Protein AF-0000000071820551 (afdb_homodimer)

Organism: Haloferax volcanii (strain ATCC 29605 / DSM 3757 / JCM 8879 / NBRC 14742 / NCIMB 2012 / VKM B-1768 / DS2) (NCBI:txid309800)

pLDDT: mean 82.64, std 16.92, range [33.0, 97.94]

Nearest PDB structures (foldseek):
  8zx1-assembly1_B  TM=8.322E-01  e=4.059E-13  Escherichia coli
  7cad-assembly1_A  TM=8.239E-01  e=7.191E-09  Mycolicibacterium smegmatis MC2 155
  2onk-assembly2_I  TM=8.359E-01  e=8.673E-08  Archaeoglobus fulgidus
  3d31-assembly1_C  TM=8.561E-01  e=2.206E-07  unclassified
  8y5f-assembly1_C  TM=8.427E-01  e=3.292E-07  Escherichia coli

Solvent-accessible surface area (backbone atoms only — not comparable to full-atom values): 30528 Å² total; per-residue (Å²): 137,82,80,76,78,74,77,76,74,76,64,80,56,75,86,70,56,79,38,71,64,61,50,43,60,58,38,45,53,48,52,47,47,50,49,41,56,61,43,44,32,55,52,48,30,58,55,35,18,33,25,32,76,57,94,74,34,79,40,99,40,84,33,59,62,24,54,55,50,52,69,33,66,68,45,42,54,22,44,51,42,22,52,50,48,17,52,50,44,29,51,51,16,47,66,54,11,48,58,45,19,51,31,30,58,74,70,29,66,92,54,20,64,55,52,51,48,49,60,53,46,50,59,60,63,37,29,63,62,55,66,51,54,27,44,46,61,38,33,27,63,85,8,56,54,30,47,51,34,45,72,73,59,78,37,93,62,59,56,71,62,43,33,41,18,75,57,27,26,47,51,42,46,36,63,70,35,19,57,50,22,14,48,40,26,26,53,28,51,63,64,54,55,63,64,60,56,49,49,32,49,72,72,64,44,49,72,66,52,36,37,66,71,44,52,49,63,61,19,40,54,12,46,50,51,7,42,48,49,30,26,44,43,51,49,34,42,48,64,41,35,69,72,21,26,70,48,81,53,29,50,42,46,52,33,47,46,30,39,75,75,48,53,35,50,20,44,22,21,28,52,48,50,52,52,47,49,50,45,49,51,50,49,54,56,57,56,69,72,40,77,56,65,63,67,75,71,103,137,83,82,76,78,74,78,76,74,75,66,80,56,75,84,69,57,80,40,71,64,59,52,42,60,59,37,45,51,48,52,48,47,49,48,41,59,61,42,43,32,55,52,48,29,59,56,34,18,34,24,32,78,54,92,74,36,80,41,100,40,84,32,59,62,26,54,56,50,54,70,32,67,71,45,41,52,23,44,53,41,22,51,52,49,17,52,50,43,29,52,51,15,47,67,54,11,47,59,43,19,50,32,28,57,74,70,29,65,92,53,21,64,55,52,51,47,50,60,54,48,51,58,61,63,37,29,62,61,56,66,50,56,28,44,45,60,38,32,27,63,85,7,55,52,30,48,51,36,45,71,74,58,79,38,94,61,60,56,70,62,42,35,41,18,76,56,28,26,47,52,43,47,36,62,70,35,20,56,51,23,15,49,39,25,28,54,30,52,65,64,55,56,64,63,61,55,49,46,33,49,70,72,67,43,48,74,67,52,39,37,65,70,46,52,50,64,61,19,41,56,12,46,51,52,7,40,48,48,30,26,45,44,51,49,34,42,47,64,40,37,67,71,21,25,70,50,81,52,29,51,43,48,52,34,48,47,29,40,75,75,47,53,34,52,21,44,23,20,28,53,47,50,53,53,47,50,52,43,49,53,51,49,54,56,56,55,68,70,41,77,57,66,62,68,75,72,105

Sequence (596 aa):
MALETSEDTTTPSLGERFRFGEVQALVTPTVLWFSAFLLAPLAIIAVYSFLTYESFSVVWEFSLTAWESVFDQTVYSTFVRTLVVGVGVTALCLLFGYPIAYYLRFYTSESGGTLLLLFLVIPFWTSALIRTIGWNPILGRTGVINRLLLWVGVVEEPLSWLLFSPFSQMVGYVAAYVVFMAAPIFVSLSQIDEDLLDASETLRGGPVATFRHITLPLSLPGVTIGAIFVFVLSIGDFMVPQFLSGGESTITTLIYLAVNNGLNYPNAAALSIVLLLVIFVVVYAMTRIVDISEITQGMALETSEDTTTPSLGERFRFGEVQALVTPTVLWFSAFLLAPLAIIAVYSFLTYESFSVVWEFSLTAWESVFDQTVYSTFVRTLVVGVGVTALCLLFGYPIAYYLRFYTSESGGTLLLLFLVIPFWTSALIRTIGWNPILGRTGVINRLLLWVGVVEEPLSWLLFSPFSQMVGYVAAYVVFMAAPIFVSLSQIDEDLLDASETLRGGPVATFRHITLPLSLPGVTIGAIFVFVLSIGDFMVPQFLSGGESTITTLIYLAVNNGLNYPNAAALSIVLLLVIFVVVYAMTRIVDISEITQG

Secondary structure (DSSP, 8-state):
-------------TTS-S-HHHHHHHHHHHHHHHHHHHHHHHHHHHHHTTEEEETTEEEEEE--HHHHHTTSHHHHHHHHHHHHHHHHHHHHHHHHHHHHHHHHHHHS-TTHHHHHHHHHHHHHHS-HHHHHHTTHHHHSTTSHHHHHHHHHTS-SS--TTSSSSHHHHHHHHHHHHHHHHHHHHHHHHHTS-HHHHHHHHHTT--HHHHIIIIIHHHHHHHHHHHHHHHHHHHHT--HHHHHHSSSS-SHHHHHHHHHHTT--HHHHHHHHHHHHHHHHHHHHHHHHHS-THHHHH-/-------------TTS-S-HHHHHHHHHHHHHHHHHHHHHHHHHHHHHTTEEEETTEEEEEE--HHHHHTTSHHHHHHHHHHHHHHHHHHHHHHHHHHHHHHHHHHSS-TTHHHHHHHHHHHHHHS-HHHHHHTTHHHHSTTSHHHHHHHHHTS-SS--TTSSSSHHHHHHHHHHHHHHHHHHHHHHHHHTS-HHHHHHHHHTT--HHHHIIIIIHHHHHHHHHHHHHHHHHHHHT--HHHHHHSSSS-SHHHHHHHHHHTT--HHHHHHHHHHHHHHHHHHHHHHHHHS-THHHHH-

InterPro domains:
  IPR000515 ABC transporter type 1, transmembrane domain MetI-like [PF00528] (97-291)
  IPR000515 ABC transporter type 1, transmembrane domain MetI-like [PS50928] (79-286)
  IPR000515 ABC transporter type 1, transmembrane domain MetI-like [cd06261] (79-271)
  IPR035906 MetI-like superfamily [G3DSA:1.10.3720.10] (22-296)
  IPR035906 MetI-like superfamily [SSF161098] (31-285)

Foldseek 3Di:
DPPPPPPPPPPPDPVVPVPPVVVCVVVVVVVVVVCCVVCVVLVVLVQLLQFDDDPLDTDRDGHNVLVVCCPDPVNVVQAVLLQVLLVVLLVVLLVVQLVLLVCLQPPNPVCSLVVLVVLVVVVVVDDLLCLQLVCCQCQDQVHPVQVVCVVVPVDVGGDHQRFQHSNQLSVSLSSNQSSLLNVLLNLQQNPFDVVLVVVCVVVVNDPVRCCVPGSVVSSVLSNLRSSLRSSLCRLCDDNSNVNGHNDSRHLSVVLVCCCVVRHVSNNSSSSVVVSVVVSVVVNVVSCVVDVNVVSVVD/DPPPPPPPPVPPDPVVPVPPVVVCVVVVVVVVVVCCVVCVVLVVLVQLLQFDDDPLDTDRDGHCVLVVCCPDPVNVVQAVLLQVLLVVLLVVLLVVQLVLLVCLQPPNPVCSLVVLVVLVVVVVVDDLLCLQLVCCQCQDQVHPVQVVCVVVPVDVGGDHQRFQHSNQLSVSLSSNQSSLLNNLLNLQQNPFDVVLVVVCVVVVNDPVRCCVPGSVVSSVLSNLRSSLRSSLCSLCDDNSNVNGHNDSRHLSVVLVCCCVVRHVSNNSSSSVVVSVVVSVVVNVVSCVVDVNVVSVVD

Structure (mmCIF, N/CA/C/O backbone):
data_AF-0000000071820551-model_v1
#
loop_
_entity.id
_entity.type
_entity.pdbx_description
1 polymer 'ABC-type transport system permease protein'
#
loop_
_atom_site.group_PDB
_atom_site.id
_atom_site.type_symbol
_atom_site.label_atom_id
_atom_site.label_alt_id
_atom_site.label_comp_id
_atom_site.label_asym_id
_atom_site.label_entity_id
_atom_site.label_seq_id
_atom_site.pdbx_PDB_ins_code
_atom_site.Cartn_x
_atom_site.Cartn_y
_atom_site.Cartn_z
_atom_site.occupancy
_atom_site.B_iso_or_equiv
_atom_site.auth_seq_id
_atom_site.auth_comp_id
_atom_site.auth_asym_id
_atom_site.auth_atom_id
_atom_site.pdbx_PDB_model_num
ATOM 1 N N . MET A 1 1 ? -34.812 50.5 48.125 1 33 1 MET A N 1
ATOM 2 C CA . MET A 1 1 ? -35.281 49.969 46.844 1 33 1 MET A CA 1
ATOM 3 C C . MET A 1 1 ? -34.281 48.969 46.281 1 33 1 MET A C 1
ATOM 5 O O . MET A 1 1 ? -33.156 49.344 45.906 1 33 1 MET A O 1
ATOM 9 N N . ALA A 1 2 ? -34.188 47.688 46.812 1 40.84 2 ALA A N 1
ATOM 10 C CA . ALA A 1 2 ? -33.312 46.531 46.812 1 40.84 2 ALA A CA 1
ATOM 11 C C . ALA A 1 2 ? -33.344 45.844 45.469 1 40.84 2 ALA A C 1
ATOM 13 O O . ALA A 1 2 ? -34.375 45.312 45.031 1 40.84 2 ALA A O 1
ATOM 14 N N . LEU A 1 3 ? -32.688 46.469 44.375 1 35.38 3 LEU A N 1
ATOM 15 C CA . LEU A 1 3 ? -32.594 45.938 43 1 35.38 3 LEU A CA 1
ATOM 16 C C . LEU A 1 3 ? -32.156 44.469 43.031 1 35.38 3 LEU A C 1
ATOM 18 O O . LEU A 1 3 ? -31.094 44.156 43.531 1 35.38 3 LEU A O 1
ATOM 22 N N . GLU A 1 4 ? -33.094 43.531 43.219 1 34.19 4 GLU A N 1
ATOM 23 C CA . GLU A 1 4 ? -32.938 42.094 43.156 1 34.19 4 GLU A CA 1
ATOM 24 C C . GLU A 1 4 ? -32.25 41.656 41.875 1 34.19 4 GLU A C 1
ATOM 26 O O . GLU A 1 4 ? -32.75 41.875 40.781 1 34.19 4 GLU A O 1
ATOM 31 N N . THR A 1 5 ? -30.922 41.625 41.781 1 38.88 5 THR A N 1
ATOM 32 C CA . THR A 1 5 ? -30.047 41.094 40.75 1 38.88 5 THR A CA 1
ATOM 33 C C . THR A 1 5 ? -30.453 39.688 40.375 1 38.88 5 THR A C 1
ATOM 35 O O . THR A 1 5 ? -30.359 38.75 41.188 1 38.88 5 THR A O 1
ATOM 38 N N . SER A 1 6 ? -31.609 39.5 39.594 1 36.53 6 SER A N 1
ATOM 39 C CA . SER A 1 6 ? -32.031 38.188 39.094 1 36.53 6 SER A CA 1
ATOM 40 C C . SER A 1 6 ? -30.875 37.438 38.438 1 36.53 6 SER A C 1
ATOM 42 O O . SER A 1 6 ? -30.188 37.969 37.594 1 36.53 6 SER A O 1
ATOM 44 N N . GLU A 1 7 ? -30.219 36.562 39.125 1 38.91 7 GLU A N 1
ATOM 45 C CA . GLU A 1 7 ? -29.281 35.531 38.719 1 38.91 7 GLU A CA 1
ATOM 46 C C . GLU A 1 7 ? -29.797 34.75 37.5 1 38.91 7 GLU A C 1
ATOM 48 O O . GLU A 1 7 ? -30.766 34 37.594 1 38.91 7 GLU A O 1
ATOM 53 N N . ASP A 1 8 ? -29.969 35.469 36.312 1 36.81 8 ASP A N 1
ATOM 54 C CA . ASP A 1 8 ? -30.328 34.781 35.094 1 36.81 8 ASP A CA 1
ATOM 55 C C . ASP A 1 8 ? -29.516 33.5 34.906 1 36.81 8 ASP A C 1
ATOM 57 O O . ASP A 1 8 ? -28.297 33.531 34.781 1 36.81 8 ASP A O 1
ATOM 61 N N . THR A 1 9 ? -29.906 32.375 35.594 1 37.72 9 THR A N 1
ATOM 62 C CA . THR A 1 9 ? -29.5 31 35.375 1 37.72 9 THR A CA 1
ATOM 63 C C . THR A 1 9 ? -29.484 30.656 33.906 1 37.72 9 THR A C 1
ATOM 65 O O . THR A 1 9 ? -30.531 30.547 33.281 1 37.72 9 THR A O 1
ATOM 68 N N . THR A 1 10 ? -28.594 31.312 33.125 1 36.84 10 THR A N 1
ATOM 69 C CA . THR A 1 10 ? -28.391 30.938 31.719 1 36.84 10 THR A CA 1
ATOM 70 C C . THR A 1 10 ? -28.422 29.422 31.562 1 36.84 10 THR A C 1
ATOM 72 O O . THR A 1 10 ? -27.609 28.703 32.156 1 36.84 10 THR A O 1
ATOM 75 N N . THR A 1 11 ? -29.641 28.828 31.391 1 37.53 11 THR A N 1
ATOM 76 C CA . THR A 1 11 ? -29.922 27.438 31.016 1 37.53 11 THR A CA 1
ATOM 77 C C . THR A 1 11 ? -28.906 26.953 30 1 37.53 11 THR A C 1
ATOM 79 O O . THR A 1 11 ? -28.641 27.625 28.984 1 37.53 11 THR A O 1
ATOM 82 N N . PRO A 1 12 ? -28.031 26.078 30.469 1 39.66 12 PRO A N 1
ATOM 83 C CA . PRO A 1 12 ? -27.078 25.516 29.5 1 39.66 12 PRO A CA 1
ATOM 84 C C . PRO A 1 12 ? -27.734 25.203 28.156 1 39.66 12 PRO A C 1
ATOM 86 O O . PRO A 1 12 ? -28.875 24.719 28.125 1 39.66 12 PRO A O 1
ATOM 89 N N . SER A 1 13 ? -27.672 26.078 27.219 1 35.88 13 SER A N 1
ATOM 90 C CA . SER A 1 13 ? -28.297 26.016 25.891 1 35.88 13 SER A CA 1
ATOM 91 C C . SER A 1 13 ? -28.312 24.578 25.375 1 35.88 13 SER A C 1
ATOM 93 O O . SER A 1 13 ? -27.547 23.734 25.828 1 35.88 13 SER A O 1
ATOM 95 N N . LEU A 1 14 ? -29.391 24.203 24.719 1 36.06 14 LEU A N 1
ATOM 96 C CA . LEU A 1 14 ? -29.812 22.953 24.078 1 36.06 14 LEU A CA 1
ATOM 97 C C . LEU A 1 14 ? -28.625 22.266 23.406 1 36.06 14 LEU A C 1
ATOM 99 O O . LEU A 1 14 ? -28.688 21.078 23.094 1 36.06 14 LEU A O 1
ATOM 103 N N . GLY A 1 15 ? -27.75 23 22.844 1 37.75 15 GLY A N 1
ATOM 104 C CA . GLY A 1 15 ? -26.625 22.484 22.094 1 37.75 15 GLY A CA 1
ATOM 105 C C . GLY A 1 15 ? -25.672 21.641 22.938 1 37.75 15 GLY A C 1
ATOM 106 O O . GLY A 1 15 ? -24.656 21.156 22.438 1 37.75 15 GLY A O 1
ATOM 107 N N . GLU A 1 16 ? -25.562 21.875 24.172 1 39.94 16 GLU A N 1
ATOM 108 C CA . GLU A 1 16 ? -24.719 21.203 25.156 1 39.94 16 GLU A CA 1
ATOM 109 C C . GLU A 1 16 ? -25.141 19.75 25.344 1 39.94 16 GLU A C 1
ATOM 111 O O . GLU A 1 16 ? -24.328 18.906 25.703 1 39.94 16 GLU A O 1
ATOM 116 N N . ARG A 1 17 ? -26.5 19.578 25.5 1 37 17 ARG A N 1
ATOM 117 C CA . ARG A 1 17 ? -27.047 18.328 26 1 37 17 ARG A CA 1
ATOM 118 C C . ARG A 1 17 ? -27.125 17.266 24.891 1 37 17 ARG A C 1
ATOM 120 O O . ARG A 1 17 ? -27.797 16.25 25.031 1 37 17 ARG A O 1
ATOM 127 N N . PHE A 1 18 ? -27.172 17.594 23.641 1 42.97 18 PHE A N 1
ATOM 128 C CA . PHE A 1 18 ? -27.094 16.359 22.875 1 42.97 18 PHE A CA 1
ATOM 129 C C . PHE A 1 18 ? -26.047 15.406 23.469 1 42.97 18 PHE A C 1
ATOM 131 O O . PHE A 1 18 ? -24.844 15.633 23.328 1 42.97 18 PHE A O 1
ATOM 138 N N . ARG A 1 19 ? -26.312 14.883 24.578 1 42.47 19 ARG A N 1
ATOM 139 C CA . ARG A 1 19 ? -25.797 14.125 25.703 1 42.47 19 ARG A CA 1
ATOM 140 C C . ARG A 1 19 ? -24.828 13.039 25.25 1 42.47 19 ARG A C 1
ATOM 142 O O . ARG A 1 19 ? -25.047 12.414 24.203 1 42.47 19 ARG A O 1
ATOM 149 N N . PHE A 1 20 ? -23.75 12.781 25.797 1 46.03 20 PHE A N 1
ATOM 150 C CA . PHE A 1 20 ? -22.703 11.773 25.766 1 46.03 20 PHE A CA 1
ATOM 151 C C . PHE A 1 20 ? -23.25 10.414 25.359 1 46.03 20 PHE A C 1
ATOM 153 O O . PHE A 1 20 ? -22.609 9.664 24.625 1 46.03 20 PHE A O 1
ATOM 160 N N . GLY A 1 21 ? -24.422 10.164 25.938 1 46.94 21 GLY A N 1
ATOM 161 C CA . GLY A 1 21 ? -25 8.844 25.75 1 46.94 21 GLY A CA 1
ATOM 162 C C . GLY A 1 21 ? -25.5 8.609 24.344 1 46.94 21 GLY A C 1
ATOM 163 O O . GLY A 1 21 ? -25.375 7.5 23.812 1 46.94 21 GLY A O 1
ATOM 164 N N . GLU A 1 22 ? -26.25 9.477 23.812 1 48.91 22 GLU A N 1
ATOM 165 C CA . GLU A 1 22 ? -26.797 9.281 22.469 1 48.91 22 GLU A CA 1
ATOM 166 C C . GLU A 1 22 ? -25.703 9.336 21.406 1 48.91 22 GLU A C 1
ATOM 168 O O . GLU A 1 22 ? -25.734 8.586 20.422 1 48.91 22 GLU A O 1
ATOM 173 N N . VAL A 1 23 ? -24.922 10.266 21.594 1 47.44 23 VAL A N 1
ATOM 174 C CA . VAL A 1 23 ? -23.781 10.398 20.672 1 47.44 23 VAL A CA 1
ATOM 175 C C . VAL A 1 23 ? -22.906 9.148 20.75 1 47.44 23 VAL A C 1
ATOM 177 O O . VAL A 1 23 ? -22.438 8.648 19.734 1 47.44 23 VAL A O 1
ATOM 180 N N . GLN A 1 24 ? -22.734 8.734 22 1 51.19 24 GLN A N 1
ATOM 181 C CA . GLN A 1 24 ? -22 7.484 22.172 1 51.19 24 GLN A CA 1
ATOM 182 C C . GLN A 1 24 ? -22.719 6.332 21.484 1 51.19 24 GLN A C 1
ATOM 184 O O . GLN A 1 24 ? -22.062 5.441 20.922 1 51.19 24 GLN A O 1
ATOM 189 N N . ALA A 1 25 ? -24 6.379 21.578 1 54.03 25 ALA A N 1
ATOM 190 C CA . ALA A 1 25 ? -24.781 5.301 20.969 1 54.03 25 ALA A CA 1
ATOM 191 C C . ALA A 1 25 ? -24.641 5.32 19.453 1 54.03 25 ALA A C 1
ATOM 193 O O . ALA A 1 25 ? -24.703 4.273 18.797 1 54.03 25 ALA A O 1
ATOM 194 N N . LEU A 1 26 ? -24.484 6.461 18.875 1 52.44 26 LEU A N 1
ATOM 195 C CA . LEU A 1 26 ? -24.375 6.535 17.422 1 52.44 26 LEU A CA 1
ATOM 196 C C . LEU A 1 26 ? -22.922 6.289 16.984 1 52.44 26 LEU A C 1
ATOM 198 O O . LEU A 1 26 ? -22.688 5.691 15.93 1 52.44 26 LEU A O 1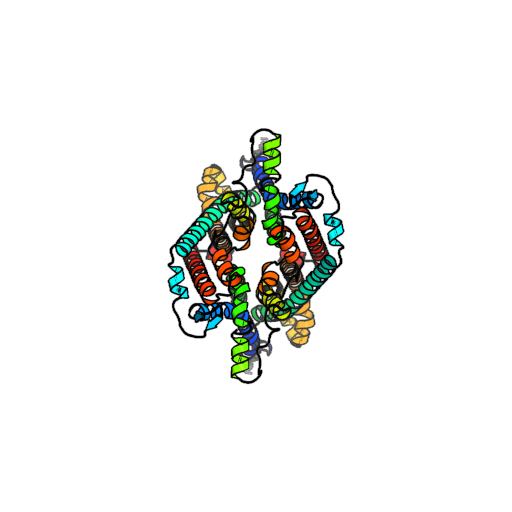
ATOM 202 N N . VAL A 1 27 ? -22.031 6.82 17.812 1 54.09 27 VAL A N 1
ATOM 203 C CA . VAL A 1 27 ? -20.609 6.711 17.484 1 54.09 27 VAL A CA 1
ATOM 204 C C . VAL A 1 27 ? -20.141 5.27 17.672 1 54.09 27 VAL A C 1
ATOM 206 O O . VAL A 1 27 ? -19.344 4.766 16.891 1 54.09 27 VAL A O 1
ATOM 209 N N . THR A 1 28 ? -20.672 4.715 18.688 1 59.53 28 THR A N 1
ATOM 210 C CA . THR A 1 28 ? -20.219 3.398 19.125 1 59.53 28 THR A CA 1
ATOM 211 C C . THR A 1 28 ? -20.422 2.363 18.016 1 59.53 28 THR A C 1
ATOM 213 O O . THR A 1 28 ? -19.516 1.579 17.719 1 59.53 28 THR A O 1
ATOM 216 N N . PRO A 1 29 ? -21.453 2.553 17.344 1 59.59 29 PRO A N 1
ATOM 217 C CA . PRO A 1 29 ? -21.641 1.503 16.344 1 59.59 29 PRO A CA 1
ATOM 218 C C . PRO A 1 29 ? -20.656 1.636 15.172 1 59.59 29 PRO A C 1
ATOM 220 O O . PRO A 1 29 ? -20.172 0.629 14.656 1 59.59 29 PRO A O 1
ATOM 223 N N . THR A 1 30 ? -20.359 2.91 14.875 1 60.97 30 THR A N 1
ATOM 224 C CA . THR A 1 30 ? -19.5 3.084 13.711 1 60.97 30 THR A CA 1
ATOM 225 C C . THR A 1 30 ? -18.062 2.682 14.031 1 60.97 30 THR A C 1
ATOM 227 O O . THR A 1 30 ? -17.422 1.975 13.258 1 60.97 30 THR A O 1
ATOM 230 N N . VAL A 1 31 ? -17.625 3.127 15.195 1 64.88 31 VAL A N 1
ATOM 231 C CA . VAL A 1 31 ? -16.266 2.793 15.602 1 64.88 31 VAL A CA 1
ATOM 232 C C . VAL A 1 31 ? -16.156 1.291 15.852 1 64.88 31 VAL A C 1
ATOM 234 O O . VAL A 1 31 ? -15.156 0.669 15.492 1 64.88 31 VAL A O 1
ATOM 237 N N . LEU A 1 32 ? -17.203 0.849 16.422 1 67.94 32 LEU A N 1
ATOM 238 C CA . LEU A 1 32 ? -17.219 -0.584 16.703 1 67.94 32 LEU A CA 1
ATOM 239 C C . LEU A 1 32 ? -17.188 -1.388 15.406 1 67.94 32 LEU A C 1
ATOM 241 O O . LEU A 1 32 ? -16.453 -2.373 15.297 1 67.94 32 LEU A O 1
ATOM 245 N N . TRP A 1 33 ? -17.922 -0.93 14.539 1 64.75 33 TRP A N 1
ATOM 246 C CA . TRP A 1 33 ? -17.984 -1.63 13.258 1 64.75 33 TRP A CA 1
ATOM 247 C C . TRP A 1 33 ? -16.641 -1.559 12.539 1 64.75 33 TRP A C 1
ATOM 249 O O . TRP A 1 33 ? -16.141 -2.568 12.039 1 64.75 33 TRP A O 1
ATOM 259 N N . PHE A 1 34 ? -16.062 -0.41 12.609 1 66.94 34 PHE A N 1
ATOM 260 C CA . PHE A 1 34 ? -14.789 -0.224 11.922 1 66.94 34 PHE A CA 1
ATOM 261 C C . PHE A 1 34 ? -13.688 -1.036 12.594 1 66.94 34 PHE A C 1
ATOM 263 O O . PHE A 1 34 ? -12.875 -1.677 11.914 1 66.94 34 PHE A O 1
ATOM 270 N N . SER A 1 35 ? -13.789 -0.898 13.914 1 70.75 35 SER A N 1
ATOM 271 C CA . SER A 1 35 ? -12.805 -1.682 14.656 1 70.75 35 SER A CA 1
ATOM 272 C C . SER A 1 35 ? -12.992 -3.176 14.414 1 70.75 35 SER A C 1
ATOM 274 O O . SER A 1 35 ? -12.008 -3.906 14.25 1 70.75 35 SER A O 1
ATOM 276 N N . ALA A 1 36 ? -14.219 -3.484 14.32 1 72.06 36 ALA A N 1
ATOM 277 C CA . ALA A 1 36 ? -14.516 -4.898 14.094 1 72.06 36 ALA A CA 1
ATOM 278 C C . ALA A 1 36 ? -14.055 -5.328 12.703 1 72.06 36 ALA A C 1
ATOM 280 O O . ALA A 1 36 ? -13.469 -6.402 12.539 1 72.06 36 ALA A O 1
ATOM 281 N N . PHE A 1 37 ? -14.266 -4.398 11.828 1 73.69 37 PHE A N 1
ATOM 282 C CA . PHE A 1 37 ? -13.914 -4.73 10.445 1 73.69 37 PHE A CA 1
ATOM 283 C C . PHE A 1 37 ? -12.406 -4.836 10.281 1 73.69 37 PHE A C 1
ATOM 285 O O . PHE A 1 37 ? -11.914 -5.695 9.547 1 73.69 37 PHE A O 1
ATOM 292 N N . LEU A 1 38 ? -11.711 -4.047 10.984 1 73.44 38 LEU A N 1
ATOM 293 C CA . LEU A 1 38 ? -10.258 -4.035 10.875 1 73.44 38 LEU A CA 1
ATOM 294 C C . LEU A 1 38 ? -9.641 -5.121 11.75 1 73.44 38 LEU A C 1
ATOM 296 O O . LEU A 1 38 ? -8.688 -5.781 11.336 1 73.44 38 LEU A O 1
ATOM 300 N N . LEU A 1 39 ? -10.289 -5.355 12.914 1 79.12 39 LEU A N 1
ATOM 301 C CA . LEU A 1 39 ? -9.664 -6.223 13.906 1 79.12 39 LEU A CA 1
ATOM 302 C C . LEU A 1 39 ? -10.188 -7.648 13.789 1 79.12 39 LEU A C 1
ATOM 304 O O . LEU A 1 39 ? -9.547 -8.594 14.242 1 79.12 39 LEU A O 1
ATOM 308 N N . ALA A 1 40 ? -11.328 -7.801 13.195 1 83.75 40 ALA A N 1
ATOM 309 C CA . ALA A 1 40 ? -11.945 -9.125 13.133 1 83.75 40 ALA A CA 1
ATOM 310 C C . ALA A 1 40 ? -11.062 -10.102 12.367 1 83.75 40 ALA A C 1
ATOM 312 O O . ALA A 1 40 ? -10.789 -11.203 12.852 1 83.75 40 ALA A O 1
ATOM 313 N N . PRO A 1 41 ? -10.547 -9.656 11.203 1 86.19 41 PRO A N 1
ATOM 314 C CA . PRO A 1 41 ? -9.695 -10.609 10.5 1 86.19 41 PRO A CA 1
ATOM 315 C C . PRO A 1 41 ? -8.438 -10.969 11.281 1 86.19 41 PRO A C 1
ATOM 317 O O . PRO A 1 41 ? -7.988 -12.117 11.25 1 86.19 41 PRO A O 1
ATOM 320 N N . LEU A 1 42 ? -7.945 -10.023 11.984 1 87.19 42 LEU A N 1
ATOM 321 C CA . LEU A 1 42 ? -6.746 -10.281 12.773 1 87.19 42 LEU A CA 1
ATOM 322 C C . LEU A 1 42 ? -7.059 -11.203 13.945 1 87.19 42 LEU A C 1
ATOM 324 O O . LEU A 1 42 ? -6.262 -12.094 14.266 1 87.19 42 LEU A O 1
ATOM 328 N N . ALA A 1 43 ? -8.203 -11.008 14.562 1 89.38 43 ALA A N 1
ATOM 329 C CA . ALA A 1 43 ? -8.625 -11.875 15.656 1 89.38 43 ALA A CA 1
ATOM 330 C C . ALA A 1 43 ? -8.867 -13.305 15.164 1 89.38 43 ALA A C 1
ATOM 332 O O . ALA A 1 43 ? -8.5 -14.266 15.836 1 89.38 43 ALA A O 1
ATOM 333 N N . ILE A 1 44 ? -9.422 -13.391 14.047 1 91.38 44 ILE A N 1
ATOM 334 C CA . ILE A 1 44 ? -9.711 -14.703 13.477 1 91.38 44 ILE A CA 1
ATOM 335 C C . ILE A 1 44 ? -8.406 -15.406 13.109 1 91.38 44 ILE A C 1
ATOM 337 O O . ILE A 1 44 ? -8.273 -16.625 13.281 1 91.38 44 ILE A O 1
ATOM 341 N N . ILE A 1 45 ? -7.473 -14.617 12.586 1 92.19 45 ILE A N 1
ATOM 342 C CA . ILE A 1 45 ? -6.152 -15.164 12.289 1 92.19 45 ILE A CA 1
ATOM 343 C C . ILE A 1 45 ? -5.527 -15.727 13.562 1 92.19 45 ILE A C 1
ATOM 345 O O . ILE A 1 45 ? -4.945 -16.812 13.547 1 92.19 45 ILE A O 1
ATOM 349 N N . ALA A 1 46 ? -5.719 -15.062 14.68 1 93.81 46 ALA A N 1
ATOM 350 C CA . ALA A 1 46 ? -5.188 -15.531 15.953 1 93.81 46 ALA A CA 1
ATOM 351 C C . ALA A 1 46 ? -5.828 -16.859 16.359 1 93.81 46 ALA A C 1
ATOM 353 O O . ALA A 1 46 ? -5.137 -17.781 16.781 1 93.81 46 ALA A O 1
ATOM 354 N N . VAL A 1 47 ? -7.09 -16.969 16.188 1 94.75 47 VAL A N 1
ATOM 355 C CA . VAL A 1 47 ? -7.809 -18.188 16.562 1 94.75 47 VAL A CA 1
ATOM 356 C C . VAL A 1 47 ? -7.387 -19.328 15.641 1 94.75 47 VAL A C 1
ATOM 358 O O . VAL A 1 47 ? -7.113 -20.438 16.109 1 94.75 47 VAL A O 1
ATOM 361 N N . TYR A 1 48 ? -7.262 -19.078 14.375 1 95.12 48 TYR A N 1
ATOM 362 C CA . TYR A 1 48 ? -6.949 -20.109 13.391 1 95.12 48 TYR A CA 1
ATOM 363 C C . TYR A 1 48 ? -5.531 -20.641 13.578 1 95.12 48 TYR A C 1
ATOM 365 O O . TYR A 1 48 ? -5.23 -21.781 13.203 1 95.12 48 TYR A O 1
ATOM 373 N N . SER A 1 49 ? -4.672 -19.781 14.117 1 96.75 49 SER A N 1
ATOM 374 C CA . SER A 1 49 ? -3.297 -20.219 14.344 1 96.75 49 SER A CA 1
ATOM 375 C C . SER A 1 49 ? -3.234 -21.375 15.328 1 96.75 49 SER A C 1
ATOM 377 O O . SER A 1 49 ? -2.209 -22.047 15.43 1 96.75 49 SER A O 1
ATOM 379 N N . PHE A 1 50 ? -4.359 -21.672 16.047 1 97.44 50 PHE A N 1
ATOM 380 C CA . PHE A 1 50 ? -4.387 -22.734 17.047 1 97.44 50 PHE A CA 1
ATOM 381 C C . PHE A 1 50 ? -5.285 -23.875 16.594 1 97.44 50 PHE A C 1
ATOM 383 O O . PHE A 1 50 ? -5.656 -24.734 17.391 1 97.44 50 PHE A O 1
ATOM 390 N N . LEU A 1 51 ? -5.613 -23.922 15.359 1 95.94 51 LEU A N 1
ATOM 391 C CA . LEU A 1 51 ? -6.5 -24.969 14.859 1 95.94 51 LEU A CA 1
ATOM 392 C C . LEU A 1 51 ? -5.707 -26.031 14.117 1 95.94 51 LEU A C 1
ATOM 394 O O . LEU A 1 51 ? -4.543 -25.828 13.766 1 95.94 51 LEU A O 1
ATOM 398 N N . THR A 1 52 ? -6.336 -27.156 13.953 1 95.38 52 THR A N 1
ATOM 399 C CA . THR A 1 52 ? -5.719 -28.312 13.305 1 95.38 52 THR A CA 1
ATOM 400 C C . THR A 1 52 ? -6 -28.297 11.805 1 95.38 52 THR A C 1
ATOM 402 O O . THR A 1 52 ? -7.078 -27.891 11.367 1 95.38 52 THR A O 1
ATOM 405 N N . TYR A 1 53 ? -4.973 -28.547 11.062 1 93.19 53 TYR A N 1
ATOM 406 C CA . TYR A 1 53 ? -5.078 -28.719 9.617 1 93.19 53 TYR A CA 1
ATOM 407 C C . TYR A 1 53 ? -4.82 -30.172 9.219 1 93.19 53 TYR A C 1
ATOM 409 O O . TYR A 1 53 ? -3.73 -30.703 9.445 1 93.19 53 TYR A O 1
ATOM 417 N N . GLU A 1 54 ? -5.926 -30.812 8.734 1 90.38 54 GLU A N 1
ATOM 418 C CA . GLU A 1 54 ? -5.859 -32.219 8.352 1 90.38 54 GLU A CA 1
ATOM 419 C C . GLU A 1 54 ? -6.586 -32.469 7.035 1 90.38 54 GLU A C 1
ATOM 421 O O . GLU A 1 54 ? -7.695 -31.984 6.828 1 90.38 54 GLU A O 1
ATOM 426 N N . SER A 1 55 ? -5.961 -33.25 6.137 1 88.38 55 SER A N 1
ATOM 427 C CA . SER A 1 55 ? -6.551 -33.656 4.863 1 88.38 55 SER A CA 1
ATOM 428 C C . SER A 1 55 ? -7.023 -32.438 4.066 1 88.38 55 SER A C 1
ATOM 430 O O . SER A 1 55 ? -8.172 -32.375 3.623 1 88.38 55 SER A O 1
ATOM 432 N N . PHE A 1 56 ? -6.27 -31.375 4.07 1 83.88 56 PHE A N 1
ATOM 433 C CA . PHE A 1 56 ? -6.465 -30.188 3.25 1 83.88 56 PHE A CA 1
ATOM 434 C C . PHE A 1 56 ? -7.672 -29.391 3.73 1 83.88 56 PHE A C 1
ATOM 436 O O . PHE A 1 56 ? -8.352 -28.75 2.93 1 83.88 56 PHE A O 1
ATOM 443 N N . SER A 1 57 ? -7.945 -29.578 5.016 1 86.62 57 SER A N 1
ATOM 444 C CA . SER A 1 57 ? -9.047 -28.828 5.602 1 86.62 57 SER A CA 1
ATOM 445 C C . SER A 1 57 ? -8.734 -28.422 7.039 1 86.62 57 SER A C 1
ATOM 447 O O . SER A 1 57 ? -7.914 -29.062 7.703 1 86.62 57 SER A O 1
ATOM 449 N N . VAL A 1 58 ? -9.422 -27.359 7.418 1 91.31 58 VAL A N 1
ATOM 450 C CA . VAL A 1 58 ? -9.258 -26.906 8.797 1 91.31 58 VAL A CA 1
ATOM 451 C C . VAL A 1 58 ? -10.273 -27.609 9.695 1 91.31 58 VAL A C 1
ATOM 453 O O . VAL A 1 58 ? -11.453 -27.703 9.352 1 91.31 58 VAL A O 1
ATOM 456 N N . VAL A 1 59 ? -9.75 -28.203 10.719 1 91.06 59 VAL A N 1
ATOM 457 C CA . VAL A 1 59 ? -10.578 -28.844 11.742 1 91.06 59 VAL A CA 1
ATOM 458 C C . VAL A 1 59 ? -10.594 -27.984 13.008 1 91.06 59 VAL A C 1
ATOM 460 O O . VAL A 1 59 ? -9.547 -27.531 13.469 1 91.06 59 VAL A O 1
ATOM 463 N N . TRP A 1 60 ? -11.758 -27.766 13.461 1 91 60 TRP A N 1
ATOM 464 C CA . TRP A 1 60 ? -11.922 -26.891 14.625 1 91 60 TRP A CA 1
ATOM 465 C C . TRP A 1 60 ? -11.531 -27.625 15.906 1 91 60 T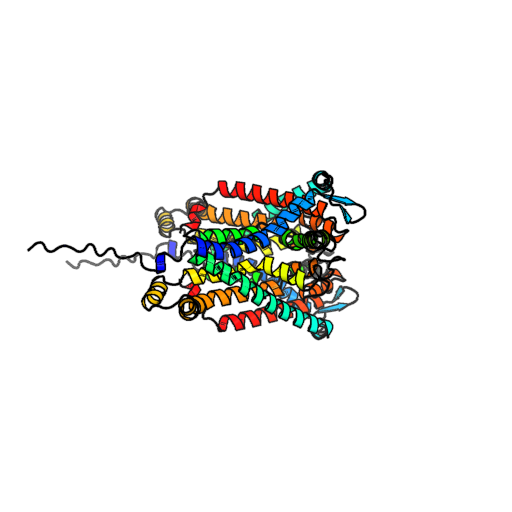RP A C 1
ATOM 467 O O . TRP A 1 60 ? -12.367 -27.828 16.781 1 91 60 TRP A O 1
ATOM 477 N N . GLU A 1 61 ? -10.344 -28.031 15.984 1 94.25 61 GLU A N 1
ATOM 478 C CA . GLU A 1 61 ? -9.695 -28.656 17.141 1 94.25 61 GLU A CA 1
ATOM 479 C C . GLU A 1 61 ? -8.398 -27.938 17.5 1 94.25 61 GLU A C 1
ATOM 481 O O . GLU A 1 61 ? -7.629 -27.562 16.609 1 94.25 61 GLU A O 1
ATOM 486 N N . PHE A 1 62 ? -8.281 -27.828 18.719 1 96.19 62 PHE A N 1
ATOM 487 C CA . PHE A 1 62 ? -7.098 -27.125 19.203 1 96.19 62 PHE A CA 1
ATOM 488 C C . PHE A 1 62 ? -5.836 -27.922 18.906 1 96.19 62 PHE A C 1
ATOM 490 O O . PHE A 1 62 ? -5.816 -29.141 19.062 1 96.19 62 PHE A O 1
ATOM 497 N N . SER A 1 63 ? -4.848 -27.25 18.312 1 96.56 63 SER A N 1
ATOM 498 C CA . SER A 1 63 ? -3.547 -27.844 18.016 1 96.56 63 SER A CA 1
ATOM 499 C C . SER A 1 63 ? -2.438 -26.797 18.062 1 96.56 63 SER A C 1
ATOM 501 O O . SER A 1 63 ? -2.686 -25.609 17.828 1 96.56 63 SER A O 1
ATOM 503 N N . LEU A 1 64 ? -1.258 -27.25 18.391 1 96.75 64 LEU A N 1
ATOM 504 C CA . LEU A 1 64 ? -0.094 -26.375 18.375 1 96.75 64 LEU A CA 1
ATOM 505 C C . LEU A 1 64 ? 0.827 -26.688 17.203 1 96.75 64 LEU A C 1
ATOM 507 O O . LEU A 1 64 ? 1.926 -26.141 17.109 1 96.75 64 LEU A O 1
ATOM 511 N N . THR A 1 65 ? 0.338 -27.469 16.344 1 95.75 65 THR A N 1
ATOM 512 C CA . THR A 1 65 ? 1.148 -27.922 15.227 1 95.75 65 THR A CA 1
ATOM 513 C C . THR A 1 65 ? 1.635 -26.75 14.383 1 95.75 65 THR A C 1
ATOM 515 O O . THR A 1 65 ? 2.799 -26.703 13.984 1 95.75 65 THR A O 1
ATOM 518 N N . ALA A 1 66 ? 0.739 -25.781 14.117 1 96.56 66 ALA A N 1
ATOM 519 C CA . ALA A 1 66 ? 1.111 -24.609 13.336 1 96.56 66 ALA A CA 1
ATOM 520 C C . ALA A 1 66 ? 2.223 -23.812 14.031 1 96.56 66 ALA A C 1
ATOM 522 O O . ALA A 1 66 ? 3.164 -23.359 13.383 1 96.56 66 ALA A O 1
ATOM 523 N N . TRP A 1 67 ? 2.154 -23.781 15.289 1 96.62 67 TRP A N 1
ATOM 524 C CA . TRP A 1 67 ? 3.139 -23.031 16.062 1 96.62 67 TRP A CA 1
ATOM 525 C C . TRP A 1 67 ? 4.461 -23.797 16.141 1 96.62 67 TRP A C 1
ATOM 527 O O . TRP A 1 67 ? 5.531 -23.188 16.156 1 96.62 67 TRP A O 1
ATOM 537 N N . GLU A 1 68 ? 4.406 -25.062 16.156 1 95.88 68 GLU A N 1
ATOM 538 C CA . GLU A 1 68 ? 5.621 -25.875 16.125 1 95.88 68 GLU A CA 1
ATOM 539 C C . GLU A 1 68 ? 6.371 -25.688 14.805 1 95.88 68 GLU A C 1
ATOM 541 O O . GLU A 1 68 ? 7.602 -25.656 14.781 1 95.88 68 GLU A O 1
ATOM 546 N N . SER A 1 69 ? 5.633 -25.5 13.805 1 93.06 69 SER A N 1
ATOM 547 C CA . SER A 1 69 ? 6.227 -25.359 12.477 1 93.06 69 SER A CA 1
ATOM 548 C C . SER A 1 69 ? 6.977 -24.047 12.344 1 93.06 69 SER A C 1
ATOM 550 O O . SER A 1 69 ? 7.836 -23.906 11.469 1 93.06 69 SER A O 1
ATOM 552 N N . VAL A 1 70 ? 6.648 -23.078 13.117 1 94.12 70 VAL A N 1
ATOM 553 C CA . VAL A 1 70 ? 7.301 -21.781 13.094 1 94.12 70 VAL A CA 1
ATOM 554 C C . VAL A 1 70 ? 8.781 -21.938 13.445 1 94.12 70 VAL A C 1
ATOM 556 O O . VAL A 1 70 ? 9.617 -21.156 12.984 1 94.12 70 VAL A O 1
ATOM 559 N N . PHE A 1 71 ? 9.086 -23 14.203 1 93.56 71 PHE A N 1
ATOM 560 C CA . PHE A 1 71 ? 10.445 -23.188 14.688 1 93.56 71 PHE A CA 1
ATOM 561 C C . PHE A 1 71 ? 11.219 -24.141 13.773 1 93.56 71 PHE A C 1
ATOM 563 O O . PHE A 1 71 ? 12.398 -24.422 14.016 1 93.56 71 PHE A O 1
ATOM 570 N N . ASP A 1 72 ? 10.547 -24.547 12.766 1 94.19 72 ASP A N 1
ATOM 571 C CA . ASP A 1 72 ? 11.273 -25.312 11.758 1 94.19 72 ASP A CA 1
ATOM 572 C C . ASP A 1 72 ? 12.43 -24.5 11.172 1 94.19 72 ASP A C 1
ATOM 574 O O . ASP A 1 72 ? 12.336 -23.281 11.047 1 94.19 72 ASP A O 1
ATOM 578 N N . GLN A 1 73 ? 13.438 -25.141 10.742 1 93.31 73 GLN A N 1
ATOM 579 C CA . GLN A 1 73 ? 14.656 -24.516 10.258 1 93.31 73 GLN A CA 1
ATOM 580 C C . GLN A 1 73 ? 14.367 -23.609 9.055 1 93.31 73 GLN A C 1
ATOM 582 O O . GLN A 1 73 ? 14.898 -22.5 8.961 1 93.31 73 GLN A O 1
ATOM 587 N N . THR A 1 74 ? 13.57 -24.078 8.188 1 91.56 74 THR A N 1
ATOM 588 C CA . THR A 1 74 ? 13.25 -23.312 6.992 1 91.56 74 THR A CA 1
ATOM 589 C C . THR A 1 74 ? 12.531 -22.016 7.355 1 91.56 74 THR A C 1
ATOM 591 O O . THR A 1 74 ? 12.859 -20.938 6.832 1 91.56 74 THR A O 1
ATOM 594 N N . VAL A 1 75 ? 11.609 -22.141 8.25 1 93.62 75 VAL A N 1
ATOM 595 C CA . VAL A 1 75 ? 10.828 -20.969 8.664 1 93.62 75 VAL A CA 1
ATOM 596 C C . VAL A 1 75 ? 11.719 -20 9.438 1 93.62 75 VAL A C 1
ATOM 598 O O . VAL A 1 75 ? 11.711 -18.797 9.18 1 93.62 75 VAL A O 1
ATOM 601 N N . TYR A 1 76 ? 12.484 -20.547 10.281 1 91.75 76 TYR A N 1
ATOM 602 C CA . TYR A 1 76 ? 13.391 -19.734 11.094 1 91.75 76 TYR A CA 1
ATOM 603 C C . TYR A 1 76 ? 14.375 -18.969 10.211 1 91.75 76 TYR A C 1
ATOM 605 O O . TYR A 1 76 ? 14.562 -17.766 10.375 1 91.75 76 TYR A O 1
ATOM 613 N N . SER A 1 77 ? 14.969 -19.625 9.328 1 93.31 77 SER A N 1
ATOM 614 C CA . SER A 1 77 ? 15.938 -19 8.43 1 93.31 77 SER A CA 1
ATOM 615 C C . SER A 1 77 ? 15.273 -17.922 7.574 1 93.31 77 SER A C 1
ATOM 617 O O . SER A 1 77 ? 15.875 -16.875 7.312 1 93.31 77 SER A O 1
ATOM 619 N N . THR A 1 78 ? 14.062 -18.172 7.164 1 93.69 78 THR A N 1
ATOM 620 C CA . THR A 1 78 ? 13.336 -17.203 6.355 1 93.69 78 THR A CA 1
ATOM 621 C C . THR A 1 78 ? 12.984 -15.969 7.172 1 93.69 78 THR A C 1
ATOM 623 O O . THR A 1 78 ? 13.031 -14.844 6.66 1 93.69 78 THR A O 1
ATOM 626 N N . PHE A 1 79 ? 12.656 -16.219 8.406 1 93.56 79 PHE A N 1
ATOM 627 C CA . PHE A 1 79 ? 12.375 -15.086 9.289 1 93.56 79 PHE A CA 1
ATOM 628 C C . PHE A 1 79 ? 13.609 -14.219 9.484 1 93.56 79 PHE A C 1
ATOM 630 O O . PHE A 1 79 ? 13.531 -12.992 9.414 1 93.56 79 PHE A O 1
ATOM 637 N N . VAL A 1 80 ? 14.742 -14.836 9.727 1 93.69 80 VAL A N 1
ATOM 638 C CA . VAL A 1 80 ? 15.992 -14.109 9.898 1 93.69 80 VAL A CA 1
ATOM 639 C C . VAL A 1 80 ? 16.312 -13.336 8.625 1 93.69 80 VAL A C 1
ATOM 641 O O . VAL A 1 80 ? 16.688 -12.156 8.68 1 93.69 80 VAL A O 1
ATOM 644 N N . ARG A 1 81 ? 16.125 -13.938 7.523 1 94.25 81 ARG A N 1
ATOM 645 C CA . ARG A 1 81 ? 16.359 -13.273 6.246 1 94.25 81 ARG A CA 1
ATOM 646 C C . ARG A 1 81 ? 15.43 -12.07 6.082 1 94.25 81 ARG A C 1
ATOM 648 O O . ARG A 1 81 ? 15.844 -11.031 5.57 1 94.25 81 ARG A O 1
ATOM 655 N N . THR A 1 82 ? 14.188 -12.281 6.477 1 95.75 82 THR A N 1
ATOM 656 C CA . THR A 1 82 ? 13.219 -11.195 6.41 1 95.75 82 THR A CA 1
ATOM 657 C C . THR A 1 82 ? 13.695 -9.992 7.219 1 95.75 82 THR A C 1
ATOM 659 O O . THR A 1 82 ? 13.641 -8.859 6.742 1 95.75 82 THR A O 1
ATOM 662 N N . LEU A 1 83 ? 14.242 -10.25 8.375 1 95.25 83 LEU A N 1
ATOM 663 C CA . LEU A 1 83 ? 14.734 -9.18 9.242 1 95.25 83 LEU A CA 1
ATOM 664 C C . LEU A 1 83 ? 15.977 -8.523 8.641 1 95.25 83 LEU A C 1
ATOM 666 O O . LEU A 1 83 ? 16.109 -7.301 8.672 1 95.25 83 LEU A O 1
ATOM 670 N N . VAL A 1 84 ? 16.828 -9.305 8.094 1 95.38 84 VAL A N 1
ATOM 671 C CA . VAL A 1 84 ? 18.047 -8.797 7.477 1 95.38 84 VAL A CA 1
ATOM 672 C C . VAL A 1 84 ? 17.703 -7.922 6.277 1 95.38 84 VAL A C 1
ATOM 674 O O . VAL A 1 84 ? 18.281 -6.848 6.094 1 95.38 84 VAL A O 1
ATOM 677 N N . VAL A 1 85 ? 16.781 -8.367 5.535 1 95.69 85 VAL A N 1
ATOM 678 C CA . VAL A 1 85 ? 16.312 -7.594 4.391 1 95.69 85 VAL A CA 1
ATOM 679 C C . VAL A 1 85 ? 15.719 -6.27 4.867 1 95.69 85 VAL A C 1
ATOM 681 O O . VAL A 1 85 ? 16.016 -5.215 4.309 1 95.69 85 VAL A O 1
ATOM 684 N N . GLY A 1 86 ? 14.859 -6.352 5.902 1 96.56 86 GLY A N 1
ATOM 685 C CA . GLY A 1 86 ? 14.273 -5.137 6.453 1 96.56 86 GLY A CA 1
ATOM 686 C C . GLY A 1 86 ? 15.32 -4.125 6.883 1 96.56 86 GLY A C 1
ATOM 687 O O . GLY A 1 86 ? 15.195 -2.934 6.582 1 96.56 86 GLY A O 1
ATOM 688 N N . VAL A 1 87 ? 16.359 -4.609 7.562 1 96.75 87 VAL A N 1
ATOM 689 C CA . VAL A 1 87 ? 17.438 -3.74 8.031 1 96.75 87 VAL A CA 1
ATOM 690 C C . VAL A 1 87 ? 18.203 -3.174 6.836 1 96.75 87 VAL A C 1
ATOM 692 O O . VAL A 1 87 ? 18.516 -1.982 6.801 1 96.75 87 VAL A O 1
ATOM 695 N N . GLY A 1 88 ? 18.516 -4.027 5.918 1 97.62 88 GLY A N 1
ATOM 696 C CA . GLY A 1 88 ? 19.219 -3.592 4.723 1 97.62 88 GLY A CA 1
ATOM 697 C C . GLY A 1 88 ? 18.469 -2.539 3.932 1 97.62 88 GLY A C 1
ATOM 698 O O . GLY A 1 88 ? 19.047 -1.53 3.521 1 97.62 88 GLY A O 1
ATOM 699 N N . VAL A 1 89 ? 17.172 -2.74 3.729 1 97.25 89 VAL A N 1
ATOM 700 C CA . VAL A 1 89 ? 16.344 -1.795 2.998 1 97.25 89 VAL A CA 1
ATOM 701 C C . VAL A 1 89 ? 16.281 -0.469 3.752 1 97.25 89 VAL A C 1
ATOM 703 O O . VAL A 1 89 ? 16.344 0.602 3.145 1 97.25 89 VAL A O 1
ATOM 706 N N . THR A 1 90 ? 16.094 -0.56 5.039 1 97.62 90 THR A N 1
ATOM 707 C CA . THR A 1 90 ? 16.031 0.643 5.863 1 97.62 90 THR A CA 1
ATOM 708 C C . THR A 1 90 ? 17.328 1.45 5.73 1 97.62 90 THR A C 1
ATOM 710 O O . THR A 1 90 ? 17.281 2.668 5.543 1 97.62 90 THR A O 1
ATOM 713 N N . ALA A 1 91 ? 18.453 0.782 5.758 1 97.94 91 ALA A N 1
ATOM 714 C CA . ALA A 1 91 ? 19.75 1.438 5.637 1 97.94 91 ALA A CA 1
ATOM 715 C C . ALA A 1 91 ? 19.906 2.084 4.262 1 97.94 91 ALA A C 1
ATOM 717 O O . ALA A 1 91 ? 20.359 3.229 4.156 1 97.94 91 ALA A O 1
ATOM 718 N N . LEU A 1 92 ? 19.531 1.385 3.277 1 96.12 92 LEU A N 1
ATOM 719 C CA . LEU A 1 92 ? 19.656 1.9 1.92 1 96.12 92 LEU A CA 1
ATOM 720 C C . LEU A 1 92 ? 18.719 3.078 1.688 1 96.12 92 LEU A C 1
ATOM 722 O O . LEU A 1 92 ? 19.094 4.062 1.05 1 96.12 92 LEU A O 1
ATOM 726 N N . CYS A 1 93 ? 17.484 2.934 2.174 1 94.75 93 CYS A N 1
ATOM 727 C CA . CYS A 1 93 ? 16.547 4.039 2.021 1 94.75 93 CYS A CA 1
ATOM 728 C C . CYS A 1 93 ? 17.016 5.27 2.785 1 94.75 93 CYS A C 1
ATOM 730 O O . CYS A 1 93 ? 16.766 6.398 2.363 1 94.75 93 CYS A O 1
ATOM 732 N N . LEU A 1 94 ? 17.672 5.023 3.93 1 95.94 94 LEU A N 1
ATOM 733 C CA . LEU A 1 94 ? 18.25 6.145 4.656 1 95.94 94 LEU A CA 1
ATOM 734 C C . LEU A 1 94 ? 19.375 6.801 3.848 1 95.94 94 LEU A C 1
ATOM 736 O O . LEU A 1 94 ? 19.438 8.031 3.77 1 95.94 94 LEU A O 1
ATOM 740 N N . LEU A 1 95 ? 20.188 6.023 3.271 1 93.75 95 LEU A N 1
ATOM 741 C CA . LEU A 1 95 ? 21.312 6.504 2.48 1 93.75 95 LEU A CA 1
ATOM 742 C C . LEU A 1 95 ? 20.828 7.363 1.316 1 93.75 95 LEU A C 1
ATOM 744 O O . LEU A 1 95 ? 21.453 8.383 0.993 1 93.75 95 LEU A O 1
ATOM 748 N N . PHE A 1 96 ? 19.734 7 0.757 1 88.44 96 PHE A N 1
ATOM 749 C CA . PHE A 1 96 ? 19.234 7.727 -0.41 1 88.44 96 PHE A CA 1
ATOM 750 C C . PHE A 1 96 ? 18.203 8.766 -0.006 1 88.44 96 PHE A C 1
ATOM 752 O O . PHE A 1 96 ? 18.141 9.852 -0.598 1 88.44 96 PHE A O 1
ATOM 759 N N . GLY A 1 97 ? 17.375 8.43 0.979 1 90.69 97 GLY A N 1
ATOM 760 C CA . GLY A 1 97 ? 16.266 9.281 1.38 1 90.69 97 GLY A CA 1
ATOM 761 C C . GLY A 1 97 ? 16.719 10.547 2.096 1 90.69 97 GLY A C 1
ATOM 762 O O . GLY A 1 97 ? 16.125 11.609 1.921 1 90.69 97 GLY A O 1
ATOM 763 N N . TYR A 1 98 ? 17.781 10.461 2.908 1 91.81 98 TYR A N 1
ATOM 764 C CA . TYR A 1 98 ? 18.234 11.617 3.664 1 91.81 98 TYR A CA 1
ATOM 765 C C . TYR A 1 98 ? 18.781 12.695 2.732 1 91.81 98 TYR A C 1
ATOM 767 O O . TYR A 1 98 ? 18.391 13.867 2.844 1 91.81 98 TYR A O 1
ATOM 775 N N . PRO A 1 99 ? 19.688 12.328 1.785 1 88 99 PRO A N 1
ATOM 776 C CA . PRO A 1 99 ? 20.156 13.359 0.858 1 88 99 PRO A CA 1
ATOM 777 C C . PRO A 1 99 ? 19.016 14 0.062 1 88 99 PRO A C 1
ATOM 779 O O . PRO A 1 99 ? 19.062 15.203 -0.221 1 88 99 PRO A O 1
ATOM 782 N N . ILE A 1 100 ? 18.031 13.25 -0.256 1 85.12 100 ILE A N 1
ATOM 783 C CA . ILE A 1 100 ? 16.891 13.781 -0.999 1 85.12 100 ILE A CA 1
ATOM 784 C C . ILE A 1 100 ? 16.141 14.797 -0.142 1 85.12 100 ILE A C 1
ATOM 786 O O . ILE A 1 100 ? 15.859 15.914 -0.596 1 85.12 100 ILE A O 1
ATOM 790 N N . ALA A 1 101 ? 15.828 14.375 1.061 1 87.94 101 ALA A N 1
ATOM 791 C CA . ALA A 1 101 ? 15.133 15.273 1.979 1 87.94 101 ALA A CA 1
ATOM 792 C C . ALA A 1 101 ? 15.953 16.531 2.244 1 87.94 101 ALA A C 1
ATOM 794 O O . ALA A 1 101 ? 15.414 17.641 2.275 1 87.94 101 ALA A O 1
ATOM 795 N N . TYR A 1 102 ? 17.219 16.328 2.484 1 88.25 102 TYR A N 1
ATOM 796 C CA . TYR A 1 102 ? 18.141 17.438 2.746 1 88.25 102 TYR A CA 1
ATOM 797 C C . TYR A 1 102 ? 18.156 18.422 1.584 1 88.25 102 TYR A C 1
ATOM 799 O O . TYR A 1 102 ? 18.047 19.625 1.788 1 88.25 102 TYR A O 1
ATOM 807 N N . TYR A 1 103 ? 18.219 17.906 0.461 1 83.88 103 TYR A N 1
ATOM 808 C CA . TYR A 1 103 ? 18.25 18.75 -0.732 1 83.88 103 TYR A CA 1
ATOM 809 C C . TYR A 1 103 ? 16.953 19.516 -0.907 1 83.88 103 TYR A C 1
ATOM 811 O O . TYR A 1 103 ? 16.953 20.703 -1.206 1 83.88 103 TYR A O 1
ATOM 819 N N . LEU A 1 104 ? 15.883 18.844 -0.792 1 82.75 104 LEU A N 1
ATOM 820 C CA . LEU A 1 104 ? 14.578 19.453 -0.977 1 82.75 104 LEU A CA 1
ATOM 821 C C . LEU A 1 104 ? 14.367 20.594 0.023 1 82.75 104 LEU A C 1
ATOM 823 O O . LEU A 1 104 ? 13.773 21.625 -0.315 1 82.75 104 LEU A O 1
ATOM 827 N N . ARG A 1 105 ? 14.891 20.375 1.188 1 85.06 105 ARG A N 1
ATOM 828 C CA . ARG A 1 105 ? 14.688 21.359 2.234 1 85.06 105 ARG A CA 1
ATOM 829 C C . ARG A 1 105 ? 15.609 22.562 2.035 1 85.06 105 ARG A C 1
ATOM 831 O O . ARG A 1 105 ? 15.18 23.719 2.188 1 85.06 105 ARG A O 1
ATOM 838 N N . PHE A 1 106 ? 16.766 22.406 1.715 1 84.12 106 PHE A N 1
ATOM 839 C CA . PHE A 1 106 ? 17.75 23.484 1.816 1 84.12 106 PHE A CA 1
ATOM 840 C C . PHE A 1 106 ? 18.078 24.047 0.439 1 84.12 106 PHE A C 1
ATOM 842 O O . PHE A 1 106 ? 18.641 25.141 0.327 1 84.12 106 PHE A O 1
ATOM 849 N N . TYR A 1 107 ? 17.703 23.281 -0.535 1 80.12 107 TYR A N 1
ATOM 850 C CA . TYR A 1 107 ? 18.172 23.766 -1.836 1 80.12 107 TYR A CA 1
ATOM 851 C C . TYR A 1 107 ? 16.984 24 -2.779 1 80.12 107 TYR A C 1
ATOM 853 O O . TYR A 1 107 ? 17.188 24.328 -3.949 1 80.12 107 TYR A O 1
ATOM 861 N N . THR A 1 108 ? 15.938 23.562 -2.287 1 75.88 108 THR A N 1
ATOM 862 C CA . THR A 1 108 ? 14.75 23.859 -3.07 1 75.88 108 THR A CA 1
ATOM 863 C C . THR A 1 108 ? 13.898 24.922 -2.375 1 75.88 108 THR A C 1
ATOM 865 O O . THR A 1 108 ? 13.898 25.016 -1.145 1 75.88 108 THR A O 1
ATOM 868 N N . SER A 1 109 ? 13.703 25.984 -3.133 1 67.75 109 SER A N 1
ATOM 869 C CA . SER A 1 109 ? 12.906 27.078 -2.576 1 67.75 109 SER A CA 1
ATOM 870 C C . SER A 1 109 ? 11.633 26.547 -1.927 1 67.75 109 SER A C 1
ATOM 872 O O . SER A 1 109 ? 11.594 25.406 -1.452 1 67.75 109 SER A O 1
ATOM 874 N N . GLU A 1 110 ? 10.672 27.359 -1.809 1 64.56 110 GLU A N 1
ATOM 875 C CA . GLU A 1 110 ? 9.375 27.078 -1.202 1 64.56 110 GLU A CA 1
ATOM 876 C C . GLU A 1 110 ? 8.688 25.891 -1.885 1 64.56 110 GLU A C 1
ATOM 878 O O . GLU A 1 110 ? 7.742 25.312 -1.342 1 64.56 110 GLU A O 1
ATOM 883 N N . SER A 1 111 ? 9.445 25.359 -2.959 1 66.19 111 SER A N 1
ATOM 884 C CA . SER A 1 111 ? 8.766 24.328 -3.752 1 66.19 111 SER A CA 1
ATOM 885 C C . SER A 1 111 ? 9.203 22.938 -3.338 1 66.19 111 SER A C 1
ATOM 887 O O . SER A 1 111 ? 8.695 21.938 -3.865 1 66.19 111 SER A O 1
ATOM 889 N N . GLY A 1 112 ? 10.133 22.875 -2.371 1 65.44 112 GLY A N 1
ATOM 890 C CA . GLY A 1 112 ? 10.641 21.578 -1.949 1 65.44 112 GLY A CA 1
ATOM 891 C C . GLY A 1 112 ? 9.555 20.656 -1.405 1 65.44 112 GLY A C 1
ATOM 892 O O . GLY A 1 112 ? 9.523 19.469 -1.717 1 65.44 112 GLY A O 1
ATOM 893 N N . GLY A 1 113 ? 8.719 21.281 -0.649 1 66.75 113 GLY A N 1
ATOM 894 C CA . GLY A 1 113 ? 7.598 20.531 -0.098 1 66.75 113 GLY A CA 1
ATOM 895 C C . GLY A 1 113 ? 6.656 20 -1.159 1 66.75 113 GLY A C 1
ATOM 896 O O . GLY A 1 113 ? 6.227 18.844 -1.093 1 66.75 113 GLY A O 1
ATOM 897 N N . THR A 1 114 ? 6.5 20.812 -2.137 1 64.38 114 THR A N 1
ATOM 898 C CA . THR A 1 114 ? 5.598 20.438 -3.221 1 64.38 114 THR A CA 1
ATOM 899 C C . THR A 1 114 ? 6.188 19.297 -4.043 1 64.38 114 THR A C 1
ATOM 901 O O . THR A 1 114 ? 5.48 18.359 -4.41 1 64.38 114 THR A O 1
ATOM 904 N N . LEU A 1 115 ? 7.398 19.375 -4.297 1 66.56 115 LEU A N 1
ATOM 905 C CA . LEU A 1 115 ? 8.062 18.328 -5.078 1 66.56 115 LEU A CA 1
ATOM 906 C C . LEU A 1 115 ? 8.047 17 -4.34 1 66.56 115 LEU A C 1
ATOM 908 O O . LEU A 1 115 ? 7.789 15.953 -4.945 1 66.56 115 LEU A O 1
ATOM 912 N N . LEU A 1 116 ? 8.32 17.094 -3.09 1 67.19 116 LEU A N 1
ATOM 913 C CA . LEU A 1 116 ? 8.289 15.875 -2.283 1 67.19 116 LEU A CA 1
ATOM 914 C C . LEU A 1 116 ? 6.898 15.25 -2.285 1 67.19 116 LEU A C 1
ATOM 916 O O . LEU A 1 116 ? 6.758 14.031 -2.393 1 67.19 116 LEU A O 1
ATOM 920 N N . LEU A 1 117 ? 5.992 16.094 -2.17 1 64.56 117 LEU A N 1
ATOM 921 C CA . LEU A 1 117 ? 4.613 15.617 -2.184 1 64.56 117 LEU A CA 1
ATOM 922 C C . LEU A 1 117 ? 4.289 14.93 -3.506 1 64.56 117 LEU A C 1
ATOM 924 O O . LEU A 1 117 ? 3.627 13.891 -3.521 1 64.56 117 LEU A O 1
ATOM 928 N N . LEU A 1 118 ? 4.734 15.516 -4.547 1 64.25 118 LEU A N 1
ATOM 929 C CA . LEU A 1 118 ? 4.492 14.93 -5.859 1 64.25 118 LEU A CA 1
ATOM 930 C C . LEU A 1 118 ? 5.121 13.547 -5.961 1 64.25 118 LEU A C 1
ATOM 932 O O . LEU A 1 118 ? 4.504 12.609 -6.48 1 64.25 118 LEU A O 1
ATOM 936 N N . PHE A 1 119 ? 6.277 13.492 -5.387 1 66.25 119 PHE A N 1
ATOM 937 C CA . PHE A 1 119 ? 6.984 12.219 -5.418 1 66.25 119 PHE A CA 1
ATOM 938 C C . PHE A 1 119 ? 6.266 11.18 -4.562 1 66.25 119 PHE A C 1
ATOM 940 O O . PHE A 1 119 ? 6.273 9.992 -4.887 1 66.25 119 PHE A O 1
ATOM 947 N N . LEU A 1 120 ? 5.695 11.695 -3.555 1 66.75 120 LEU A N 1
ATOM 948 C CA . LEU A 1 120 ? 4.977 10.805 -2.645 1 66.75 120 LEU A CA 1
ATOM 949 C C . LEU A 1 120 ? 3.664 10.336 -3.262 1 66.75 120 LEU A C 1
ATOM 951 O O . LEU A 1 120 ? 3.279 9.18 -3.1 1 66.75 120 LEU A O 1
ATOM 955 N N . VAL A 1 121 ? 3.148 11.227 -4.023 1 64.62 121 VAL A N 1
ATOM 956 C CA . VAL A 1 121 ? 1.799 10.977 -4.523 1 64.62 121 VAL A CA 1
ATOM 957 C C . VAL A 1 121 ? 1.861 10.117 -5.781 1 64.62 121 VAL A C 1
ATOM 959 O O . VAL A 1 121 ? 1.047 9.211 -5.961 1 64.62 121 VAL A O 1
ATOM 962 N N . ILE A 1 122 ? 2.861 10.195 -6.602 1 65.81 122 ILE A N 1
ATOM 963 C CA . ILE A 1 122 ? 2.959 9.531 -7.898 1 65.81 122 ILE A CA 1
ATOM 964 C C . ILE A 1 122 ? 2.984 8.016 -7.707 1 65.81 122 ILE A C 1
ATOM 966 O O . ILE A 1 122 ? 2.23 7.289 -8.359 1 65.81 122 ILE A O 1
ATOM 970 N N . PRO A 1 123 ? 3.762 7.555 -6.785 1 66.62 123 PRO A N 1
ATOM 971 C CA . PRO A 1 123 ? 3.787 6.102 -6.602 1 66.62 123 PRO A CA 1
ATOM 972 C C . PRO A 1 123 ? 2.449 5.547 -6.117 1 66.62 123 PRO A C 1
ATOM 974 O O . PRO A 1 123 ? 2.088 4.418 -6.449 1 66.62 123 PRO A O 1
ATOM 977 N N . PHE A 1 124 ? 1.788 6.352 -5.406 1 65.5 124 PHE A N 1
ATOM 978 C CA . PHE A 1 124 ? 0.502 5.902 -4.887 1 65.5 124 PHE A CA 1
ATOM 979 C C . PHE A 1 124 ? -0.536 5.828 -6 1 65.5 124 PHE A C 1
ATOM 981 O O . PHE A 1 124 ? -1.488 5.047 -5.918 1 65.5 124 PHE A O 1
ATOM 988 N N . TRP A 1 125 ? -0.145 6.605 -7.066 1 71.56 125 TRP A N 1
ATOM 989 C CA . TRP A 1 125 ? -1.105 6.633 -8.164 1 71.56 125 TRP A CA 1
ATOM 990 C C . TRP A 1 125 ? -0.787 5.555 -9.195 1 71.56 125 TRP A C 1
ATOM 992 O O . TRP A 1 125 ? -1.522 5.379 -10.164 1 71.56 125 TRP A O 1
ATOM 1002 N N . THR A 1 126 ? 0.249 4.922 -8.867 1 82 126 THR A N 1
ATOM 1003 C CA . THR A 1 126 ? 0.615 3.797 -9.719 1 82 126 THR A CA 1
ATOM 1004 C C . THR A 1 126 ? 0.433 2.477 -8.977 1 82 126 THR A C 1
ATOM 1006 O O . THR A 1 126 ? 0.658 2.4 -7.766 1 82 126 THR A O 1
ATOM 1009 N N . SER A 1 127 ? -0.137 1.57 -9.617 1 87.88 127 SER A N 1
ATOM 1010 C CA . SER A 1 127 ? -0.316 0.24 -9.047 1 87.88 127 SER A CA 1
ATOM 1011 C C . SER A 1 127 ? 1.011 -0.335 -8.555 1 87.88 127 SER A C 1
ATOM 1013 O O . SER A 1 127 ? 2.021 -0.252 -9.258 1 87.88 127 SER A O 1
ATOM 1015 N N . ALA A 1 128 ? 0.986 -0.819 -7.34 1 88.56 128 ALA A N 1
ATOM 1016 C CA . ALA A 1 128 ? 2.18 -1.458 -6.793 1 88.56 128 ALA A CA 1
ATOM 1017 C C . ALA A 1 128 ? 2.646 -2.604 -7.688 1 88.56 128 ALA A C 1
ATOM 1019 O O . ALA A 1 128 ? 3.848 -2.855 -7.809 1 88.56 128 ALA A O 1
ATOM 1020 N N . LEU A 1 129 ? 1.716 -3.266 -8.273 1 90.62 129 LEU A N 1
ATOM 1021 C CA . LEU A 1 129 ? 2.049 -4.352 -9.188 1 90.62 129 LEU A CA 1
ATOM 1022 C C . LEU A 1 129 ? 2.873 -3.838 -10.359 1 90.62 129 LEU A C 1
ATOM 1024 O O . LEU A 1 129 ? 3.928 -4.391 -10.672 1 90.62 129 LEU A O 1
ATOM 1028 N N . ILE A 1 130 ? 2.414 -2.744 -10.914 1 88.94 130 ILE A N 1
ATOM 1029 C CA . ILE A 1 130 ? 3.074 -2.164 -12.078 1 88.94 130 ILE A CA 1
ATOM 1030 C C . ILE A 1 130 ? 4.469 -1.68 -11.695 1 88.94 130 ILE A C 1
ATOM 1032 O O . ILE A 1 130 ? 5.441 -1.933 -12.406 1 88.94 130 ILE A O 1
ATOM 1036 N N . ARG A 1 131 ? 4.52 -1.09 -10.508 1 88.5 131 ARG A N 1
ATOM 1037 C CA . ARG A 1 131 ? 5.797 -0.541 -10.062 1 88.5 131 ARG A CA 1
ATOM 1038 C C . ARG A 1 131 ? 6.805 -1.651 -9.789 1 88.5 131 ARG A C 1
ATOM 1040 O O . ARG A 1 131 ? 8.008 -1.464 -9.984 1 88.5 131 ARG A O 1
ATOM 1047 N N . THR A 1 132 ? 6.332 -2.773 -9.383 1 91.75 132 THR A N 1
ATOM 1048 C CA . THR A 1 132 ? 7.219 -3.877 -9.047 1 91.75 132 THR A CA 1
ATOM 1049 C C . THR A 1 132 ? 7.617 -4.656 -10.297 1 91.75 132 THR A C 1
ATOM 1051 O O . THR A 1 132 ? 8.805 -4.855 -10.555 1 91.75 132 THR A O 1
ATOM 1054 N N . ILE A 1 133 ? 6.691 -4.98 -11.148 1 90.81 133 ILE A N 1
ATOM 1055 C CA . ILE A 1 133 ? 6.977 -5.812 -12.32 1 90.81 133 ILE A CA 1
ATOM 1056 C C . ILE A 1 133 ? 7.707 -4.988 -13.375 1 90.81 133 ILE A C 1
ATOM 1058 O O . ILE A 1 133 ? 8.336 -5.543 -14.281 1 90.81 133 ILE A O 1
ATOM 1062 N N . GLY A 1 134 ? 7.574 -3.656 -13.258 1 91.38 134 GLY A N 1
ATOM 1063 C CA . GLY A 1 134 ? 8.258 -2.773 -14.195 1 91.38 134 GLY A CA 1
ATOM 1064 C C . GLY A 1 134 ? 9.766 -2.939 -14.18 1 91.38 134 GLY A C 1
ATOM 1065 O O . GLY A 1 134 ? 10.445 -2.529 -15.125 1 91.38 134 GLY A O 1
ATOM 1066 N N . TRP A 1 135 ? 10.25 -3.572 -13.172 1 93.19 135 TRP A N 1
ATOM 1067 C CA . TRP A 1 135 ? 11.695 -3.783 -13.07 1 93.19 135 TRP A CA 1
ATOM 1068 C C . TRP A 1 135 ? 12.117 -5.031 -13.836 1 93.19 135 TRP A C 1
ATOM 1070 O O . TRP A 1 135 ? 13.305 -5.223 -14.117 1 93.19 135 TRP A O 1
ATOM 1080 N N . ASN A 1 136 ? 11.188 -5.879 -14.172 1 92.56 136 ASN A N 1
ATOM 1081 C CA . ASN A 1 136 ? 11.531 -7.141 -14.828 1 92.56 136 ASN A CA 1
ATOM 1082 C C . ASN A 1 136 ? 12.141 -6.91 -16.203 1 92.56 136 ASN A C 1
ATOM 1084 O O . ASN A 1 136 ? 13.219 -7.434 -16.5 1 92.56 136 ASN A O 1
ATOM 1088 N N . PRO A 1 137 ? 11.539 -6.051 -17.031 1 91.38 137 PRO A N 1
ATOM 1089 C CA . PRO A 1 137 ? 12.148 -5.828 -18.344 1 91.38 137 PRO A CA 1
ATOM 1090 C C . PRO A 1 137 ? 13.438 -5.016 -18.266 1 91.38 137 PRO A C 1
ATOM 1092 O O . PRO A 1 137 ? 14.188 -4.953 -19.25 1 91.38 137 PRO A O 1
ATOM 1095 N N . ILE A 1 138 ? 13.703 -4.457 -17.172 1 91.88 138 ILE A N 1
ATOM 1096 C CA . ILE A 1 138 ? 14.93 -3.688 -17 1 91.88 138 ILE A CA 1
ATOM 1097 C C . ILE A 1 138 ? 16.062 -4.617 -16.578 1 91.88 138 ILE A C 1
ATOM 1099 O O . ILE A 1 138 ? 17.156 -4.582 -17.156 1 91.88 138 ILE A O 1
ATOM 1103 N N . LEU A 1 139 ? 15.734 -5.52 -15.68 1 93.5 139 LEU A N 1
ATOM 1104 C CA . LEU A 1 139 ? 16.781 -6.285 -15.008 1 93.5 139 LEU A CA 1
ATOM 1105 C C . LEU A 1 139 ? 16.859 -7.707 -15.562 1 93.5 139 LEU A C 1
ATOM 1107 O O . LEU A 1 139 ? 17.781 -8.453 -15.242 1 93.5 139 LEU A O 1
ATOM 1111 N N . GLY A 1 140 ? 15.945 -8.078 -16.375 1 90.62 140 GLY A N 1
ATOM 1112 C CA . GLY A 1 140 ? 15.891 -9.43 -16.906 1 90.62 140 GLY A CA 1
ATOM 1113 C C . GLY A 1 140 ? 17.078 -9.766 -17.781 1 90.62 140 GLY A C 1
ATOM 1114 O O . GLY A 1 140 ? 17.859 -8.883 -18.156 1 90.62 140 GLY A O 1
ATOM 1115 N N . ARG A 1 141 ? 17.203 -11.055 -18.109 1 89 141 ARG A N 1
ATOM 1116 C CA . ARG A 1 141 ? 18.297 -11.555 -18.922 1 89 141 ARG A CA 1
ATOM 1117 C C . ARG A 1 141 ? 18.328 -10.867 -20.281 1 89 141 ARG A C 1
ATOM 1119 O O . ARG A 1 141 ? 19.406 -10.594 -20.828 1 89 141 ARG A O 1
ATOM 1126 N N . THR A 1 142 ? 17.234 -10.57 -20.828 1 86.75 142 THR A N 1
ATOM 1127 C CA . THR A 1 142 ? 17.125 -9.875 -22.109 1 86.75 142 THR A CA 1
ATOM 1128 C C . THR A 1 142 ? 16.672 -8.43 -21.891 1 86.75 142 THR A C 1
ATOM 1130 O O . THR A 1 142 ? 16.125 -7.805 -22.812 1 86.75 142 THR A O 1
ATOM 1133 N N . GLY A 1 143 ? 16.828 -7.949 -20.688 1 89.88 143 GLY A N 1
ATOM 1134 C CA . GLY A 1 143 ? 16.344 -6.629 -20.312 1 89.88 143 GLY A CA 1
ATOM 1135 C C . GLY A 1 143 ? 17.266 -5.512 -20.781 1 89.88 143 GLY A C 1
ATOM 1136 O O . GLY A 1 143 ? 18.297 -5.766 -21.391 1 89.88 143 GLY A O 1
ATOM 1137 N N . VAL A 1 144 ? 16.922 -4.348 -20.531 1 89.81 144 VAL A N 1
ATOM 1138 C CA . VAL A 1 144 ? 17.562 -3.131 -21.016 1 89.81 144 VAL A CA 1
ATOM 1139 C C . VAL A 1 144 ? 19.016 -3.074 -20.516 1 89.81 144 VAL A C 1
ATOM 1141 O O . VAL A 1 144 ? 19.922 -2.768 -21.281 1 89.81 144 VAL A O 1
ATOM 1144 N N . ILE A 1 145 ? 19.281 -3.443 -19.297 1 92.12 145 ILE A N 1
ATOM 1145 C CA . ILE A 1 145 ? 20.609 -3.332 -18.719 1 92.12 145 ILE A CA 1
ATOM 1146 C C . ILE A 1 145 ? 21.547 -4.348 -19.359 1 92.12 145 ILE A C 1
ATOM 1148 O O . ILE A 1 145 ? 22.641 -4 -19.797 1 92.12 145 ILE A O 1
ATOM 1152 N N . ASN A 1 146 ? 21.078 -5.594 -19.406 1 92.88 146 ASN A N 1
ATOM 1153 C CA . ASN A 1 146 ? 21.906 -6.621 -20.047 1 92.88 146 ASN A CA 1
ATOM 1154 C C . ASN A 1 146 ? 22.156 -6.309 -21.516 1 92.88 146 ASN A C 1
ATOM 1156 O O . ASN A 1 146 ? 23.266 -6.508 -22.016 1 92.88 146 ASN A O 1
ATOM 1160 N N . ARG A 1 147 ? 21.188 -5.828 -22.172 1 90.75 147 ARG A N 1
ATOM 1161 C CA . ARG A 1 147 ? 21.344 -5.48 -23.578 1 90.75 147 ARG A CA 1
ATOM 1162 C C . ARG A 1 147 ? 22.391 -4.375 -23.766 1 90.75 147 ARG A C 1
ATOM 1164 O O . ARG A 1 147 ? 23.203 -4.43 -24.672 1 90.75 147 ARG A O 1
ATOM 1171 N N . LEU A 1 148 ? 22.266 -3.379 -22.938 1 91.81 148 LEU A N 1
ATOM 1172 C CA . LEU A 1 148 ? 23.219 -2.273 -23 1 91.81 148 LEU A CA 1
ATOM 1173 C C . LEU A 1 148 ? 24.641 -2.75 -22.688 1 91.81 148 LEU A C 1
ATOM 1175 O O . LEU A 1 148 ? 25.594 -2.348 -23.359 1 91.81 148 LEU A O 1
ATOM 1179 N N . LEU A 1 149 ? 24.734 -3.604 -21.672 1 93.69 149 LEU A N 1
ATOM 1180 C CA . LEU A 1 149 ? 26.047 -4.109 -21.281 1 93.69 149 LEU A CA 1
ATOM 1181 C C . LEU A 1 149 ? 26.656 -4.969 -22.375 1 93.69 149 LEU A C 1
ATOM 1183 O O . LEU A 1 149 ? 27.859 -4.914 -22.609 1 93.69 149 LEU A O 1
ATOM 1187 N N . LEU A 1 150 ? 25.875 -5.77 -23 1 92.75 150 LEU A N 1
ATOM 1188 C CA . LEU A 1 150 ? 26.328 -6.605 -24.094 1 92.75 150 LEU A CA 1
ATOM 1189 C C . LEU A 1 150 ? 26.703 -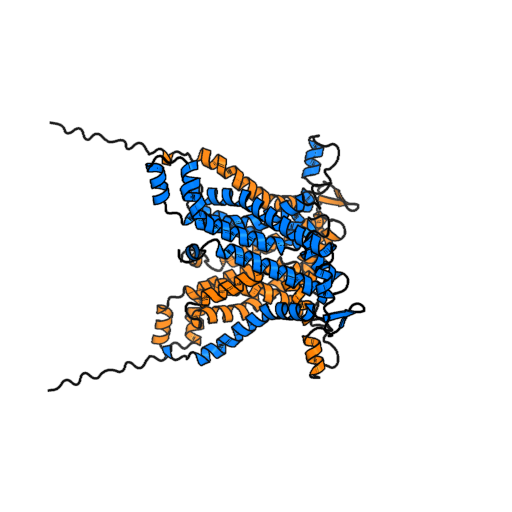5.754 -25.312 1 92.75 150 LEU A C 1
ATOM 1191 O O . LEU A 1 150 ? 27.719 -6.004 -25.969 1 92.75 150 LEU A O 1
ATOM 1195 N N . TRP A 1 151 ? 25.906 -4.699 -25.562 1 92.88 151 TRP A N 1
ATOM 1196 C CA . TRP A 1 151 ? 26.125 -3.814 -26.703 1 92.88 151 TRP A CA 1
ATOM 1197 C C . TRP A 1 151 ? 27.453 -3.064 -26.562 1 92.88 151 TRP A C 1
ATOM 1199 O O . TRP A 1 151 ? 28.188 -2.904 -27.547 1 92.88 151 TRP A O 1
ATOM 1209 N N . VAL A 1 152 ? 27.781 -2.654 -25.359 1 94.31 152 VAL A N 1
ATOM 1210 C CA . VAL A 1 152 ? 29 -1.885 -25.125 1 94.31 152 VAL A CA 1
ATOM 1211 C C . VAL A 1 152 ? 30.188 -2.83 -24.969 1 94.31 152 VAL A C 1
ATOM 1213 O O . VAL A 1 152 ? 31.344 -2.4 -25.031 1 94.31 152 VAL A O 1
ATOM 1216 N N . GLY A 1 153 ? 29.938 -4.059 -24.844 1 92.69 153 GLY A N 1
ATOM 1217 C CA . GLY A 1 153 ? 31 -5.055 -24.812 1 92.69 153 GLY A CA 1
ATOM 1218 C C . GLY A 1 153 ? 31.594 -5.23 -23.422 1 92.69 153 GLY A C 1
ATOM 1219 O O . GLY A 1 153 ? 32.719 -5.727 -23.297 1 92.69 153 GLY A O 1
ATOM 1220 N N . VAL A 1 154 ? 30.891 -4.809 -22.438 1 92.44 154 VAL A N 1
ATOM 1221 C CA . VAL A 1 154 ? 31.391 -4.898 -21.062 1 92.44 154 VAL A CA 1
ATOM 1222 C C . VAL A 1 154 ? 31.25 -6.332 -20.562 1 92.44 154 VAL A C 1
ATOM 1224 O O . VAL A 1 154 ? 32.062 -6.793 -19.766 1 92.44 154 VAL A O 1
ATOM 1227 N N . VAL A 1 155 ? 30.219 -7.012 -21.047 1 92.62 155 VAL A N 1
ATOM 1228 C CA . VAL A 1 155 ? 30 -8.398 -20.672 1 92.62 155 VAL A CA 1
ATOM 1229 C C . VAL A 1 155 ? 29.797 -9.258 -21.922 1 92.62 155 VAL A C 1
ATOM 1231 O O . VAL A 1 155 ? 29.344 -8.758 -22.953 1 92.62 155 VAL A O 1
ATOM 1234 N N . GLU A 1 156 ? 30.125 -10.508 -21.812 1 93.19 156 GLU A N 1
ATOM 1235 C CA . GLU A 1 156 ? 30 -11.422 -22.938 1 93.19 156 GLU A CA 1
ATOM 1236 C C . GLU A 1 156 ? 28.688 -12.211 -22.859 1 93.19 156 GLU A C 1
ATOM 1238 O O . GLU A 1 156 ? 28.172 -12.688 -23.875 1 93.19 156 GLU A O 1
ATOM 1243 N N . GLU A 1 157 ? 28.266 -12.359 -21.609 1 94.31 157 GLU A N 1
ATOM 1244 C CA . GLU A 1 157 ? 27 -13.031 -21.359 1 94.31 157 GLU A CA 1
ATOM 1245 C C . GLU A 1 157 ? 26.109 -12.219 -20.422 1 94.31 157 GLU A C 1
ATOM 1247 O O . GLU A 1 157 ? 26.609 -11.445 -19.609 1 94.31 157 GLU A O 1
ATOM 1252 N N . PRO A 1 158 ? 24.859 -12.367 -20.578 1 92.75 158 PRO A N 1
ATOM 1253 C CA . PRO A 1 158 ? 23.953 -11.617 -19.688 1 92.75 158 PRO A CA 1
ATOM 1254 C C . PRO A 1 158 ? 24.203 -11.922 -18.219 1 92.75 158 PRO A C 1
ATOM 1256 O O . PRO A 1 158 ? 24.484 -13.07 -17.859 1 92.75 158 PRO A O 1
ATOM 1259 N N . LEU A 1 159 ? 24.156 -10.883 -17.453 1 92.81 159 LEU A N 1
ATOM 1260 C CA . LEU A 1 159 ? 24.266 -11.039 -16 1 92.81 159 LEU A CA 1
ATOM 1261 C C . LEU A 1 159 ? 23.016 -11.703 -15.445 1 92.81 159 LEU A C 1
ATOM 1263 O O . LEU A 1 159 ? 21.922 -11.141 -15.523 1 92.81 159 LEU A O 1
ATOM 1267 N N . SER A 1 160 ? 23.125 -12.844 -14.852 1 90.19 160 SER A N 1
ATOM 1268 C CA . SER A 1 160 ? 21.969 -13.625 -14.398 1 90.19 160 SER A CA 1
ATOM 1269 C C . SER A 1 160 ? 21.547 -13.203 -13 1 90.19 160 SER A C 1
ATOM 1271 O O . SER A 1 160 ? 20.438 -13.516 -12.57 1 90.19 160 SER A O 1
ATOM 1273 N N . TRP A 1 161 ? 22.422 -12.43 -12.328 1 91.5 161 TRP A N 1
ATOM 1274 C CA . TRP A 1 161 ? 22.141 -12.133 -10.93 1 91.5 161 TRP A CA 1
ATOM 1275 C C . TRP A 1 161 ? 21.344 -10.844 -10.797 1 91.5 161 TRP A C 1
ATOM 1277 O O . TRP A 1 161 ? 20.969 -10.445 -9.688 1 91.5 161 TRP A O 1
ATOM 1287 N N . LEU A 1 162 ? 20.984 -10.188 -11.898 1 93.44 162 LEU A N 1
ATOM 1288 C CA . LEU A 1 162 ? 20.312 -8.898 -11.859 1 93.44 162 LEU A CA 1
ATOM 1289 C C . LEU A 1 162 ? 18.844 -9.055 -11.445 1 93.44 162 LEU A C 1
ATOM 1291 O O . LEU A 1 162 ? 18.328 -8.242 -10.688 1 93.44 162 LEU A O 1
ATOM 1295 N N . LEU A 1 163 ? 18.25 -10.086 -11.938 1 92.12 163 LEU A N 1
ATOM 1296 C CA . LEU A 1 163 ? 16.844 -10.305 -11.641 1 92.12 163 LEU A CA 1
ATOM 1297 C C . LEU A 1 163 ? 16.641 -11.609 -10.875 1 92.12 163 LEU A C 1
ATOM 1299 O O . LEU A 1 163 ? 17.422 -12.555 -11.039 1 92.12 163 LEU A O 1
ATOM 1303 N N . PHE A 1 164 ? 15.539 -11.555 -10.062 1 92.62 164 PHE A N 1
ATOM 1304 C CA . PHE A 1 164 ? 15.211 -12.695 -9.219 1 92.62 164 PHE A CA 1
ATOM 1305 C C . PHE A 1 164 ? 16.375 -13.023 -8.289 1 92.62 164 PHE A C 1
ATOM 1307 O O . PHE A 1 164 ? 16.828 -14.172 -8.234 1 92.62 164 PHE A O 1
ATOM 1314 N N . SER A 1 165 ? 16.859 -11.977 -7.691 1 93.94 165 SER A N 1
ATOM 1315 C CA . SER A 1 165 ? 18.031 -12 -6.824 1 93.94 165 SER A CA 1
ATOM 1316 C C . SER A 1 165 ? 17.875 -11.016 -5.664 1 93.94 165 SER A C 1
ATOM 1318 O O . SER A 1 165 ? 16.953 -10.195 -5.652 1 93.94 165 SER A O 1
ATOM 1320 N N . PRO A 1 166 ? 18.781 -11.172 -4.664 1 93.12 166 PRO A N 1
ATOM 1321 C CA . PRO A 1 166 ? 18.75 -10.172 -3.592 1 93.12 166 PRO A CA 1
ATOM 1322 C C . PRO A 1 166 ? 18.938 -8.75 -4.105 1 93.12 166 PRO A C 1
ATOM 1324 O O . PRO A 1 166 ? 18.391 -7.805 -3.537 1 93.12 166 PRO A O 1
ATOM 1327 N N . PHE A 1 167 ? 19.609 -8.625 -5.207 1 94.56 167 PHE A N 1
ATOM 1328 C CA . PHE A 1 167 ? 19.844 -7.309 -5.785 1 94.56 167 PHE A CA 1
ATOM 1329 C C . PHE A 1 167 ? 18.531 -6.699 -6.289 1 94.56 167 PHE A C 1
ATOM 1331 O O . PHE A 1 167 ? 18.188 -5.574 -5.93 1 94.56 167 PHE A O 1
ATOM 1338 N N . SER A 1 168 ? 17.812 -7.441 -7.172 1 95.44 168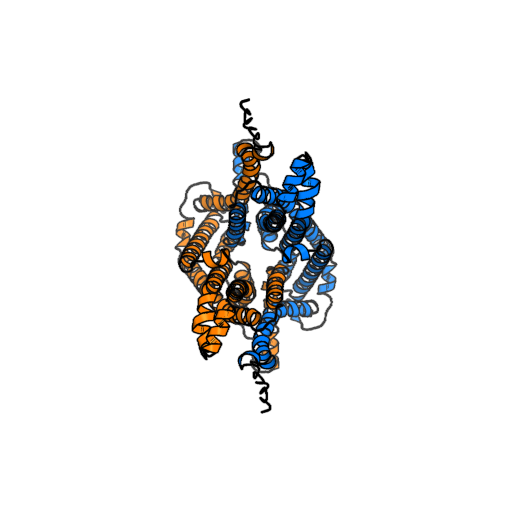 SER A N 1
ATOM 1339 C CA . SER A 1 168 ? 16.562 -6.93 -7.707 1 95.44 168 SER A CA 1
ATOM 1340 C C . SER A 1 168 ? 15.539 -6.703 -6.598 1 95.44 168 SER A C 1
ATOM 1342 O O . SER A 1 168 ? 14.727 -5.781 -6.672 1 95.44 168 SER A O 1
ATOM 1344 N N . GLN A 1 169 ? 15.609 -7.559 -5.578 1 95.31 169 GLN A N 1
ATOM 1345 C CA . GLN A 1 169 ? 14.734 -7.379 -4.418 1 95.31 169 GLN A CA 1
ATOM 1346 C C . GLN A 1 169 ? 15.008 -6.047 -3.725 1 95.31 169 GLN A C 1
ATOM 1348 O O . GLN A 1 169 ? 14.086 -5.293 -3.43 1 95.31 169 GLN A O 1
ATOM 1353 N N . MET A 1 170 ? 16.281 -5.738 -3.518 1 94.81 170 MET A N 1
ATOM 1354 C CA . MET A 1 170 ? 16.656 -4.496 -2.854 1 94.81 170 MET A CA 1
ATOM 1355 C C . MET A 1 170 ? 16.297 -3.289 -3.709 1 94.81 170 MET A C 1
ATOM 1357 O O . MET A 1 170 ? 15.797 -2.285 -3.191 1 94.81 170 MET A O 1
ATOM 1361 N N . VAL A 1 171 ? 16.5 -3.416 -4.965 1 92.75 171 VAL A N 1
ATOM 1362 C CA . VAL A 1 171 ? 16.156 -2.336 -5.883 1 92.75 171 VAL A CA 1
ATOM 1363 C C . VAL A 1 171 ? 14.664 -2.039 -5.797 1 92.75 171 VAL A C 1
ATOM 1365 O O . VAL A 1 171 ? 14.258 -0.877 -5.715 1 92.75 171 VAL A O 1
ATOM 1368 N N . GLY A 1 172 ? 13.867 -3.123 -5.816 1 92.69 172 GLY A N 1
ATOM 1369 C CA . GLY A 1 172 ? 12.422 -2.969 -5.715 1 92.69 172 GLY A CA 1
ATOM 1370 C C . GLY A 1 172 ? 11.984 -2.289 -4.43 1 92.69 172 GLY A C 1
ATOM 1371 O O . GLY A 1 172 ? 11.141 -1.388 -4.457 1 92.69 172 GLY A O 1
ATOM 1372 N N . TYR A 1 173 ? 12.586 -2.668 -3.305 1 94.44 173 TYR A N 1
ATOM 1373 C CA . TYR A 1 173 ? 12.242 -2.092 -2.012 1 94.44 173 TYR A CA 1
ATOM 1374 C C . TYR A 1 173 ? 12.609 -0.615 -1.955 1 94.44 173 TYR A C 1
ATOM 1376 O O . TYR A 1 173 ? 11.812 0.217 -1.517 1 94.44 173 TYR A O 1
ATOM 1384 N N . VAL A 1 174 ? 13.797 -0.325 -2.393 1 91.88 174 VAL A N 1
ATOM 1385 C CA . VAL A 1 174 ? 14.266 1.055 -2.312 1 91.88 174 VAL A CA 1
ATOM 1386 C C . VAL A 1 174 ? 13.383 1.953 -3.174 1 91.88 174 VAL A C 1
ATOM 1388 O O . VAL A 1 174 ? 12.984 3.039 -2.748 1 91.88 174 VAL A O 1
ATOM 1391 N N . ALA A 1 175 ? 13.094 1.47 -4.328 1 89 175 ALA A N 1
ATOM 1392 C CA . ALA A 1 175 ? 12.227 2.23 -5.223 1 89 175 ALA A CA 1
ATOM 1393 C C . ALA A 1 175 ? 10.852 2.453 -4.594 1 89 175 ALA A C 1
ATOM 1395 O O . ALA A 1 175 ? 10.258 3.521 -4.75 1 89 175 ALA A O 1
ATOM 1396 N N . ALA A 1 176 ? 10.406 1.513 -3.891 1 89.31 176 ALA A N 1
ATOM 1397 C CA . ALA A 1 176 ? 9.047 1.548 -3.355 1 89.31 176 ALA A CA 1
ATOM 1398 C C . ALA A 1 176 ? 8.984 2.391 -2.086 1 89.31 176 ALA A C 1
ATOM 1400 O O . ALA A 1 176 ? 7.977 3.061 -1.828 1 89.31 176 ALA A O 1
ATOM 1401 N N . TYR A 1 177 ? 10.078 2.434 -1.286 1 90.75 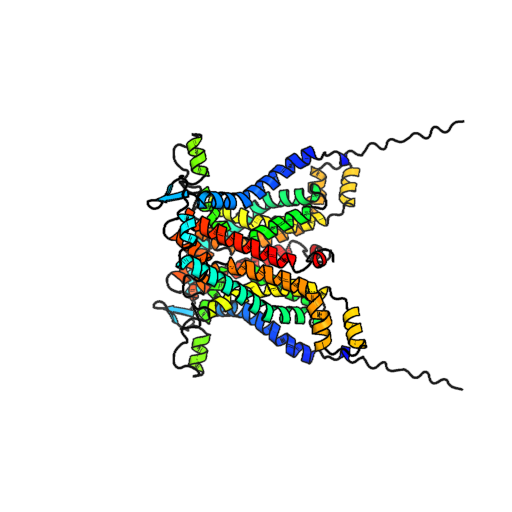177 TYR A N 1
ATOM 1402 C CA . TYR A 1 177 ? 9.852 2.891 0.081 1 90.75 177 TYR A CA 1
ATOM 1403 C C . TYR A 1 177 ? 10.766 4.059 0.424 1 90.75 177 TYR A C 1
ATOM 1405 O O . TYR A 1 177 ? 10.656 4.645 1.505 1 90.75 177 TYR A O 1
ATOM 1413 N N . VAL A 1 178 ? 11.602 4.52 -0.459 1 90.12 178 VAL A N 1
ATOM 1414 C CA . VAL A 1 178 ? 12.539 5.605 -0.18 1 90.12 178 VAL A CA 1
ATOM 1415 C C . VAL A 1 178 ? 11.773 6.875 0.175 1 90.12 178 VAL A C 1
ATOM 1417 O O . VAL A 1 178 ? 12.219 7.668 1.005 1 90.12 178 VAL A O 1
ATOM 1420 N N . VAL A 1 179 ? 10.672 7.066 -0.393 1 86 179 VAL A N 1
ATOM 1421 C CA . VAL A 1 179 ? 9.891 8.273 -0.165 1 86 179 VAL A CA 1
ATOM 1422 C C . VAL A 1 179 ? 9.391 8.305 1.279 1 86 179 VAL A C 1
ATOM 1424 O O . VAL A 1 179 ? 9.289 9.375 1.885 1 86 179 VAL A O 1
ATOM 1427 N N . PHE A 1 180 ? 9.156 7.133 1.846 1 88 180 PHE A N 1
ATOM 1428 C CA . PHE A 1 180 ? 8.664 7.035 3.215 1 88 180 PHE A CA 1
ATOM 1429 C C . PHE A 1 180 ? 9.781 7.332 4.211 1 88 180 PHE A C 1
ATOM 1431 O O . PHE A 1 180 ? 9.516 7.582 5.391 1 88 180 PHE A O 1
ATOM 1438 N N . MET A 1 181 ? 10.945 7.238 3.715 1 91.62 181 MET A N 1
ATOM 1439 C CA . MET A 1 181 ? 12.094 7.684 4.5 1 91.62 181 MET A CA 1
ATOM 1440 C C . MET A 1 181 ? 12.305 9.188 4.348 1 91.62 181 MET A C 1
ATOM 1442 O O . MET A 1 181 ? 12.492 9.891 5.34 1 91.62 181 MET A O 1
ATOM 1446 N N . ALA A 1 182 ? 12.195 9.664 3.172 1 90 182 ALA A N 1
ATOM 1447 C CA . ALA A 1 182 ? 12.531 11.047 2.838 1 90 182 ALA A CA 1
ATOM 1448 C C . ALA A 1 182 ? 11.492 12.016 3.41 1 90 182 ALA A C 1
ATOM 1450 O O . ALA A 1 182 ? 11.844 13.102 3.883 1 90 182 ALA A O 1
ATOM 1451 N N . ALA A 1 183 ? 10.289 11.633 3.412 1 87.88 183 ALA A N 1
ATOM 1452 C CA . ALA A 1 183 ? 9.211 12.555 3.762 1 87.88 183 ALA A CA 1
ATOM 1453 C C . ALA A 1 183 ? 9.297 12.961 5.23 1 87.88 183 ALA A C 1
ATOM 1455 O O . ALA A 1 183 ? 9.344 14.156 5.547 1 87.88 183 ALA A O 1
ATOM 1456 N N . PRO A 1 184 ? 9.32 12.023 6.105 1 87.88 184 PRO A N 1
ATOM 1457 C CA . PRO A 1 184 ? 9.414 12.445 7.504 1 87.88 184 PRO A CA 1
ATOM 1458 C C . PRO A 1 184 ? 10.703 13.203 7.805 1 87.88 184 PRO A C 1
ATOM 1460 O O . PRO A 1 184 ? 10.711 14.102 8.656 1 87.88 184 PRO A O 1
ATOM 1463 N N . ILE A 1 185 ? 11.766 12.859 7.164 1 91.75 185 ILE A N 1
ATOM 1464 C CA . ILE A 1 185 ? 13.016 13.578 7.348 1 91.75 185 ILE A CA 1
ATOM 1465 C C . ILE A 1 185 ? 12.867 15.016 6.855 1 91.75 185 ILE A C 1
ATOM 1467 O O . ILE A 1 185 ? 13.312 15.961 7.52 1 91.75 185 ILE A O 1
ATOM 1471 N N . PHE A 1 186 ? 12.289 15.18 5.719 1 89.31 186 PHE A N 1
ATOM 1472 C CA . PHE A 1 186 ? 12.039 16.516 5.168 1 89.31 186 PHE A CA 1
ATOM 1473 C C . PHE A 1 186 ? 11.234 17.359 6.148 1 89.31 186 PHE A C 1
ATOM 1475 O O . PHE A 1 186 ? 11.539 18.531 6.363 1 89.31 186 PHE A O 1
ATOM 1482 N N . VAL A 1 187 ? 10.234 16.734 6.699 1 83.88 187 VAL A N 1
ATOM 1483 C CA . VAL A 1 187 ? 9.383 17.453 7.641 1 83.88 187 VAL A CA 1
ATOM 1484 C C . VAL A 1 187 ? 10.203 17.891 8.852 1 83.88 187 VAL A C 1
ATOM 1486 O O . VAL A 1 187 ? 10.094 19.031 9.305 1 83.88 187 VAL A O 1
ATOM 1489 N N . SER A 1 188 ? 10.953 17.031 9.383 1 88.5 188 SER A N 1
ATOM 1490 C CA . SER A 1 188 ? 11.797 17.359 10.531 1 88.5 188 SER A CA 1
ATOM 1491 C C . SER A 1 188 ? 12.805 18.453 10.18 1 88.5 188 SER A C 1
ATOM 1493 O O . SER A 1 188 ? 13.055 19.359 10.984 1 88.5 188 SER A O 1
ATOM 1495 N N . LEU A 1 189 ? 13.375 18.375 9.039 1 90.75 189 LEU A N 1
ATOM 1496 C CA . LEU A 1 189 ? 14.336 19.375 8.602 1 90.75 189 LEU A CA 1
ATOM 1497 C C . LEU A 1 189 ? 13.672 20.75 8.438 1 90.75 189 LEU A C 1
ATOM 1499 O O . LEU A 1 189 ? 14.289 21.781 8.695 1 90.75 189 LEU A O 1
ATOM 1503 N N . SER A 1 190 ? 12.469 20.703 7.984 1 87.69 190 SER A N 1
ATOM 1504 C CA . SER A 1 190 ? 11.727 21.938 7.734 1 87.69 190 SER A CA 1
ATOM 1505 C C . SER A 1 190 ? 11.367 22.641 9.039 1 87.69 190 SER A C 1
ATOM 1507 O O . SER A 1 190 ? 11.047 23.828 9.047 1 87.69 190 SER A O 1
ATOM 1509 N N . GLN A 1 191 ? 11.477 21.906 10.055 1 86.62 191 GLN A N 1
ATOM 1510 C CA . GLN A 1 191 ? 11.133 22.484 11.359 1 86.62 191 GLN A CA 1
ATOM 1511 C C . GLN A 1 191 ? 12.344 23.125 12.016 1 86.62 191 GLN A C 1
ATOM 1513 O O . GLN A 1 191 ? 12.211 23.781 13.047 1 86.62 191 GLN A O 1
ATOM 1518 N N . ILE A 1 192 ? 13.469 23 11.43 1 88.38 192 ILE A N 1
ATOM 1519 C CA . ILE A 1 192 ? 14.68 23.578 12 1 88.38 192 ILE A CA 1
ATOM 1520 C C . ILE A 1 192 ? 14.633 25.109 11.859 1 88.38 192 ILE A C 1
ATOM 1522 O O . ILE A 1 192 ? 14.406 25.625 10.766 1 88.38 192 ILE A O 1
ATOM 1526 N N . ASP A 1 193 ? 14.773 25.75 12.953 1 88.81 193 ASP A N 1
ATOM 1527 C CA . ASP A 1 193 ? 14.797 27.203 12.977 1 88.81 193 ASP A CA 1
ATOM 1528 C C . ASP A 1 193 ? 15.961 27.75 12.156 1 88.81 193 ASP A C 1
ATOM 1530 O O . ASP A 1 193 ? 17.109 27.375 12.375 1 88.81 193 ASP A O 1
ATOM 1534 N N . GLU A 1 194 ? 15.57 28.609 11.352 1 86.19 194 GLU A N 1
ATOM 1535 C CA . GLU A 1 194 ? 16.594 29.234 10.516 1 86.19 194 GLU A CA 1
ATOM 1536 C C . GLU A 1 194 ? 17.625 29.984 11.359 1 86.19 194 GLU A C 1
ATOM 1538 O O . GLU A 1 194 ? 18.781 30.094 10.977 1 86.19 194 GLU A O 1
ATOM 1543 N N . ASP A 1 195 ? 17.172 30.406 12.469 1 87.62 195 ASP A N 1
ATOM 1544 C CA . ASP A 1 195 ? 18.062 31.156 13.359 1 87.62 195 ASP A CA 1
ATOM 1545 C C . ASP A 1 195 ? 19.219 30.281 13.844 1 87.62 195 ASP A C 1
ATOM 1547 O O . ASP A 1 195 ? 20.328 30.781 14.039 1 87.62 195 ASP A O 1
ATOM 1551 N N . LEU A 1 196 ? 18.906 29.047 14.047 1 86.88 196 LEU A N 1
ATOM 1552 C CA . LEU A 1 196 ? 19.953 28.125 14.484 1 86.88 196 LEU A CA 1
ATOM 1553 C C . LEU A 1 196 ? 21 27.938 13.383 1 86.88 196 LEU A C 1
ATOM 1555 O O . LEU A 1 196 ? 22.203 27.844 13.664 1 86.88 196 LEU A O 1
ATOM 1559 N N . LEU A 1 197 ? 20.547 27.922 12.242 1 84.81 197 LEU A N 1
ATOM 1560 C CA . LEU A 1 197 ? 21.453 27.75 11.102 1 84.81 197 LEU A CA 1
ATOM 1561 C C . LEU A 1 197 ? 22.281 29 10.875 1 84.81 197 LEU A C 1
ATOM 1563 O O . LEU A 1 197 ? 23.484 28.906 10.602 1 84.81 197 LEU A O 1
ATOM 1567 N N . ASP A 1 198 ? 21.641 30.109 11.078 1 84 198 ASP A N 1
ATOM 1568 C CA . ASP A 1 198 ? 22.328 31.391 10.969 1 84 198 ASP A CA 1
ATOM 1569 C C . ASP A 1 198 ? 23.391 31.547 12.062 1 84 198 ASP A C 1
ATOM 1571 O O . ASP A 1 198 ? 24.484 32.062 11.812 1 84 198 ASP A O 1
ATOM 1575 N N . ALA A 1 199 ? 23 31.109 13.172 1 84.81 199 ALA A N 1
ATOM 1576 C CA . ALA A 1 199 ? 23.938 31.172 14.305 1 84.81 199 ALA A CA 1
ATOM 1577 C C . ALA A 1 199 ? 25.188 30.344 14.031 1 84.81 199 ALA A C 1
ATOM 1579 O O . ALA A 1 199 ? 26.297 30.75 14.383 1 84.81 199 ALA A O 1
ATOM 1580 N N . SER A 1 200 ? 24.938 29.188 13.461 1 83.31 200 SER A N 1
ATOM 1581 C CA . SER A 1 200 ? 26.094 28.359 13.125 1 83.31 200 SER A CA 1
ATOM 1582 C C . SER A 1 200 ? 27.016 29.062 12.133 1 83.31 200 SER A C 1
ATOM 1584 O O . SER A 1 200 ? 28.234 28.984 12.25 1 83.31 200 SER A O 1
ATOM 1586 N N . GLU A 1 201 ? 26.438 29.688 11.25 1 80.56 201 GLU A N 1
ATOM 1587 C CA . GLU A 1 201 ? 27.203 30.422 10.25 1 80.56 201 GLU A CA 1
ATOM 1588 C C . GLU A 1 201 ? 27.969 31.578 10.883 1 80.56 201 GLU A C 1
ATOM 1590 O O . GLU A 1 201 ? 29.125 31.844 10.531 1 80.56 201 GLU A O 1
ATOM 1595 N N . THR A 1 202 ? 27.281 32.219 11.789 1 84.25 202 THR A N 1
ATOM 1596 C CA . THR A 1 202 ? 27.906 33.344 12.469 1 84.25 202 THR A CA 1
ATOM 1597 C C . THR A 1 202 ? 29.094 32.906 13.305 1 84.25 202 THR A C 1
ATOM 1599 O O . THR A 1 202 ? 30.094 33.594 13.398 1 84.25 202 THR A O 1
ATOM 1602 N N . LEU A 1 203 ? 28.984 31.75 13.859 1 85.94 203 LEU A N 1
ATOM 1603 C CA . LEU A 1 203 ? 30.062 31.203 14.68 1 85.94 203 LEU A CA 1
ATOM 1604 C C . LEU A 1 203 ? 31.125 30.516 13.812 1 85.94 203 LEU A C 1
ATOM 1606 O O . LEU A 1 203 ? 32.031 29.859 14.328 1 85.94 203 LEU A O 1
ATOM 1610 N N . ARG A 1 204 ? 31.016 30.719 12.438 1 80.81 204 ARG A N 1
ATOM 1611 C CA . ARG A 1 204 ? 31.922 30.203 11.414 1 80.81 204 ARG A CA 1
ATOM 1612 C C . ARG A 1 204 ? 31.922 28.688 11.398 1 80.81 204 ARG A C 1
ATOM 1614 O O . ARG A 1 204 ? 32.969 28.062 11.219 1 80.81 204 ARG A O 1
ATOM 1621 N N . GLY A 1 205 ? 30.75 28.203 11.852 1 77.06 205 GLY A N 1
ATOM 1622 C CA . GLY A 1 205 ? 30.641 26.766 11.695 1 77.06 205 GLY A CA 1
ATOM 1623 C C . GLY A 1 205 ? 30.578 26.328 10.242 1 77.06 205 GLY A C 1
ATOM 1624 O O . GLY A 1 205 ? 29.906 26.969 9.43 1 77.06 205 GLY A O 1
ATOM 1625 N N . GLY A 1 206 ? 31.422 25.422 9.789 1 84.19 206 GLY A N 1
ATOM 1626 C CA . GLY A 1 206 ? 31.406 24.875 8.438 1 84.19 206 GLY A CA 1
ATOM 1627 C C . GLY A 1 206 ? 30.203 23.969 8.18 1 84.19 206 GLY A C 1
ATOM 1628 O O . GLY A 1 206 ? 29.438 23.672 9.094 1 84.19 206 GLY A O 1
ATOM 1629 N N . PRO A 1 207 ? 29.922 23.719 6.926 1 83.69 207 PRO A N 1
ATOM 1630 C CA . PRO A 1 207 ? 28.766 22.906 6.551 1 83.69 207 PRO A CA 1
ATOM 1631 C C . PRO A 1 207 ? 28.766 21.547 7.242 1 83.69 207 PRO A C 1
ATOM 1633 O O . PRO A 1 207 ? 27.703 21.031 7.605 1 83.69 207 PRO A O 1
ATOM 1636 N N . VAL A 1 208 ? 29.906 21.016 7.398 1 88.75 208 VAL A N 1
ATOM 1637 C CA . VAL A 1 208 ? 30 19.703 8.016 1 88.75 208 VAL A CA 1
ATOM 1638 C C . VAL A 1 208 ? 29.688 19.812 9.508 1 88.75 208 VAL A C 1
ATOM 1640 O O . VAL A 1 208 ? 28.984 18.953 10.062 1 88.75 208 VAL A O 1
ATOM 1643 N N . ALA A 1 209 ? 30.172 20.891 10.156 1 88.44 209 ALA A N 1
ATOM 1644 C CA . ALA A 1 209 ? 29.906 21.109 11.57 1 88.44 209 ALA A CA 1
ATOM 1645 C C . ALA A 1 209 ? 28.422 21.406 11.805 1 88.44 209 ALA A C 1
ATOM 1647 O O . ALA A 1 209 ? 27.828 20.891 12.758 1 88.44 209 ALA A O 1
ATOM 1648 N N . THR A 1 210 ? 27.891 22.25 10.945 1 90.12 210 THR A N 1
ATOM 1649 C CA . THR A 1 210 ? 26.469 22.594 11.047 1 90.12 210 THR A CA 1
ATOM 1650 C C . THR A 1 210 ? 25.609 21.344 10.867 1 90.12 210 THR A C 1
ATOM 1652 O O . THR A 1 210 ? 24.641 21.141 11.594 1 90.12 210 THR A O 1
ATOM 1655 N N . PHE A 1 211 ? 26.016 20.453 9.898 1 91.12 211 PHE A N 1
ATOM 1656 C CA . PHE A 1 211 ? 25.281 19.219 9.664 1 91.12 211 PHE A CA 1
ATOM 1657 C C . PHE A 1 211 ? 25.359 18.297 10.883 1 91.12 211 PHE A C 1
ATOM 1659 O O . PHE A 1 211 ? 24.344 17.797 11.352 1 91.12 211 PHE A O 1
ATOM 1666 N N . ARG A 1 212 ? 26.469 18.109 11.445 1 91.06 212 ARG A N 1
ATOM 1667 C CA . ARG A 1 212 ? 26.703 17.141 12.508 1 91.06 212 ARG A CA 1
ATOM 1668 C C . ARG A 1 212 ? 26.109 17.609 13.828 1 91.06 212 ARG A C 1
ATOM 1670 O O . ARG A 1 212 ? 25.625 16.797 14.617 1 91.06 212 ARG A O 1
ATOM 1677 N N . HIS A 1 213 ? 26.047 18.953 14.055 1 91.06 213 HIS A N 1
ATOM 1678 C CA . HIS A 1 213 ? 25.703 19.438 15.391 1 91.06 213 HIS A CA 1
ATOM 1679 C C . HIS A 1 213 ? 24.281 20.016 15.414 1 91.06 213 HIS A C 1
ATOM 1681 O O . HIS A 1 213 ? 23.688 20.156 16.484 1 91.06 213 HIS A O 1
ATOM 1687 N N . ILE A 1 214 ? 23.766 20.344 14.273 1 90.88 214 ILE A N 1
ATOM 1688 C CA . ILE A 1 214 ? 22.453 20.984 14.25 1 90.88 214 ILE A CA 1
ATOM 1689 C C . ILE A 1 214 ? 21.484 20.172 13.383 1 90.88 214 ILE A C 1
ATOM 1691 O O . ILE A 1 214 ? 20.547 19.562 13.898 1 90.88 214 ILE A O 1
ATOM 1695 N N . THR A 1 215 ? 21.844 20 12.141 1 92 215 THR A N 1
ATOM 1696 C CA . THR A 1 215 ? 20.922 19.438 11.156 1 92 215 THR A CA 1
ATOM 1697 C C . THR A 1 215 ? 20.625 17.969 11.477 1 92 215 THR A C 1
ATOM 1699 O O . THR A 1 215 ? 19.469 17.578 11.594 1 92 215 THR A O 1
ATOM 1702 N N . LEU A 1 216 ? 21.672 17.156 11.68 1 92.69 216 LEU A N 1
ATOM 1703 C CA . LEU A 1 216 ? 21.5 15.727 11.883 1 92.69 216 LEU A CA 1
ATOM 1704 C C . LEU A 1 216 ? 20.781 15.445 13.195 1 92.69 216 LEU A C 1
ATOM 1706 O O . LEU A 1 216 ? 19.766 14.742 13.211 1 92.69 216 LEU A O 1
ATOM 1710 N N . PRO A 1 217 ? 21.188 16.047 14.273 1 92.44 217 PRO A N 1
ATOM 1711 C CA . PRO A 1 217 ? 20.484 15.789 15.531 1 92.44 217 PRO A CA 1
ATOM 1712 C C . PRO A 1 217 ? 19.031 16.25 15.5 1 92.44 217 PRO A C 1
ATOM 1714 O O . PRO A 1 217 ? 18.141 15.555 16.031 1 92.44 217 PRO A O 1
ATOM 1717 N N . LEU A 1 218 ? 18.734 17.375 14.891 1 91.56 218 LEU A N 1
ATOM 1718 C CA . LEU A 1 218 ? 17.391 17.922 14.891 1 91.56 218 LEU A CA 1
ATOM 1719 C C . LEU A 1 218 ? 16.5 17.188 13.891 1 91.56 218 LEU A C 1
ATOM 1721 O O . LEU A 1 218 ? 15.281 17.312 13.93 1 91.56 218 LEU A O 1
ATOM 1725 N N . SER A 1 219 ? 17.109 16.375 12.992 1 93.75 219 SER A N 1
ATOM 1726 C CA . SER A 1 219 ? 16.328 15.633 12.016 1 93.75 219 SER A CA 1
ATOM 1727 C C . SER A 1 219 ? 16.125 14.188 12.461 1 93.75 219 SER A C 1
ATOM 1729 O O . SER A 1 219 ? 15.414 13.43 11.797 1 93.75 219 SER A O 1
ATOM 1731 N N . LEU A 1 220 ? 16.672 13.773 13.586 1 92.62 220 LEU A N 1
ATOM 1732 C CA . LEU A 1 220 ? 16.656 12.391 14.047 1 92.62 220 LEU A CA 1
ATOM 1733 C C . LEU A 1 220 ? 15.234 11.906 14.281 1 92.62 220 LEU A C 1
ATOM 1735 O O . LEU A 1 220 ? 14.914 10.75 14 1 92.62 220 LEU A O 1
ATOM 1739 N N . PRO A 1 221 ? 14.367 12.75 14.766 1 89.5 221 PRO A N 1
ATOM 1740 C CA . PRO A 1 221 ? 12.984 12.273 14.875 1 89.5 221 PRO A CA 1
ATOM 1741 C C . PRO A 1 221 ? 12.398 11.867 13.523 1 89.5 221 PRO A C 1
ATOM 1743 O O . PRO A 1 221 ? 11.703 10.844 13.43 1 89.5 221 PRO A O 1
ATOM 1746 N N . GLY A 1 222 ? 12.711 12.672 12.5 1 92.38 222 GLY A N 1
ATOM 1747 C CA . GLY A 1 222 ? 12.281 12.305 11.156 1 92.38 222 GLY A CA 1
ATOM 1748 C C . GLY A 1 222 ? 12.914 11.023 10.656 1 92.38 222 GLY A C 1
ATOM 1749 O O . GLY A 1 222 ? 12.25 10.203 10.023 1 92.38 222 GLY A O 1
ATOM 1750 N N . VAL A 1 223 ? 14.203 10.828 10.992 1 94.19 223 VAL A N 1
ATOM 1751 C CA . VAL A 1 223 ? 14.93 9.625 10.594 1 94.19 223 VAL A CA 1
ATOM 1752 C C . VAL A 1 223 ? 14.312 8.406 11.266 1 94.19 223 VAL A C 1
ATOM 1754 O O . VAL A 1 223 ? 14.109 7.367 10.625 1 94.19 223 VAL A O 1
ATOM 1757 N N . THR A 1 224 ? 13.961 8.562 12.531 1 91.94 224 THR A N 1
ATOM 1758 C CA . THR A 1 224 ? 13.391 7.461 13.297 1 91.94 224 THR A CA 1
ATOM 1759 C C . THR A 1 224 ? 12.023 7.07 12.734 1 91.94 224 THR A C 1
ATOM 1761 O O . THR A 1 224 ? 11.75 5.887 12.523 1 91.94 224 THR A O 1
ATOM 1764 N N . ILE A 1 225 ? 11.234 8.023 12.422 1 89.38 225 ILE A N 1
ATOM 1765 C CA . ILE A 1 225 ? 9.914 7.77 11.859 1 89.38 225 ILE A CA 1
ATOM 1766 C C . ILE A 1 225 ? 10.047 7.102 10.492 1 89.38 225 ILE A C 1
ATOM 1768 O O . ILE A 1 225 ? 9.367 6.113 10.211 1 89.38 225 ILE A O 1
ATOM 1772 N N . GLY A 1 226 ? 10.898 7.688 9.695 1 92.38 226 GLY A N 1
ATOM 1773 C CA . GLY A 1 226 ? 11.148 7.09 8.398 1 92.38 226 GLY A CA 1
ATOM 1774 C C . GLY A 1 226 ? 11.648 5.66 8.477 1 92.38 226 GLY A C 1
ATOM 1775 O O . GLY A 1 226 ? 11.203 4.793 7.727 1 92.38 226 GLY A O 1
ATOM 1776 N N . ALA A 1 227 ? 12.531 5.418 9.438 1 94.94 227 ALA A N 1
ATOM 1777 C CA . ALA A 1 227 ? 13.094 4.082 9.617 1 94.94 227 ALA A CA 1
ATOM 1778 C C . ALA A 1 227 ? 12.023 3.084 10.039 1 94.94 227 ALA A C 1
ATOM 1780 O O . ALA A 1 227 ? 12.008 1.945 9.562 1 94.94 227 ALA A O 1
ATOM 1781 N N . ILE A 1 228 ? 11.172 3.506 10.883 1 91.31 228 ILE A N 1
ATOM 1782 C CA . ILE A 1 228 ? 10.086 2.643 11.328 1 91.31 228 ILE A CA 1
ATOM 1783 C C . ILE A 1 228 ? 9.188 2.293 10.148 1 91.31 228 ILE A C 1
ATOM 1785 O O . ILE A 1 228 ? 8.883 1.121 9.914 1 91.31 228 ILE A O 1
ATOM 1789 N N . PHE A 1 229 ? 8.836 3.287 9.391 1 90.31 229 PHE A N 1
ATOM 1790 C CA . PHE A 1 229 ? 7.941 3.072 8.258 1 90.31 229 PHE A CA 1
ATOM 1791 C C . PHE A 1 229 ? 8.57 2.133 7.238 1 90.31 229 PHE A C 1
ATOM 1793 O O . PHE A 1 229 ? 7.949 1.157 6.816 1 90.31 229 PHE A O 1
ATOM 1800 N N . VAL A 1 230 ? 9.781 2.414 6.895 1 94.25 230 VAL A N 1
ATOM 1801 C CA . VAL A 1 230 ? 10.438 1.634 5.852 1 94.25 230 VAL A CA 1
ATOM 1802 C C . VAL A 1 230 ? 10.641 0.199 6.332 1 94.25 230 VAL A C 1
ATOM 1804 O O . VAL A 1 230 ? 10.383 -0.752 5.59 1 94.25 230 VAL A O 1
ATOM 1807 N N . PHE A 1 231 ? 11.055 0.034 7.543 1 95 231 PHE A N 1
ATOM 1808 C CA . PHE A 1 231 ? 11.289 -1.301 8.078 1 95 231 PHE A CA 1
ATOM 1809 C C . PHE A 1 231 ? 10 -2.111 8.102 1 95 231 PHE A C 1
ATOM 1811 O O . PHE A 1 231 ? 9.961 -3.238 7.598 1 95 231 PHE A O 1
ATOM 1818 N N . VAL A 1 232 ? 9 -1.537 8.617 1 92.62 232 VAL A N 1
ATOM 1819 C CA . VAL A 1 232 ? 7.727 -2.227 8.789 1 92.62 232 VAL A CA 1
ATOM 1820 C C . VAL A 1 232 ? 7.125 -2.545 7.422 1 92.62 232 VAL A C 1
ATOM 1822 O O . VAL A 1 232 ? 6.672 -3.666 7.184 1 92.62 232 VAL A O 1
ATOM 1825 N N . LEU A 1 233 ? 7.164 -1.649 6.535 1 92.75 233 LEU A N 1
ATOM 1826 C CA . LEU A 1 233 ? 6.574 -1.835 5.211 1 92.75 233 LEU A CA 1
ATOM 1827 C C . LEU A 1 233 ? 7.348 -2.879 4.414 1 92.75 233 LEU A C 1
ATOM 1829 O O . LEU A 1 233 ? 6.754 -3.67 3.678 1 92.75 233 LEU A O 1
ATOM 1833 N N . SER A 1 234 ? 8.609 -2.891 4.59 1 95.38 234 SER A N 1
ATOM 1834 C CA . SER A 1 234 ? 9.43 -3.807 3.801 1 95.38 234 SER A CA 1
ATOM 1835 C C . SER A 1 234 ? 9.273 -5.246 4.285 1 95.38 234 SER A C 1
ATOM 1837 O O . SER A 1 234 ? 9.133 -6.164 3.475 1 95.38 234 SER A O 1
ATOM 1839 N N . ILE A 1 235 ? 9.258 -5.469 5.566 1 95 235 ILE A N 1
ATOM 1840 C CA . ILE A 1 235 ? 9.188 -6.84 6.055 1 95 235 ILE A CA 1
ATOM 1841 C C . ILE A 1 235 ? 7.781 -7.391 5.855 1 95 235 ILE A C 1
ATOM 1843 O O . ILE A 1 235 ? 7.582 -8.609 5.832 1 95 235 ILE A O 1
ATOM 1847 N N . GLY A 1 236 ? 6.816 -6.512 5.75 1 94.25 236 GLY A N 1
ATOM 1848 C CA . GLY A 1 236 ? 5.449 -6.945 5.508 1 94.25 236 GLY A CA 1
ATOM 1849 C C . GLY A 1 236 ? 5.086 -6.977 4.035 1 94.25 236 GLY A C 1
ATOM 1850 O O . GLY A 1 236 ? 3.961 -7.332 3.674 1 94.25 236 GLY A O 1
ATOM 1851 N N . ASP A 1 237 ? 5.996 -6.637 3.188 1 94.06 237 ASP A N 1
ATOM 1852 C CA . ASP A 1 237 ? 5.738 -6.539 1.755 1 94.06 237 ASP A CA 1
ATOM 1853 C C . ASP A 1 237 ? 5.73 -7.922 1.104 1 94.06 237 ASP A C 1
ATOM 1855 O O . ASP A 1 237 ? 6.598 -8.75 1.39 1 94.06 237 ASP A O 1
ATOM 1859 N N . PHE A 1 238 ? 4.793 -8.18 0.302 1 93.06 238 PHE A N 1
ATOM 1860 C CA . PHE A 1 238 ? 4.676 -9.445 -0.413 1 93.06 238 PHE A CA 1
ATOM 1861 C C . PHE A 1 238 ? 5.066 -9.281 -1.877 1 93.06 238 PHE A C 1
ATOM 1863 O O . PHE A 1 238 ? 5.582 -10.219 -2.498 1 93.06 238 PHE A O 1
ATOM 1870 N N . MET A 1 239 ? 4.883 -8.125 -2.434 1 92.25 239 MET A N 1
ATOM 1871 C CA . MET A 1 239 ? 4.988 -7.926 -3.877 1 92.25 239 MET A CA 1
ATOM 1872 C C . MET A 1 239 ? 6.441 -8 -4.332 1 92.25 239 MET A C 1
ATOM 1874 O O . MET A 1 239 ? 6.758 -8.695 -5.297 1 92.25 239 MET A O 1
ATOM 1878 N N . VAL A 1 240 ? 7.289 -7.406 -3.623 1 94.69 240 VAL A N 1
ATOM 1879 C CA . VAL A 1 240 ? 8.68 -7.316 -4.055 1 94.69 240 VAL A CA 1
ATOM 1880 C C . VAL A 1 240 ? 9.32 -8.703 -4.027 1 94.69 240 VAL A C 1
ATOM 1882 O O . VAL A 1 240 ? 9.867 -9.156 -5.035 1 94.69 240 VAL A O 1
ATOM 1885 N N . PRO A 1 241 ? 9.18 -9.422 -2.914 1 94.75 241 PRO A N 1
ATOM 1886 C CA . PRO A 1 241 ? 9.797 -10.75 -2.939 1 94.75 241 PRO A CA 1
ATOM 1887 C C . PRO A 1 241 ? 9.141 -11.688 -3.945 1 94.75 241 PRO A C 1
ATOM 1889 O O . PRO A 1 241 ? 9.812 -12.547 -4.527 1 94.75 241 PRO A O 1
ATOM 1892 N N . GLN A 1 242 ? 7.934 -11.562 -4.152 1 90.88 242 GLN A N 1
ATOM 1893 C CA . GLN A 1 242 ? 7.219 -12.438 -5.074 1 90.88 242 GLN A CA 1
ATOM 1894 C C . GLN A 1 242 ? 7.684 -12.227 -6.512 1 90.88 242 GLN A C 1
ATOM 1896 O O . GLN A 1 242 ? 7.809 -13.18 -7.277 1 90.88 242 GLN A O 1
ATOM 1901 N N . PHE A 1 243 ? 7.98 -10.969 -6.863 1 91.88 243 PHE A N 1
ATOM 1902 C CA . PHE A 1 243 ? 8.156 -10.695 -8.289 1 91.88 243 PHE A CA 1
ATOM 1903 C C . PHE A 1 243 ? 9.609 -10.383 -8.602 1 91.88 243 PHE A C 1
ATOM 1905 O O . PHE A 1 243 ? 10.016 -10.406 -9.766 1 91.88 243 PHE A O 1
ATOM 1912 N N . LEU A 1 244 ? 10.328 -10.125 -7.602 1 93.81 244 LEU A N 1
ATOM 1913 C CA . LEU A 1 244 ? 11.672 -9.648 -7.918 1 93.81 244 LEU A CA 1
ATOM 1914 C C . LEU A 1 244 ? 12.727 -10.5 -7.227 1 93.81 244 LEU A C 1
ATOM 1916 O O . LEU A 1 244 ? 13.922 -10.398 -7.535 1 93.81 244 LEU A O 1
ATOM 1920 N N . SER A 1 245 ? 12.195 -11.383 -6.355 1 89.44 245 SER A N 1
ATOM 1921 C CA . SER A 1 245 ? 13.18 -12.195 -5.66 1 89.44 245 SER A CA 1
ATOM 1922 C C . SER A 1 245 ? 13.273 -13.594 -6.266 1 89.44 245 SER A C 1
ATOM 1924 O O . SER A 1 245 ? 12.438 -13.977 -7.086 1 89.44 245 SER A O 1
ATOM 1926 N N . GLY A 1 246 ? 14.445 -14.414 -6.285 1 73 246 GLY A N 1
ATOM 1927 C CA . GLY A 1 246 ? 14.633 -15.766 -6.797 1 73 246 GLY A CA 1
ATOM 1928 C C . GLY A 1 246 ? 14.031 -16.828 -5.906 1 73 246 GLY A C 1
ATOM 1929 O O . GLY A 1 246 ? 14.523 -17.969 -5.867 1 73 246 GLY A O 1
ATOM 1930 N N . GLY A 1 247 ? 12.836 -16.578 -5.191 1 67.88 247 GLY A N 1
ATOM 1931 C CA . GLY A 1 247 ? 12.305 -17.641 -4.363 1 67.88 247 GLY A CA 1
ATOM 1932 C C . GLY A 1 247 ? 11.648 -17.141 -3.09 1 67.88 247 GLY A C 1
ATOM 1933 O O . GLY A 1 247 ? 11.164 -16 -3.037 1 67.88 247 GLY A O 1
ATOM 1934 N N . GLU A 1 248 ? 11.578 -18.219 -2.193 1 63.38 248 GLU A N 1
ATOM 1935 C CA . GLU A 1 248 ? 10.984 -17.953 -0.89 1 63.38 248 GLU A CA 1
ATOM 1936 C C . GLU A 1 248 ? 11.891 -17.062 -0.039 1 63.38 248 GLU A C 1
ATOM 1938 O O . GLU A 1 248 ? 12.594 -17.547 0.848 1 63.38 248 GLU A O 1
ATOM 1943 N N . SER A 1 249 ? 11.727 -15.711 -0.204 1 79.62 249 SER A N 1
ATOM 1944 C CA . SER A 1 249 ? 12.758 -14.828 0.317 1 79.62 249 SER A CA 1
ATOM 1945 C C . SER A 1 249 ? 12.336 -14.188 1.636 1 79.62 249 SER A C 1
ATOM 1947 O O . SER A 1 249 ? 13.172 -13.898 2.492 1 79.62 249 SER A O 1
ATOM 1949 N N . THR A 1 250 ? 11.102 -14.086 1.828 1 94.44 250 THR A N 1
ATOM 1950 C CA . THR A 1 250 ? 10.664 -13.469 3.074 1 94.44 250 THR A CA 1
ATOM 1951 C C . THR A 1 250 ? 9.453 -14.203 3.65 1 94.44 250 THR A C 1
ATOM 1953 O O . THR A 1 250 ? 8.875 -15.07 2.99 1 94.44 250 THR A O 1
ATOM 1956 N N . ILE A 1 251 ? 9.141 -13.961 4.836 1 95.25 251 ILE A N 1
ATOM 1957 C CA . ILE A 1 251 ? 8.086 -14.664 5.562 1 95.25 251 ILE A CA 1
ATOM 1958 C C . ILE A 1 251 ? 6.754 -14.492 4.836 1 95.25 251 ILE A C 1
ATOM 1960 O O . ILE A 1 251 ? 5.914 -15.391 4.848 1 95.25 251 ILE A O 1
ATOM 1964 N N . THR A 1 252 ? 6.539 -13.43 4.148 1 94.81 252 THR A N 1
ATOM 1965 C CA . THR A 1 252 ? 5.289 -13.188 3.434 1 94.81 252 THR A CA 1
ATOM 1966 C C . THR A 1 252 ? 5.109 -14.203 2.309 1 94.81 252 THR A C 1
ATOM 1968 O O . THR A 1 252 ? 3.984 -14.617 2.012 1 94.81 252 THR A O 1
ATOM 1971 N N . THR A 1 253 ? 6.191 -14.664 1.704 1 93.56 253 THR A N 1
ATOM 1972 C CA . THR A 1 253 ? 6.102 -15.672 0.659 1 93.56 253 THR A CA 1
ATOM 1973 C C . THR A 1 253 ? 5.684 -17.016 1.244 1 93.56 253 THR A C 1
ATOM 1975 O O . THR A 1 253 ? 4.938 -17.781 0.613 1 93.56 253 THR A O 1
ATOM 1978 N N . LEU A 1 254 ? 6.156 -17.312 2.479 1 94.06 254 LEU A N 1
ATOM 1979 C CA . LEU A 1 254 ? 5.754 -18.547 3.137 1 94.06 254 LEU A CA 1
ATOM 1980 C C . LEU A 1 254 ? 4.273 -18.5 3.512 1 94.06 254 LEU A C 1
ATOM 1982 O O . LEU A 1 254 ? 3.576 -19.516 3.41 1 94.06 254 LEU A O 1
ATOM 1986 N N . ILE A 1 255 ? 3.854 -17.328 3.969 1 94.31 255 ILE A N 1
ATOM 1987 C CA . ILE A 1 255 ? 2.439 -17.156 4.281 1 94.31 255 ILE A CA 1
ATOM 1988 C C . ILE A 1 255 ? 1.602 -17.375 3.025 1 94.31 255 ILE A C 1
ATOM 1990 O O . ILE A 1 255 ? 0.607 -18.109 3.061 1 94.31 255 ILE A O 1
ATOM 1994 N N . TYR A 1 256 ? 2.049 -16.828 1.966 1 92.44 256 TYR A N 1
ATOM 1995 C CA . TYR A 1 256 ? 1.373 -16.984 0.684 1 92.44 256 TYR A CA 1
ATOM 1996 C C . TYR A 1 256 ? 1.319 -18.453 0.279 1 92.44 256 TYR A C 1
ATOM 1998 O O . TYR A 1 256 ? 0.267 -18.953 -0.123 1 92.44 256 TYR A O 1
ATOM 2006 N N . LEU A 1 257 ? 2.355 -19.172 0.384 1 91.81 257 LEU A N 1
ATOM 2007 C CA . LEU A 1 257 ? 2.432 -20.578 -0.024 1 91.81 257 LEU A CA 1
ATOM 2008 C C . LEU A 1 257 ? 1.538 -21.453 0.853 1 91.81 257 LEU A C 1
ATOM 2010 O O . LEU A 1 257 ? 0.925 -22.406 0.368 1 91.81 257 LEU A O 1
ATOM 2014 N N . ALA A 1 258 ? 1.5 -21.094 2.129 1 92.44 258 ALA A N 1
ATOM 2015 C CA . ALA A 1 258 ? 0.656 -21.859 3.051 1 92.44 258 ALA A CA 1
ATOM 2016 C C . ALA A 1 258 ? -0.81 -21.797 2.631 1 92.44 258 ALA A C 1
ATOM 2018 O O . ALA A 1 258 ? -1.538 -22.781 2.74 1 92.44 258 ALA A O 1
ATOM 2019 N N . VAL A 1 259 ? -1.222 -20.703 2.107 1 88.81 259 VAL A N 1
ATOM 2020 C CA . VAL A 1 259 ? -2.615 -20.531 1.712 1 88.81 259 VAL A CA 1
ATOM 2021 C C . VAL A 1 259 ? -2.822 -21.062 0.298 1 88.81 259 VAL A C 1
ATOM 2023 O O . VAL A 1 259 ? -3.768 -21.812 0.043 1 88.81 259 VAL A O 1
ATOM 2026 N N . ASN A 1 260 ? -1.9 -20.734 -0.619 1 86.38 260 ASN A N 1
ATOM 2027 C CA . ASN A 1 260 ? -2.068 -21.016 -2.039 1 86.38 260 ASN A CA 1
ATOM 2028 C C . ASN A 1 260 ? -1.92 -22.516 -2.328 1 86.38 260 ASN A C 1
ATOM 2030 O O . ASN A 1 260 ? -2.529 -23.031 -3.266 1 86.38 260 ASN A O 1
ATOM 2034 N N . ASN A 1 261 ? -1.075 -23.234 -1.589 1 86.31 261 ASN A N 1
ATOM 2035 C CA . ASN A 1 261 ? -0.812 -24.641 -1.864 1 86.31 261 ASN A CA 1
ATOM 2036 C C . ASN A 1 261 ? -1.86 -25.547 -1.221 1 86.31 261 ASN A C 1
ATOM 2038 O O . ASN A 1 261 ? -2.037 -26.703 -1.636 1 86.31 261 ASN A O 1
ATOM 2042 N N . GLY A 1 262 ? -2.688 -25.094 -0.336 1 85.25 262 GLY A N 1
ATOM 2043 C CA . GLY A 1 262 ? -3.619 -26.031 0.285 1 85.25 262 GLY A CA 1
ATOM 2044 C C . GLY A 1 262 ? -4.527 -25.359 1.306 1 85.25 262 GLY A C 1
ATOM 2045 O O . GLY A 1 262 ? -5.125 -26.047 2.143 1 85.25 262 GLY A O 1
ATOM 2046 N N . LEU A 1 263 ? -4.469 -24.125 1.302 1 87.75 263 LEU A N 1
ATOM 2047 C CA . LEU A 1 263 ? -5.332 -23.375 2.205 1 87.75 263 LEU A CA 1
ATOM 2048 C C . LEU A 1 263 ? -5.051 -23.734 3.658 1 87.75 263 LEU A C 1
ATOM 2050 O O . LEU A 1 263 ? -5.98 -23.969 4.438 1 87.75 263 LEU A O 1
ATOM 2054 N N . ASN A 1 264 ? -3.789 -24.016 3.959 1 93.94 264 ASN A N 1
ATOM 2055 C CA . ASN A 1 264 ? -3.377 -24.25 5.336 1 93.94 264 ASN A CA 1
ATOM 2056 C C . ASN A 1 264 ? -3.432 -22.969 6.168 1 93.94 264 ASN A C 1
ATOM 2058 O O . ASN A 1 264 ? -2.393 -22.391 6.5 1 93.94 264 ASN A O 1
ATOM 2062 N N . TYR A 1 265 ? -4.621 -22.641 6.566 1 93.69 265 TYR A N 1
ATOM 2063 C CA . TYR A 1 265 ? -4.871 -21.391 7.25 1 93.69 265 TYR A CA 1
ATOM 2064 C C . TYR A 1 265 ? -4.203 -21.359 8.617 1 93.69 265 TYR A C 1
ATOM 2066 O O . TYR A 1 265 ? -3.629 -20.344 9.016 1 93.69 265 TYR A O 1
ATOM 2074 N N . PRO A 1 266 ? -4.16 -22.422 9.273 1 95.88 266 PRO A N 1
ATOM 2075 C CA . PRO A 1 266 ? -3.496 -22.391 10.578 1 95.88 266 PRO A CA 1
ATOM 2076 C C . PRO A 1 266 ? -2.01 -22.062 10.477 1 95.88 266 PRO A C 1
ATOM 2078 O O . PRO A 1 266 ? -1.512 -21.219 11.227 1 95.88 266 PRO A O 1
ATOM 2081 N N . ASN A 1 267 ? -1.335 -22.688 9.555 1 95.56 267 ASN A N 1
ATOM 2082 C CA . ASN A 1 267 ? 0.077 -22.375 9.367 1 95.56 267 ASN A CA 1
ATOM 2083 C C . ASN A 1 267 ? 0.277 -20.922 8.938 1 95.56 267 ASN A C 1
ATOM 2085 O O . ASN A 1 267 ? 1.136 -20.219 9.484 1 95.56 267 ASN A O 1
ATOM 2089 N N . ALA A 1 268 ? -0.519 -20.5 7.973 1 95.38 268 ALA A N 1
ATOM 2090 C CA . ALA A 1 268 ? -0.448 -19.109 7.52 1 95.38 268 ALA A CA 1
ATOM 2091 C C . ALA A 1 268 ? -0.713 -18.141 8.672 1 95.38 268 ALA A C 1
ATOM 2093 O O . ALA A 1 268 ? -0.051 -17.109 8.781 1 95.38 268 ALA A O 1
ATOM 2094 N N . ALA A 1 269 ? -1.641 -18.516 9.469 1 96.31 269 ALA A N 1
ATOM 2095 C CA . ALA A 1 269 ? -2.023 -17.672 10.609 1 96.31 269 ALA A CA 1
ATOM 2096 C C . ALA A 1 269 ? -0.889 -17.578 11.625 1 96.31 269 ALA A C 1
ATOM 2098 O O . ALA A 1 269 ? -0.55 -16.484 12.086 1 96.31 269 ALA A O 1
ATOM 2099 N N . ALA A 1 270 ? -0.332 -18.688 11.945 1 97 270 ALA A N 1
ATOM 2100 C CA . ALA A 1 270 ? 0.771 -18.688 12.906 1 97 270 ALA A CA 1
ATOM 2101 C C . ALA A 1 270 ? 1.933 -17.828 12.406 1 97 270 ALA A C 1
ATOM 2103 O O . ALA A 1 270 ? 2.469 -17 13.148 1 97 270 ALA A O 1
ATOM 2104 N N . LEU A 1 271 ? 2.305 -18.031 11.18 1 96.38 271 LEU A N 1
ATOM 2105 C CA . LEU A 1 271 ? 3.377 -17.25 10.578 1 96.38 271 LEU A CA 1
ATOM 2106 C C . LEU A 1 271 ? 3.035 -15.766 10.602 1 96.38 271 LEU A C 1
ATOM 2108 O O . LEU A 1 271 ? 3.904 -14.922 10.859 1 96.38 271 LEU A O 1
ATOM 2112 N N . SER A 1 272 ? 1.781 -15.453 10.32 1 95.38 272 SER A N 1
ATOM 2113 C CA . SER A 1 272 ? 1.318 -14.062 10.312 1 95.38 272 SER A CA 1
ATOM 2114 C C . SER A 1 272 ? 1.427 -13.438 11.695 1 95.38 272 SER A C 1
ATOM 2116 O O . SER A 1 272 ? 1.851 -12.281 11.828 1 95.38 272 SER A O 1
ATOM 2118 N N . ILE A 1 273 ? 1.051 -14.141 12.664 1 94.38 273 ILE A N 1
ATOM 2119 C CA . ILE A 1 273 ? 1.094 -13.617 14.031 1 94.38 273 ILE A CA 1
ATOM 2120 C C . ILE A 1 273 ? 2.541 -13.352 14.438 1 94.38 273 ILE A C 1
ATOM 2122 O O . ILE A 1 273 ? 2.84 -12.328 15.055 1 94.38 273 ILE A O 1
ATOM 2126 N N . VAL A 1 274 ? 3.402 -14.234 14.117 1 95.06 274 VAL A N 1
ATOM 2127 C CA . VAL A 1 274 ? 4.812 -14.039 14.445 1 95.06 274 VAL A CA 1
ATOM 2128 C C . VAL A 1 274 ? 5.332 -12.773 13.766 1 95.06 274 VAL A C 1
ATOM 2130 O O . VAL A 1 274 ? 6.031 -11.977 14.383 1 95.06 274 VAL A O 1
ATOM 2133 N N . LEU A 1 275 ? 5.016 -12.664 12.484 1 94 275 LEU A N 1
ATOM 2134 C CA . LEU A 1 275 ? 5.43 -11.461 11.758 1 94 275 LEU A CA 1
ATOM 2135 C C . LEU A 1 275 ? 4.879 -10.211 12.43 1 94 275 LEU A C 1
ATOM 2137 O O . LEU A 1 275 ? 5.609 -9.227 12.617 1 94 275 LEU A O 1
ATOM 2141 N N . LEU A 1 276 ? 3.619 -10.242 12.82 1 91.12 276 LEU A N 1
ATOM 2142 C CA . LEU A 1 276 ? 2.982 -9.094 13.469 1 91.12 276 LEU A CA 1
ATOM 2143 C C . LEU A 1 276 ? 3.652 -8.781 14.805 1 91.12 276 LEU A C 1
ATOM 2145 O O . LEU A 1 276 ? 3.873 -7.617 15.133 1 91.12 276 LEU A O 1
ATOM 2149 N N . LEU A 1 277 ? 3.949 -9.789 15.516 1 91.56 277 LEU A N 1
ATOM 2150 C CA . LEU A 1 277 ? 4.621 -9.609 16.797 1 91.56 277 LEU A CA 1
ATOM 2151 C C . LEU A 1 277 ? 5.992 -8.969 16.609 1 91.56 277 LEU A C 1
ATOM 2153 O O . LEU A 1 277 ? 6.375 -8.078 17.375 1 91.56 277 LEU A O 1
ATOM 2157 N N . VAL A 1 278 ? 6.703 -9.414 15.648 1 90.94 278 VAL A N 1
ATOM 2158 C CA . VAL A 1 278 ? 8.016 -8.852 15.359 1 90.94 278 VAL A CA 1
ATOM 2159 C C . VAL A 1 278 ? 7.871 -7.375 14.984 1 90.94 278 VAL A C 1
ATOM 2161 O O . VAL A 1 278 ? 8.625 -6.531 15.469 1 90.94 278 VAL A O 1
ATOM 2164 N N . ILE A 1 279 ? 6.918 -7.082 14.117 1 89.44 279 ILE A N 1
ATOM 2165 C CA . ILE A 1 279 ? 6.668 -5.707 13.711 1 89.44 279 ILE A CA 1
ATOM 2166 C C . ILE A 1 279 ? 6.352 -4.855 14.938 1 89.44 279 ILE A C 1
ATOM 2168 O O . ILE A 1 279 ? 6.914 -3.77 15.109 1 89.44 279 ILE A O 1
ATOM 2172 N N . PHE A 1 280 ? 5.555 -5.367 15.812 1 87.06 280 PHE A N 1
ATOM 2173 C CA . PHE A 1 280 ? 5.16 -4.633 17.016 1 87.06 280 PHE A CA 1
ATOM 2174 C C . PHE A 1 280 ? 6.363 -4.391 17.922 1 87.06 280 PHE A C 1
ATOM 2176 O O . PHE A 1 280 ? 6.531 -3.291 18.453 1 87.06 280 PHE A O 1
ATOM 2183 N N . VAL A 1 281 ? 7.156 -5.359 18.125 1 88.88 281 VAL A N 1
ATOM 2184 C CA . VAL A 1 281 ? 8.32 -5.258 18.984 1 88.88 281 VAL A CA 1
ATOM 2185 C C . VAL A 1 281 ? 9.297 -4.223 18.438 1 88.88 281 VAL A C 1
ATOM 2187 O O . VAL A 1 281 ? 9.828 -3.393 19.172 1 88.88 281 VAL A O 1
ATOM 2190 N N . VAL A 1 282 ? 9.484 -4.246 17.156 1 83.62 282 VAL A N 1
ATOM 2191 C CA . VAL A 1 282 ? 10.422 -3.322 16.531 1 83.62 282 VAL A CA 1
ATOM 2192 C C . VAL A 1 282 ? 9.875 -1.897 16.609 1 83.62 282 VAL A C 1
ATOM 2194 O O . VAL A 1 282 ? 10.609 -0.962 16.938 1 83.62 282 VAL A O 1
ATOM 2197 N N . VAL A 1 283 ? 8.609 -1.744 16.297 1 83.12 283 VAL A N 1
ATOM 2198 C CA . VAL A 1 283 ? 7.984 -0.427 16.375 1 83.12 283 VAL A CA 1
ATOM 2199 C C . VAL A 1 283 ? 8.055 0.1 17.797 1 83.12 283 VAL A C 1
ATOM 2201 O O . VAL A 1 283 ? 8.398 1.262 18.016 1 83.12 283 VAL A O 1
ATOM 2204 N N . TYR A 1 284 ? 7.773 -0.741 18.734 1 84.12 284 TYR A N 1
ATOM 2205 C CA . TYR A 1 284 ? 7.812 -0.362 20.141 1 84.12 284 TYR A CA 1
ATOM 2206 C C . TYR A 1 284 ? 9.219 0.041 20.562 1 84.12 284 TYR A C 1
ATOM 2208 O O . TYR A 1 284 ? 9.406 1.059 21.234 1 84.12 284 TYR A O 1
ATOM 2216 N N . ALA A 1 285 ? 10.156 -0.692 20.188 1 86 285 ALA A N 1
ATOM 2217 C CA . ALA A 1 285 ? 11.555 -0.426 20.531 1 86 285 ALA A CA 1
ATOM 2218 C C . ALA A 1 285 ? 12.031 0.882 19.906 1 86 285 ALA A C 1
ATOM 2220 O O . ALA A 1 285 ? 12.703 1.681 20.562 1 86 285 ALA A O 1
ATOM 2221 N N . MET A 1 286 ? 11.688 1.146 18.703 1 82.06 286 MET A N 1
ATOM 2222 C CA . MET A 1 286 ? 12.164 2.324 17.984 1 82.06 286 MET A CA 1
ATOM 2223 C C . MET A 1 286 ? 11.461 3.584 18.484 1 82.06 286 MET A C 1
ATOM 2225 O O . MET A 1 286 ? 12.047 4.668 18.469 1 82.06 286 MET A O 1
ATOM 2229 N N . THR A 1 287 ? 10.188 3.463 18.891 1 78.25 287 THR A N 1
ATOM 2230 C CA . THR A 1 287 ? 9.438 4.625 19.359 1 78.25 287 THR A CA 1
ATOM 2231 C C . THR A 1 287 ? 9.914 5.055 20.734 1 78.25 287 THR A C 1
ATOM 2233 O O . THR A 1 287 ? 9.664 6.184 21.172 1 78.25 287 THR A O 1
ATOM 2236 N N . ARG A 1 288 ? 10.492 4.219 21.469 1 78.94 288 ARG A N 1
ATOM 2237 C CA . ARG A 1 288 ? 11.016 4.555 22.781 1 78.94 288 ARG A CA 1
ATOM 2238 C C . ARG A 1 288 ? 12.328 5.324 22.672 1 78.94 288 ARG A C 1
ATOM 2240 O O . ARG A 1 288 ? 12.734 6.016 23.609 1 78.94 288 ARG A O 1
ATOM 2247 N N . ILE A 1 289 ? 12.992 5.125 21.656 1 69.75 289 ILE A N 1
ATOM 2248 C CA . ILE A 1 289 ? 14.305 5.754 21.5 1 69.75 289 ILE A CA 1
ATOM 2249 C C . ILE A 1 289 ? 14.125 7.246 21.234 1 69.75 289 ILE A C 1
ATOM 2251 O O . ILE A 1 289 ? 14.891 8.07 21.75 1 69.75 289 ILE A O 1
ATOM 2255 N N . VAL A 1 290 ? 13.211 7.637 20.359 1 64.81 290 VAL A N 1
ATOM 2256 C CA . VAL A 1 290 ? 13.133 9.047 20 1 64.81 290 VAL A CA 1
ATOM 2257 C C . VAL A 1 290 ? 11.805 9.625 20.469 1 64.81 290 VAL A C 1
ATOM 2259 O O . VAL A 1 290 ? 10.766 8.969 20.359 1 64.81 290 VAL A O 1
ATOM 2262 N N . ASP A 1 291 ? 11.844 10.602 21.391 1 60.91 291 ASP A N 1
ATOM 2263 C CA . ASP A 1 291 ? 10.648 11.336 21.797 1 60.91 291 ASP A CA 1
ATOM 2264 C C . ASP A 1 291 ? 9.922 11.906 20.578 1 60.91 291 ASP A C 1
ATOM 2266 O O . ASP A 1 291 ? 10.328 12.93 20.031 1 60.91 291 ASP A O 1
ATOM 2270 N N . ILE A 1 292 ? 9.18 11.164 19.969 1 56.16 292 ILE A N 1
ATOM 2271 C CA . ILE A 1 292 ? 8.445 11.539 18.781 1 56.16 292 ILE A CA 1
ATOM 2272 C C . ILE A 1 292 ? 7.441 12.641 19.109 1 56.16 292 ILE A C 1
ATOM 2274 O O . ILE A 1 292 ? 6.801 13.203 18.219 1 56.16 292 ILE A O 1
ATOM 2278 N N . SER A 1 293 ? 7.18 12.938 20.344 1 53.62 293 SER A N 1
ATOM 2279 C CA . SER A 1 293 ? 6.234 13.969 20.734 1 53.62 293 SER A CA 1
ATOM 2280 C C . SER A 1 293 ? 6.605 15.32 20.141 1 53.62 293 SER A C 1
ATOM 2282 O O . SER A 1 293 ? 5.746 16.188 19.953 1 53.62 293 SER A O 1
ATOM 2284 N N . GLU A 1 294 ? 7.797 15.438 19.844 1 51 294 GLU A N 1
ATOM 2285 C CA . GLU A 1 294 ? 8.211 16.766 19.375 1 51 294 GLU A CA 1
ATOM 2286 C C . GLU A 1 294 ? 7.715 17.016 17.953 1 51 294 GLU A C 1
ATOM 2288 O O . GLU A 1 294 ? 7.469 18.172 17.578 1 51 294 GLU A O 1
ATOM 2293 N N . ILE A 1 295 ? 7.574 16.094 17.125 1 48.5 295 ILE A N 1
ATOM 2294 C CA . ILE A 1 295 ? 7.156 16.312 15.742 1 48.5 295 ILE A CA 1
ATOM 2295 C C . ILE A 1 295 ? 5.652 16.562 15.695 1 48.5 295 ILE A C 1
ATOM 2297 O O . ILE A 1 295 ? 5.168 17.328 14.852 1 48.5 295 ILE A O 1
ATOM 2301 N N . THR A 1 296 ? 4.844 15.953 16.578 1 45.34 296 THR A N 1
ATOM 2302 C CA . THR A 1 296 ? 3.395 16.141 16.578 1 45.34 296 THR A CA 1
ATOM 2303 C C . THR A 1 296 ? 3.016 17.484 17.172 1 45.34 296 THR A C 1
ATOM 2305 O O . THR A 1 296 ? 1.887 17.953 17 1 45.34 296 THR A O 1
ATOM 2308 N N . GLN A 1 297 ? 3.783 18.125 17.922 1 41.31 297 GLN A N 1
ATOM 2309 C CA . GLN A 1 297 ? 3.438 19.391 18.562 1 41.31 297 GLN A CA 1
ATOM 2310 C C . GLN A 1 297 ? 3.697 20.562 17.641 1 41.31 297 GLN A C 1
ATOM 2312 O O . GLN A 1 297 ? 3.195 21.672 17.859 1 41.31 297 GLN A O 1
ATOM 2317 N N . GLY A 1 298 ? 4.637 20.453 16.656 1 37.78 298 GLY A N 1
ATOM 2318 C CA . GLY A 1 298 ? 4.832 21.688 15.891 1 37.78 298 GLY A CA 1
ATOM 2319 C C . GLY A 1 298 ? 3.945 21.766 14.664 1 37.78 298 GLY A C 1
ATOM 2320 O O . GLY A 1 298 ? 3.41 20.75 14.203 1 37.78 298 GLY A O 1
ATOM 2321 N N . MET B 1 1 ? 32.719 70.625 7.91 1 33 1 MET B N 1
ATOM 2322 C CA . MET B 1 1 ? 33.188 69.312 8.336 1 33 1 MET B CA 1
ATOM 2323 C C . MET B 1 1 ? 32.25 68.188 7.895 1 33 1 MET B C 1
ATOM 2325 O O . MET B 1 1 ? 31.109 68.125 8.375 1 33 1 MET B O 1
ATOM 2329 N N . ALA B 1 2 ? 32.281 67.75 6.562 1 41.44 2 ALA B N 1
ATOM 2330 C CA . ALA B 1 2 ? 31.469 66.938 5.656 1 41.44 2 ALA B CA 1
ATOM 2331 C C . ALA B 1 2 ? 31.484 65.5 6.078 1 41.44 2 ALA B C 1
ATOM 2333 O O . ALA B 1 2 ? 32.531 64.812 6.09 1 41.44 2 ALA B O 1
ATOM 2334 N N . LEU B 1 3 ? 30.672 65.062 7.137 1 35.88 3 LEU B N 1
ATOM 2335 C CA . LEU B 1 3 ? 30.531 63.688 7.641 1 35.88 3 LEU B CA 1
ATOM 2336 C C . LEU B 1 3 ? 30.312 62.688 6.492 1 35.88 3 LEU B C 1
ATOM 2338 O O . LEU B 1 3 ? 29.344 62.812 5.742 1 35.88 3 LEU B O 1
ATOM 2342 N N . GLU B 1 4 ? 31.391 62.219 5.844 1 34.91 4 GLU B N 1
ATOM 2343 C CA . GLU B 1 4 ? 31.469 61.188 4.812 1 34.91 4 GLU B CA 1
ATOM 2344 C C . GLU B 1 4 ? 30.719 59.938 5.242 1 34.91 4 GLU B C 1
ATOM 2346 O O . GLU B 1 4 ? 31.078 59.281 6.238 1 34.91 4 GLU B O 1
ATOM 2351 N N . THR B 1 5 ? 29.406 59.781 5.051 1 39.31 5 THR B N 1
ATOM 2352 C CA . THR B 1 5 ? 28.516 58.625 5.195 1 39.31 5 THR B CA 1
ATOM 2353 C C . THR B 1 5 ? 29.094 57.406 4.492 1 39.31 5 THR B C 1
ATOM 2355 O O . THR B 1 5 ? 29.203 57.406 3.264 1 39.31 5 THR B O 1
ATOM 2358 N N . SER B 1 6 ? 30.203 56.812 5.035 1 37.06 6 SER B N 1
ATOM 2359 C CA . SER B 1 6 ? 30.75 55.562 4.477 1 37.06 6 SER B CA 1
ATOM 2360 C C . SER B 1 6 ? 29.641 54.562 4.223 1 37.06 6 SER B C 1
ATOM 2362 O O . SER B 1 6 ? 28.844 54.25 5.113 1 37.06 6 SER B O 1
ATOM 2364 N N . GLU B 1 7 ? 29.125 54.438 3.021 1 38.59 7 GLU B N 1
ATOM 2365 C CA . GLU B 1 7 ? 28.281 53.406 2.426 1 38.59 7 GLU B CA 1
ATOM 2366 C C . GLU B 1 7 ? 28.812 52 2.744 1 38.59 7 GLU B C 1
ATOM 2368 O O . GLU B 1 7 ? 29.859 51.594 2.232 1 38.59 7 GLU B O 1
ATOM 2373 N N . ASP B 1 8 ? 28.828 51.594 4.082 1 37.31 8 ASP B N 1
ATOM 2374 C CA . ASP B 1 8 ? 29.188 50.25 4.441 1 37.31 8 ASP B CA 1
ATOM 2375 C C . ASP B 1 8 ? 28.531 49.219 3.498 1 37.31 8 ASP B C 1
ATOM 2377 O O . ASP B 1 8 ? 27.297 49.125 3.469 1 37.31 8 ASP B O 1
ATOM 2381 N N . THR B 1 9 ? 29.078 49.062 2.262 1 37.94 9 THR B N 1
ATOM 2382 C CA . THR B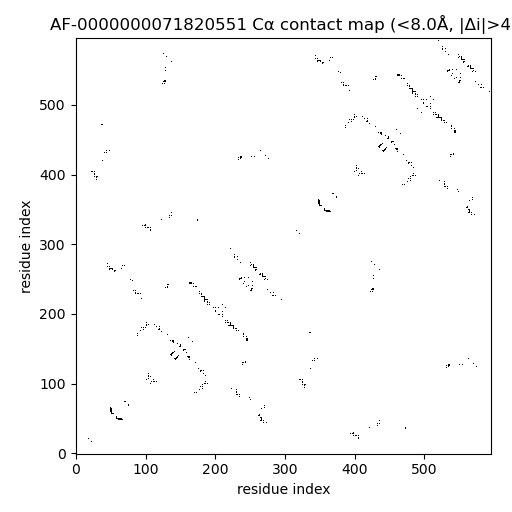 1 9 ? 28.797 47.969 1.327 1 37.94 9 THR B CA 1
ATOM 2383 C C . THR B 1 9 ? 28.766 46.625 2.049 1 37.94 9 THR B C 1
ATOM 2385 O O . THR B 1 9 ? 29.812 46.125 2.459 1 37.94 9 THR B O 1
ATOM 2388 N N . THR B 1 10 ? 27.797 46.469 2.984 1 37.53 10 THR B N 1
ATOM 2389 C CA . THR B 1 10 ? 27.594 45.156 3.59 1 37.53 10 THR B CA 1
ATOM 2390 C C . THR B 1 10 ? 27.734 44.031 2.551 1 37.53 10 THR B C 1
ATOM 2392 O O . THR B 1 10 ? 27 44 1.561 1 37.53 10 THR B O 1
ATOM 2395 N N . THR B 1 11 ? 29 43.562 2.293 1 37.66 11 THR B N 1
ATOM 2396 C CA . THR B 1 11 ? 29.359 42.375 1.515 1 37.66 11 THR B CA 1
ATOM 2397 C C . THR B 1 11 ? 28.344 41.281 1.754 1 37.66 11 THR B C 1
ATOM 2399 O O . THR B 1 11 ? 28.031 40.969 2.9 1 37.66 11 THR B O 1
ATOM 2402 N N . PRO B 1 12 ? 27.547 41.031 0.731 1 39.47 12 PRO B N 1
ATOM 2403 C CA . PRO B 1 12 ? 26.625 39.906 0.895 1 39.47 12 PRO B CA 1
ATOM 2404 C C . PRO B 1 12 ? 27.281 38.688 1.546 1 39.47 12 PRO B C 1
ATOM 2406 O O . PRO B 1 12 ? 28.438 38.375 1.259 1 39.47 12 PRO B O 1
ATOM 2409 N N . SER B 1 13 ? 27.141 38.531 2.822 1 36.16 13 SER B N 1
ATOM 2410 C CA . SER B 1 13 ? 27.75 37.469 3.635 1 36.16 13 SER B CA 1
ATOM 2411 C C . SER B 1 13 ? 27.828 36.156 2.867 1 36.16 13 SER B C 1
ATOM 2413 O O . SER B 1 13 ? 27.094 35.969 1.898 1 36.16 13 SER B O 1
ATOM 2415 N N . LEU B 1 14 ? 28.938 35.469 3.031 1 35.94 14 LEU B N 1
ATOM 2416 C CA . LEU B 1 14 ? 29.391 34.219 2.479 1 35.94 14 LEU B CA 1
ATOM 2417 C C . LEU B 1 14 ? 28.234 33.219 2.367 1 35.94 14 LEU B C 1
ATOM 2419 O O . LEU B 1 14 ? 28.344 32.219 1.662 1 35.94 14 LEU B O 1
ATOM 2423 N N . GLY B 1 15 ? 27.375 33.219 3.297 1 38.28 15 GLY B N 1
ATOM 2424 C CA . GLY B 1 15 ? 26.297 32.25 3.348 1 38.28 15 GLY B CA 1
ATOM 2425 C C . GLY B 1 15 ? 25.375 32.312 2.148 1 38.28 15 GLY B C 1
ATOM 2426 O O . GLY B 1 15 ? 24.391 31.578 2.076 1 38.28 15 GLY B O 1
ATOM 2427 N N . GLU B 1 16 ? 25.219 33.375 1.497 1 39.62 16 GLU B N 1
ATOM 2428 C CA . GLU B 1 16 ? 24.406 33.688 0.315 1 39.62 16 GLU B CA 1
ATOM 2429 C C . GLU B 1 16 ? 24.891 32.875 -0.888 1 39.62 16 GLU B C 1
ATOM 2431 O O . GLU B 1 16 ? 24.094 32.531 -1.777 1 39.62 16 GLU B O 1
ATOM 2436 N N . ARG B 1 17 ? 26.25 32.875 -1.086 1 36.09 17 ARG B N 1
ATOM 2437 C CA . ARG B 1 17 ? 26.812 32.469 -2.363 1 36.09 17 ARG B CA 1
ATOM 2438 C C . ARG B 1 17 ? 26.891 30.953 -2.447 1 36.09 17 ARG B C 1
ATOM 2440 O O . ARG B 1 17 ? 27.594 30.406 -3.311 1 36.09 17 ARG B O 1
ATOM 2447 N N . PHE B 1 18 ? 26.938 30.234 -1.373 1 42.16 18 PHE B N 1
ATOM 2448 C CA . PHE B 1 18 ? 26.891 28.859 -1.861 1 42.16 18 PHE B CA 1
ATOM 2449 C C . PHE B 1 18 ? 25.891 28.719 -2.994 1 42.16 18 PHE B C 1
ATOM 2451 O O . PHE B 1 18 ? 24.672 28.75 -2.76 1 42.16 18 PHE B O 1
ATOM 2458 N N . ARG B 1 19 ? 26.203 29.25 -4.074 1 41.91 19 ARG B N 1
ATOM 2459 C CA . ARG B 1 19 ? 25.672 29.609 -5.391 1 41.91 19 ARG B CA 1
ATOM 2460 C C . ARG B 1 19 ? 24.734 28.516 -5.91 1 41.91 19 ARG B C 1
ATOM 2462 O O . ARG B 1 19 ? 24.969 27.328 -5.684 1 41.91 19 ARG B O 1
ATOM 2469 N N . PHE B 1 20 ? 23.625 28.734 -6.457 1 45.78 20 PHE B N 1
ATOM 2470 C CA . PHE B 1 20 ? 22.594 28.031 -7.199 1 45.78 20 PHE B CA 1
ATOM 2471 C C . PHE B 1 20 ? 23.188 26.859 -7.98 1 45.78 20 PHE B C 1
ATOM 2473 O O . PHE B 1 20 ? 22.562 25.797 -8.07 1 45.78 20 PHE B O 1
ATOM 2480 N N . GLY B 1 21 ? 24.344 27.172 -8.555 1 46.84 21 GLY B N 1
ATOM 2481 C CA . GLY B 1 21 ? 24.953 26.203 -9.445 1 46.84 21 GLY B CA 1
ATOM 2482 C C . GLY B 1 21 ? 25.484 24.984 -8.727 1 46.84 21 GLY B C 1
ATOM 2483 O O . GLY B 1 21 ? 25.406 23.875 -9.234 1 46.84 21 GLY B O 1
ATOM 2484 N N . GLU B 1 22 ? 26.219 25.156 -7.699 1 48.81 22 GLU B N 1
ATOM 2485 C CA . GLU B 1 22 ? 26.812 24.016 -6.992 1 48.81 22 GLU B CA 1
ATOM 2486 C C . GLU B 1 22 ? 25.75 23.203 -6.277 1 48.81 22 GLU B C 1
ATOM 2488 O O . GLU B 1 22 ? 25.828 21.969 -6.234 1 48.81 22 GLU B O 1
ATOM 2493 N N . VAL B 1 23 ? 24.922 23.906 -5.66 1 47.09 23 VAL B N 1
ATOM 2494 C CA . VAL B 1 23 ? 23.828 23.234 -4.977 1 47.09 23 VAL B CA 1
ATOM 2495 C C . VAL B 1 23 ? 22.969 22.484 -5.996 1 47.09 23 VAL B C 1
ATOM 2497 O O . VAL B 1 23 ? 22.516 21.359 -5.738 1 47.09 23 VAL B O 1
ATOM 2500 N N . GLN B 1 24 ? 22.75 23.172 -7.098 1 50.91 24 GLN B N 1
ATOM 2501 C CA . GLN B 1 24 ? 22.047 22.5 -8.18 1 50.91 24 GLN B CA 1
ATOM 2502 C C . GLN B 1 24 ? 22.797 21.25 -8.625 1 50.91 24 GLN B C 1
ATOM 2504 O O . GLN B 1 24 ? 22.188 20.234 -8.977 1 50.91 24 GLN B O 1
ATOM 2509 N N . ALA B 1 25 ? 24.109 21.406 -8.656 1 53.81 25 ALA B N 1
ATOM 2510 C CA . ALA B 1 25 ? 24.922 20.281 -9.094 1 53.81 25 ALA B CA 1
ATOM 2511 C C . ALA B 1 25 ? 24.812 19.109 -8.125 1 53.81 25 ALA B C 1
ATOM 2513 O O . ALA B 1 25 ? 24.906 17.953 -8.523 1 53.81 25 ALA B O 1
ATOM 2514 N N . LEU B 1 26 ? 24.656 19.391 -6.875 1 52.06 26 LEU B N 1
ATOM 2515 C CA . LEU B 1 26 ? 24.562 18.297 -5.902 1 52.06 26 LEU B CA 1
ATOM 2516 C C . LEU B 1 26 ? 23.141 17.75 -5.824 1 52.06 26 LEU B C 1
ATOM 2518 O O . LEU B 1 26 ? 22.938 16.562 -5.617 1 52.06 26 LEU B O 1
ATOM 2522 N N . VAL B 1 27 ? 22.203 18.719 -5.941 1 53.69 27 VAL B N 1
ATOM 2523 C CA . VAL B 1 27 ? 20.797 18.359 -5.816 1 53.69 27 VAL B CA 1
ATOM 2524 C C . VAL B 1 27 ? 20.359 17.578 -7.051 1 53.69 27 VAL B C 1
ATOM 2526 O O . VAL B 1 27 ? 19.562 16.625 -6.949 1 53.69 27 VAL B O 1
ATOM 2529 N N . THR B 1 28 ? 20.859 18.047 -8.133 1 59.47 28 THR B N 1
ATOM 2530 C CA . THR B 1 28 ? 20.406 17.531 -9.43 1 59.47 28 THR B CA 1
ATOM 2531 C C . THR B 1 28 ? 20.672 16.031 -9.531 1 59.47 28 THR B C 1
ATOM 2533 O O . THR B 1 28 ? 19.797 15.273 -9.953 1 59.47 28 THR B O 1
ATOM 2536 N N . PRO B 1 29 ? 21.703 15.656 -8.953 1 59.66 29 PRO B N 1
ATOM 2537 C CA . PRO B 1 29 ? 21.938 14.219 -9.125 1 59.66 29 PRO B CA 1
ATOM 2538 C C . PRO B 1 29 ? 20.984 13.367 -8.289 1 59.66 29 PRO B C 1
ATOM 2540 O O . PRO B 1 29 ? 20.531 12.312 -8.742 1 59.66 29 PRO B O 1
ATOM 2543 N N . THR B 1 30 ? 20.672 13.938 -7.109 1 61.03 30 THR B N 1
ATOM 2544 C CA . THR B 1 30 ? 19.828 13.117 -6.242 1 61.03 30 THR B CA 1
ATOM 2545 C C . THR B 1 30 ? 18.406 13.062 -6.762 1 61.03 30 THR B C 1
ATOM 2547 O O . THR B 1 30 ? 17.797 11.992 -6.82 1 61.03 30 THR B O 1
ATOM 2550 N N . VAL B 1 31 ? 17.938 14.227 -7.16 1 64.75 31 VAL B N 1
ATOM 2551 C CA . VAL B 1 31 ? 16.578 14.281 -7.68 1 64.75 31 VAL B CA 1
ATOM 2552 C C . VAL B 1 31 ? 16.484 13.523 -9.008 1 64.75 31 VAL B C 1
ATOM 2554 O O . VAL B 1 31 ? 15.516 12.82 -9.266 1 64.75 31 VAL B O 1
ATOM 2557 N N . LEU B 1 32 ? 17.516 13.734 -9.719 1 68.25 32 LEU B N 1
ATOM 2558 C CA . LEU B 1 32 ? 17.547 13.047 -11.008 1 68.25 32 LEU B CA 1
ATOM 2559 C C . LEU B 1 32 ? 17.578 11.531 -10.812 1 68.25 32 LEU B C 1
ATOM 2561 O O . LEU B 1 32 ? 16.875 10.797 -11.508 1 68.25 32 LEU B O 1
ATOM 2565 N N . TRP B 1 33 ? 18.344 11.18 -9.898 1 64.75 33 TRP B N 1
ATOM 2566 C CA . TRP B 1 33 ? 18.453 9.75 -9.633 1 64.75 33 TRP B CA 1
ATOM 2567 C C . TRP B 1 33 ? 17.125 9.195 -9.125 1 64.75 33 TRP B C 1
ATOM 2569 O O . TRP B 1 33 ? 16.672 8.141 -9.586 1 64.75 33 TRP B O 1
ATOM 2579 N N . PHE B 1 34 ? 16.516 9.953 -8.281 1 66.62 34 PHE B N 1
ATOM 2580 C CA . PHE B 1 34 ? 15.258 9.492 -7.707 1 66.62 34 PHE B CA 1
ATOM 2581 C C . PHE B 1 34 ? 14.156 9.453 -8.766 1 66.62 34 PHE B C 1
ATOM 2583 O O . PHE B 1 34 ? 13.391 8.5 -8.828 1 66.62 34 PHE B O 1
ATOM 2590 N N . SER B 1 35 ? 14.211 10.57 -9.5 1 70.88 35 SER B N 1
ATOM 2591 C CA . SER B 1 35 ? 13.234 10.609 -10.578 1 70.88 35 SER B CA 1
ATOM 2592 C C . SER B 1 35 ? 13.461 9.477 -11.578 1 70.88 35 SER B C 1
ATOM 2594 O O . SER B 1 35 ? 12.508 8.852 -12.039 1 70.88 35 SER B O 1
ATOM 2596 N N . ALA B 1 36 ? 14.703 9.258 -11.75 1 72.06 36 ALA B N 1
ATOM 2597 C CA . ALA B 1 36 ? 15.039 8.195 -12.695 1 72.06 36 ALA B CA 1
ATOM 2598 C C . ALA B 1 36 ? 14.633 6.832 -12.148 1 72.06 36 ALA B C 1
ATOM 2600 O O . ALA B 1 36 ? 14.078 6.008 -12.883 1 72.06 36 ALA B O 1
ATOM 2601 N N . PHE B 1 37 ? 14.844 6.746 -10.875 1 73.69 37 PHE B N 1
ATOM 2602 C CA . PHE B 1 37 ? 14.539 5.457 -10.258 1 73.69 37 PHE B CA 1
ATOM 2603 C C . PHE B 1 37 ? 13.039 5.207 -10.242 1 73.69 37 PHE B C 1
ATOM 2605 O O . PHE B 1 37 ? 12.586 4.078 -10.445 1 73.69 37 PHE B O 1
ATOM 2612 N N . LEU B 1 38 ? 12.312 6.23 -10.062 1 73.38 38 LEU B N 1
ATOM 2613 C CA . LEU B 1 38 ? 10.859 6.094 -9.992 1 73.38 38 LEU B CA 1
ATOM 2614 C C . LEU B 1 38 ? 10.25 6.051 -11.391 1 73.38 38 LEU B C 1
ATOM 2616 O O . LEU B 1 38 ? 9.328 5.277 -11.648 1 73.38 38 LEU B O 1
ATOM 2620 N N . LEU B 1 39 ? 10.875 6.812 -12.312 1 79.38 39 LEU B N 1
ATOM 2621 C CA . LEU B 1 39 ? 10.266 6.996 -13.625 1 79.38 39 LEU B CA 1
ATOM 2622 C C . LEU B 1 39 ? 10.836 6.008 -14.633 1 79.38 39 LEU B C 1
ATOM 2624 O O . LEU B 1 39 ? 10.203 5.73 -15.664 1 79.38 39 LEU B O 1
ATOM 2628 N N . ALA B 1 40 ? 11.984 5.488 -14.367 1 83.81 40 ALA B N 1
ATOM 2629 C CA . ALA B 1 40 ? 12.641 4.613 -15.336 1 83.81 40 ALA B CA 1
ATOM 2630 C C . ALA B 1 40 ? 11.805 3.369 -15.609 1 83.81 40 ALA B C 1
ATOM 2632 O O . ALA B 1 40 ? 11.555 3.023 -16.766 1 83.81 40 ALA B O 1
ATOM 2633 N N . PRO B 1 41 ? 11.297 2.756 -14.516 1 86.19 41 PRO B N 1
ATOM 2634 C CA . PRO B 1 41 ? 10.484 1.574 -14.805 1 86.19 41 PRO B CA 1
ATOM 2635 C C . PRO B 1 41 ? 9.219 1.906 -15.602 1 86.19 41 PRO B C 1
ATOM 2637 O O . PRO B 1 41 ? 8.812 1.129 -16.469 1 86.19 41 PRO B O 1
ATOM 2640 N N . LEU B 1 42 ? 8.688 3.035 -15.344 1 87.19 42 LEU B N 1
ATOM 2641 C CA . LEU B 1 42 ? 7.488 3.436 -16.062 1 87.19 42 LEU B CA 1
ATOM 2642 C C . LEU B 1 42 ? 7.812 3.744 -17.516 1 87.19 42 LEU B C 1
ATOM 2644 O O . LEU B 1 42 ? 7.039 3.402 -18.422 1 87.19 42 LEU B O 1
ATOM 2648 N N . ALA B 1 43 ? 8.938 4.383 -17.75 1 89.38 43 ALA B N 1
ATOM 2649 C CA . ALA B 1 43 ? 9.375 4.672 -19.125 1 89.38 43 ALA B CA 1
ATOM 2650 C C . ALA B 1 43 ? 9.664 3.389 -19.891 1 89.38 43 ALA B C 1
ATOM 2652 O O . ALA B 1 43 ? 9.312 3.271 -21.062 1 89.38 43 ALA B O 1
ATOM 2653 N N . ILE B 1 44 ? 10.242 2.494 -19.219 1 91.38 44 ILE B N 1
ATOM 2654 C CA . ILE B 1 44 ? 10.578 1.225 -19.859 1 91.38 44 ILE B CA 1
ATOM 2655 C C . ILE B 1 44 ? 9.305 0.452 -20.172 1 91.38 44 ILE B C 1
ATOM 2657 O O . ILE B 1 44 ? 9.203 -0.199 -21.219 1 91.38 44 ILE B O 1
ATOM 2661 N N . ILE B 1 45 ? 8.352 0.523 -19.25 1 92.25 45 ILE B N 1
ATOM 2662 C CA . ILE B 1 45 ? 7.055 -0.1 -19.5 1 92.25 45 ILE B CA 1
ATOM 2663 C C . ILE B 1 45 ? 6.43 0.494 -20.75 1 92.25 45 ILE B C 1
ATOM 2665 O O . ILE B 1 45 ? 5.879 -0.234 -21.578 1 92.25 45 ILE B O 1
ATOM 2669 N N . ALA B 1 46 ? 6.578 1.787 -20.953 1 93.88 46 ALA B N 1
ATOM 2670 C CA . ALA B 1 46 ? 6.039 2.449 -22.141 1 93.88 46 ALA B CA 1
ATOM 2671 C C . ALA B 1 46 ? 6.715 1.939 -23.406 1 93.88 46 ALA B C 1
ATOM 2673 O O . ALA B 1 46 ? 6.043 1.643 -24.406 1 93.88 46 ALA B O 1
ATOM 2674 N N . VAL B 1 47 ? 7.984 1.767 -23.375 1 94.75 47 VAL B N 1
ATOM 2675 C CA . VAL B 1 47 ? 8.734 1.29 -24.531 1 94.75 47 VAL B CA 1
ATOM 2676 C C . VAL B 1 47 ? 8.359 -0.161 -24.828 1 94.75 47 VAL B C 1
ATOM 2678 O O . VAL B 1 47 ? 8.109 -0.522 -25.984 1 94.75 47 VAL B O 1
ATOM 2681 N N . TYR B 1 48 ? 8.25 -0.982 -23.828 1 95.12 48 TYR B N 1
ATOM 2682 C CA . TYR B 1 48 ? 7.988 -2.408 -23.984 1 95.12 48 TYR B CA 1
ATOM 2683 C C . TYR B 1 48 ? 6.586 -2.646 -24.531 1 95.12 48 TYR B C 1
ATOM 2685 O O . TYR B 1 48 ? 6.324 -3.672 -25.156 1 95.12 48 TYR B O 1
ATOM 2693 N N . SER B 1 49 ? 5.688 -1.698 -24.234 1 96.81 49 SER B N 1
ATOM 2694 C CA . SER B 1 49 ? 4.324 -1.851 -24.719 1 96.81 49 SER B CA 1
ATOM 2695 C C . SER B 1 49 ? 4.281 -1.844 -26.25 1 96.81 49 SER B C 1
ATOM 2697 O O . SER B 1 49 ? 3.275 -2.229 -26.844 1 96.81 49 SER B O 1
ATOM 2699 N N . PHE B 1 50 ? 5.402 -1.462 -26.922 1 97.5 50 PHE B N 1
ATOM 2700 C CA . PHE B 1 50 ? 5.445 -1.384 -28.375 1 97.5 50 PHE B CA 1
ATOM 2701 C C . PHE B 1 50 ? 6.395 -2.436 -28.953 1 97.5 50 PHE B C 1
ATOM 2703 O O . PHE B 1 50 ? 6.777 -2.363 -30.125 1 97.5 50 PHE B O 1
ATOM 2710 N N . LEU B 1 51 ? 6.75 -3.393 -28.188 1 95.94 51 LEU B N 1
ATOM 2711 C CA . LEU B 1 51 ? 7.676 -4.418 -28.656 1 95.94 51 LEU B CA 1
ATOM 2712 C C . LEU B 1 51 ? 6.934 -5.703 -29 1 95.94 51 LEU B C 1
ATOM 2714 O O . LEU B 1 51 ? 5.77 -5.871 -28.625 1 95.94 51 LEU B O 1
ATOM 2718 N N . THR B 1 52 ? 7.594 -6.535 -29.75 1 95.44 52 THR B N 1
ATOM 2719 C CA . THR B 1 52 ? 7.02 -7.793 -30.234 1 95.44 52 THR B CA 1
ATOM 2720 C C . THR B 1 52 ? 7.324 -8.93 -29.25 1 95.44 52 THR B C 1
ATOM 2722 O O . THR B 1 52 ? 8.391 -8.961 -28.641 1 95.44 52 THR B O 1
ATOM 2725 N N . TYR B 1 53 ? 6.305 -9.68 -28.984 1 93.12 53 TYR B N 1
ATOM 2726 C CA . TYR B 1 53 ? 6.438 -10.891 -28.188 1 93.12 53 TYR B CA 1
ATOM 2727 C C . TYR B 1 53 ? 6.234 -12.133 -29.031 1 93.12 53 TYR B C 1
ATOM 2729 O O . TYR B 1 53 ? 5.156 -12.336 -29.609 1 93.12 53 TYR B O 1
ATOM 2737 N N . GLU B 1 54 ? 7.371 -12.891 -29.203 1 90.31 54 GLU B N 1
ATOM 2738 C CA . GLU B 1 54 ? 7.359 -14.086 -30.047 1 90.31 54 GLU B CA 1
ATOM 2739 C C . GLU B 1 54 ? 8.117 -15.234 -29.375 1 90.31 54 GLU B C 1
ATOM 2741 O O . GLU B 1 54 ? 9.211 -15.031 -28.859 1 90.31 54 GLU B O 1
ATOM 2746 N N . SER B 1 55 ? 7.527 -16.422 -29.375 1 88.38 55 SER B N 1
ATOM 2747 C CA . SER B 1 55 ? 8.156 -17.641 -28.875 1 88.38 55 SER B CA 1
ATOM 2748 C C . SER B 1 55 ? 8.602 -17.453 -27.422 1 88.38 55 SER B C 1
ATOM 2750 O O . SER B 1 55 ? 9.758 -17.734 -27.094 1 88.38 55 SER B O 1
ATOM 2752 N N . PHE B 1 56 ? 7.805 -16.797 -26.625 1 83.81 56 PHE B N 1
ATOM 2753 C CA . PHE B 1 56 ? 7.977 -16.656 -25.172 1 83.81 56 PHE B CA 1
ATOM 2754 C C . PHE B 1 56 ? 9.156 -15.75 -24.859 1 83.81 56 PHE B C 1
ATOM 2756 O O . PHE B 1 56 ? 9.836 -15.93 -23.844 1 83.81 56 PHE B O 1
ATOM 2763 N N . SER B 1 57 ? 9.414 -14.875 -25.844 1 86.56 57 SER B N 1
ATOM 2764 C CA . SER B 1 57 ? 10.484 -13.906 -25.625 1 86.56 57 SER B CA 1
ATOM 2765 C C . SER B 1 57 ? 10.141 -12.555 -26.234 1 86.56 57 SER B C 1
ATOM 2767 O O . SER B 1 57 ? 9.32 -12.477 -27.156 1 86.56 57 SER B O 1
ATOM 2769 N N . VAL B 1 58 ? 10.781 -11.562 -25.656 1 91.25 58 VAL B N 1
ATOM 2770 C CA . VAL B 1 58 ? 10.586 -10.219 -26.203 1 91.25 58 VAL B CA 1
ATOM 2771 C C . VAL B 1 58 ? 11.602 -9.953 -27.312 1 91.25 58 VAL B C 1
ATOM 2773 O O . VAL B 1 58 ? 12.789 -10.242 -27.141 1 91.25 58 VAL B O 1
ATOM 2776 N N . VAL B 1 59 ? 11.078 -9.562 -28.438 1 91 59 VAL B N 1
ATOM 2777 C CA . VAL B 1 59 ? 11.906 -9.164 -29.578 1 91 59 VAL B CA 1
ATOM 2778 C C . VAL B 1 59 ? 11.883 -7.645 -29.734 1 91 59 VAL B C 1
ATOM 2780 O O . VAL B 1 59 ? 10.812 -7.027 -29.688 1 91 59 VAL B O 1
ATOM 2783 N N . TRP B 1 60 ? 13.039 -7.113 -29.828 1 91.06 60 TRP B N 1
ATOM 2784 C CA . TRP B 1 60 ? 13.156 -5.664 -29.906 1 91.06 60 TRP B CA 1
ATOM 2785 C C . TRP B 1 60 ? 12.773 -5.156 -31.297 1 91.06 60 TRP B C 1
ATOM 2787 O O . TRP B 1 60 ? 13.602 -4.602 -32 1 91.06 60 TRP B O 1
ATOM 2797 N N . GLU B 1 61 ? 11.594 -5.391 -31.688 1 94.25 61 GLU B N 1
ATOM 2798 C CA . GLU B 1 61 ? 10.953 -4.918 -32.906 1 94.25 61 GLU B CA 1
ATOM 2799 C C . GLU B 1 61 ? 9.625 -4.23 -32.594 1 94.25 61 GLU B C 1
ATOM 2801 O O . GLU B 1 61 ? 8.859 -4.695 -31.75 1 94.25 61 GLU B O 1
ATOM 2806 N N . PHE B 1 62 ? 9.484 -3.227 -33.312 1 96.25 62 PHE B N 1
ATOM 2807 C CA . PHE B 1 62 ? 8.273 -2.445 -33.094 1 96.25 62 PHE B CA 1
ATOM 2808 C C . PHE B 1 62 ? 7.039 -3.225 -33.531 1 96.25 62 PHE B C 1
ATOM 2810 O O . PHE B 1 62 ? 7.055 -3.879 -34.594 1 96.25 62 PHE B O 1
ATOM 2817 N N . SER B 1 63 ? 6.047 -3.264 -32.656 1 96.56 63 SER B N 1
ATOM 2818 C CA . SER B 1 63 ? 4.77 -3.908 -32.938 1 96.56 63 SER B CA 1
ATOM 2819 C C . SER B 1 63 ? 3.627 -3.242 -32.188 1 96.56 63 SER B C 1
ATOM 2821 O O . SER B 1 63 ? 3.844 -2.643 -31.125 1 96.56 63 SER B O 1
ATOM 2823 N N . LEU B 1 64 ? 2.447 -3.344 -32.75 1 96.81 64 LEU B N 1
ATOM 2824 C CA . LEU B 1 64 ? 1.258 -2.818 -32.094 1 96.81 64 LEU B CA 1
ATOM 2825 C C . LEU B 1 64 ? 0.366 -3.953 -31.594 1 96.81 64 LEU B C 1
ATOM 2827 O O . LEU B 1 64 ? -0.749 -3.713 -31.125 1 96.81 64 LEU B O 1
ATOM 2831 N N . THR B 1 65 ? 0.903 -5.09 -31.609 1 95.75 65 THR B N 1
ATOM 2832 C CA . THR B 1 65 ? 0.126 -6.273 -31.266 1 95.75 65 THR B CA 1
ATOM 2833 C C . THR B 1 65 ? -0.386 -6.176 -29.828 1 95.75 65 THR B C 1
ATOM 2835 O O . THR B 1 65 ? -1.546 -6.496 -29.547 1 95.75 65 THR B O 1
ATOM 2838 N N . ALA B 1 66 ? 0.476 -5.742 -28.891 1 96.62 66 ALA B N 1
ATOM 2839 C CA . ALA B 1 66 ? 0.078 -5.59 -27.5 1 96.62 66 ALA B CA 1
ATOM 2840 C C . ALA B 1 66 ? -1.066 -4.59 -27.359 1 96.62 66 ALA B C 1
ATOM 2842 O O . ALA B 1 66 ? -2.012 -4.824 -26.609 1 96.62 66 ALA B O 1
ATOM 2843 N N . TRP B 1 67 ? -1.021 -3.602 -28.156 1 96.69 67 TRP B N 1
ATOM 2844 C CA . TRP B 1 67 ? -2.041 -2.561 -28.094 1 96.69 67 TRP B CA 1
ATOM 2845 C C . TRP B 1 67 ? -3.34 -3.029 -28.734 1 96.69 67 TRP B C 1
ATOM 2847 O O . TRP B 1 67 ? -4.43 -2.658 -28.297 1 96.69 67 TRP B O 1
ATOM 2857 N N . GLU B 1 68 ? -3.238 -3.832 -29.719 1 95.94 68 GLU B N 1
ATOM 2858 C CA . GLU B 1 68 ? -4.43 -4.418 -30.328 1 95.94 68 GLU B CA 1
ATOM 2859 C C . GLU B 1 68 ? -5.16 -5.332 -29.344 1 95.94 68 GLU B C 1
ATOM 2861 O O . GLU B 1 68 ? -6.391 -5.371 -29.328 1 95.94 68 GLU B O 1
ATOM 2866 N N . SER B 1 69 ? -4.422 -5.941 -28.547 1 93.12 69 SER B N 1
ATOM 2867 C CA . SER B 1 69 ? -4.996 -6.891 -27.594 1 93.12 69 SER B CA 1
ATOM 2868 C C . SER B 1 69 ? -5.785 -6.172 -26.516 1 93.12 69 SER B C 1
ATOM 2870 O O . SER B 1 69 ? -6.637 -6.777 -25.859 1 93.12 69 SER B O 1
ATOM 2872 N N . VAL B 1 70 ? -5.504 -4.945 -26.281 1 94.12 70 VAL B N 1
ATOM 2873 C CA . VAL B 1 70 ? -6.195 -4.148 -25.266 1 94.12 70 VAL B CA 1
ATOM 2874 C C . VAL B 1 70 ? -7.676 -4.027 -25.625 1 94.12 70 VAL B C 1
ATOM 2876 O O . VAL B 1 70 ? -8.531 -3.9 -24.75 1 94.12 70 VAL B O 1
ATOM 2879 N N . PHE B 1 71 ? -7.953 -4.141 -26.953 1 93.62 71 PHE B N 1
ATOM 2880 C CA . PHE B 1 71 ? -9.32 -3.936 -27.422 1 93.62 71 PHE B CA 1
ATOM 2881 C C . PHE B 1 71 ? -10.047 -5.266 -27.578 1 93.62 71 PHE B C 1
ATOM 2883 O O . PHE B 1 71 ? -11.211 -5.301 -27.969 1 93.62 71 PHE B O 1
ATOM 2890 N N . ASP B 1 72 ? -9.344 -6.273 -27.219 1 94.19 72 ASP B N 1
ATOM 2891 C CA . ASP B 1 72 ? -10.023 -7.562 -27.172 1 94.19 72 ASP B CA 1
ATOM 2892 C C . ASP B 1 72 ? -11.195 -7.531 -26.203 1 94.19 72 ASP B C 1
ATOM 2894 O O . ASP B 1 72 ? -11.141 -6.844 -25.172 1 94.19 72 ASP B O 1
ATOM 2898 N N . GLN B 1 73 ? -12.172 -8.312 -26.422 1 93.25 73 GLN B N 1
ATOM 2899 C CA . GLN B 1 73 ? -13.406 -8.312 -25.656 1 93.25 73 GLN B CA 1
ATOM 2900 C C . GLN B 1 73 ? -13.133 -8.641 -24.188 1 93.25 73 GLN B C 1
ATOM 2902 O O . GLN B 1 73 ? -13.703 -8.023 -23.281 1 93.25 73 GLN B O 1
ATOM 2907 N N . THR B 1 74 ? -12.312 -9.578 -23.969 1 91.44 74 THR B N 1
ATOM 2908 C CA . THR B 1 74 ? -12 -9.992 -22.609 1 91.44 74 THR B CA 1
ATOM 2909 C C . THR B 1 74 ? -11.328 -8.852 -21.844 1 91.44 74 THR B C 1
ATOM 2911 O O . THR B 1 74 ? -11.688 -8.578 -20.688 1 91.44 74 THR B O 1
ATOM 2914 N N . VAL B 1 75 ? -10.422 -8.219 -22.5 1 93.5 75 VAL B N 1
ATOM 2915 C CA . VAL B 1 75 ? -9.68 -7.133 -21.859 1 93.5 75 VAL B CA 1
ATOM 2916 C C . VAL B 1 75 ? -10.609 -5.941 -21.625 1 93.5 75 VAL B C 1
ATOM 2918 O O . VAL B 1 75 ? -10.641 -5.367 -20.531 1 93.5 75 VAL B O 1
ATOM 2921 N N . TYR B 1 76 ? -11.375 -5.664 -22.609 1 91.69 76 TYR B N 1
ATOM 2922 C CA . TYR B 1 76 ? -12.312 -4.555 -22.516 1 91.69 76 TYR B CA 1
ATOM 2923 C C . TYR B 1 76 ? -13.312 -4.77 -21.391 1 91.69 76 TYR B C 1
ATOM 2925 O O . TYR B 1 76 ? -13.539 -3.869 -20.578 1 91.69 76 TYR B O 1
ATOM 2933 N N . SER B 1 77 ? -13.875 -5.891 -21.312 1 93.25 77 SER B N 1
ATOM 2934 C CA . SER B 1 77 ? -14.844 -6.207 -20.281 1 93.25 77 SER B CA 1
ATOM 2935 C C . SER B 1 77 ? -14.211 -6.145 -18.891 1 93.25 77 SER B C 1
ATOM 2937 O O . SER B 1 77 ? -14.836 -5.688 -17.938 1 93.25 77 SER B O 1
ATOM 2939 N N . THR B 1 78 ? -12.977 -6.586 -18.797 1 93.69 78 THR B N 1
ATOM 2940 C CA . THR B 1 78 ? -12.273 -6.562 -17.516 1 93.69 78 THR B CA 1
ATOM 2941 C C . THR B 1 78 ? -11.977 -5.129 -17.094 1 93.69 78 THR B C 1
ATOM 2943 O O . THR B 1 78 ? -12.047 -4.805 -15.906 1 93.69 78 THR B O 1
ATOM 2946 N N . PHE B 1 79 ? -11.656 -4.32 -18.078 1 93.56 79 PHE B N 1
ATOM 2947 C CA . PHE B 1 79 ? -11.414 -2.914 -17.781 1 93.56 79 PHE B CA 1
ATOM 2948 C C . PHE B 1 79 ? -12.68 -2.246 -17.266 1 93.56 79 PHE B C 1
ATOM 2950 O O . PHE B 1 79 ? -12.641 -1.512 -16.266 1 93.56 79 PHE B O 1
ATOM 2957 N N . VAL B 1 80 ? -13.797 -2.498 -17.906 1 93.56 80 VAL B N 1
ATOM 2958 C CA . VAL B 1 80 ? -15.07 -1.934 -17.469 1 93.56 80 VAL B CA 1
ATOM 2959 C C . VAL B 1 80 ? -15.398 -2.424 -16.062 1 93.56 80 VAL B C 1
ATOM 2961 O O . VAL B 1 80 ? -15.812 -1.639 -15.211 1 93.56 80 VAL B O 1
ATOM 2964 N N . ARG B 1 81 ? -15.172 -3.645 -15.828 1 94.25 81 ARG B N 1
ATOM 2965 C CA . ARG B 1 81 ? -15.406 -4.203 -14.5 1 94.25 81 ARG B CA 1
ATOM 2966 C C . ARG B 1 81 ? -14.516 -3.527 -13.461 1 94.25 81 ARG B C 1
ATOM 2968 O O . ARG B 1 81 ? -14.953 -3.262 -12.336 1 94.25 81 ARG B O 1
ATOM 2975 N N . THR B 1 82 ? -13.273 -3.324 -13.859 1 95.69 82 THR B N 1
ATOM 2976 C CA . THR B 1 82 ? -12.336 -2.646 -12.969 1 95.69 82 THR B CA 1
ATOM 2977 C C . THR B 1 82 ? -12.867 -1.271 -12.57 1 95.69 82 THR B C 1
ATOM 2979 O O . THR B 1 82 ? -12.836 -0.905 -11.398 1 95.69 82 THR B O 1
ATOM 2982 N N . LEU B 1 83 ? -13.422 -0.569 -13.516 1 95.25 83 LEU B N 1
ATOM 2983 C CA . LEU B 1 83 ? -13.961 0.763 -13.266 1 95.25 83 LEU B CA 1
ATOM 2984 C C . LEU B 1 83 ? -15.211 0.687 -12.398 1 95.25 83 LEU B C 1
ATOM 2986 O O . LEU B 1 83 ? -15.391 1.495 -11.484 1 95.25 83 LEU B O 1
ATOM 2990 N N . VAL B 1 84 ? -16.031 -0.245 -12.656 1 95.31 84 VAL B N 1
ATOM 2991 C CA . VAL B 1 84 ? -17.266 -0.431 -11.891 1 95.31 84 VAL B CA 1
ATOM 2992 C C . VAL B 1 84 ? -16.922 -0.776 -10.438 1 95.31 84 VAL B C 1
ATOM 2994 O O . VAL B 1 84 ? -17.531 -0.245 -9.508 1 95.31 84 VAL B O 1
ATOM 2997 N N . VAL B 1 85 ? -15.977 -1.605 -10.289 1 95.69 85 VAL B N 1
ATOM 2998 C CA . VAL B 1 85 ? -15.523 -1.97 -8.953 1 95.69 85 VAL B CA 1
ATOM 2999 C C . VAL B 1 85 ? -14.977 -0.735 -8.234 1 95.69 85 VAL B C 1
ATOM 3001 O O . VAL B 1 85 ? -15.297 -0.493 -7.07 1 95.69 85 VAL B O 1
ATOM 3004 N N . GLY B 1 86 ? -14.125 0.028 -8.953 1 96.56 86 GLY B N 1
ATOM 3005 C CA . GLY B 1 86 ? -13.594 1.248 -8.367 1 96.56 86 GLY B CA 1
ATOM 3006 C C . GLY B 1 86 ? -14.672 2.199 -7.887 1 96.56 86 GLY B C 1
ATOM 3007 O O . GLY B 1 86 ? -14.578 2.736 -6.781 1 96.56 86 GLY B O 1
ATOM 3008 N N . VAL B 1 87 ? -15.703 2.373 -8.711 1 96.75 87 VAL B N 1
ATOM 3009 C CA . VAL B 1 87 ? -16.812 3.258 -8.359 1 96.75 87 VAL B CA 1
ATOM 3010 C C . VAL B 1 87 ? -17.578 2.684 -7.172 1 96.75 87 VAL B C 1
ATOM 3012 O O . VAL B 1 87 ? -17.938 3.414 -6.242 1 96.75 87 VAL B O 1
ATOM 3015 N N . GLY B 1 88 ? -17.844 1.424 -7.238 1 97.62 88 GLY B N 1
ATOM 3016 C CA . GLY B 1 88 ? -18.547 0.768 -6.148 1 97.62 88 GLY B CA 1
ATOM 3017 C C . GLY B 1 88 ? -17.812 0.865 -4.82 1 97.62 88 GLY B C 1
ATOM 3018 O O . GLY B 1 88 ? -18.422 1.179 -3.795 1 97.62 88 GLY B O 1
ATOM 3019 N N . VAL B 1 89 ? -16.531 0.62 -4.832 1 97.25 89 VAL B N 1
ATOM 3020 C CA . VAL B 1 89 ? -15.711 0.695 -3.623 1 97.25 89 VAL B CA 1
ATOM 3021 C C . VAL B 1 89 ? -15.703 2.127 -3.094 1 97.25 89 VAL B C 1
ATOM 3023 O O . VAL B 1 89 ? -15.789 2.348 -1.884 1 97.25 89 VAL B O 1
ATOM 3026 N N . THR B 1 90 ? -15.531 3.059 -3.986 1 97.56 90 THR B N 1
ATOM 3027 C CA . THR B 1 90 ? -15.523 4.465 -3.596 1 97.56 90 THR B CA 1
ATOM 3028 C C . THR B 1 90 ? -16.828 4.844 -2.912 1 97.56 90 THR B C 1
ATOM 3030 O O . THR B 1 90 ? -16.828 5.48 -1.857 1 97.56 90 THR B O 1
ATOM 3033 N N . ALA B 1 91 ? -17.938 4.398 -3.459 1 97.94 91 ALA B N 1
ATOM 3034 C CA . ALA B 1 91 ? -19.25 4.684 -2.896 1 97.94 91 ALA B CA 1
ATOM 3035 C C . ALA B 1 91 ? -19.422 4.043 -1.521 1 97.94 91 ALA B C 1
ATOM 3037 O O . ALA B 1 91 ? -19.906 4.684 -0.585 1 97.94 91 ALA B O 1
ATOM 3038 N N . LEU B 1 92 ? -19 2.857 -1.415 1 96.06 92 LEU B N 1
ATOM 3039 C CA . LEU B 1 92 ? -19.141 2.145 -0.149 1 96.06 92 LEU B CA 1
ATOM 3040 C C . LEU B 1 92 ? -18.234 2.754 0.916 1 96.06 92 LEU B C 1
ATOM 3042 O O . LEU B 1 92 ? -18.625 2.887 2.074 1 96.06 92 LEU B O 1
ATOM 3046 N N . CYS B 1 93 ? -16.984 3.068 0.506 1 94.75 93 CYS B N 1
ATOM 3047 C CA . CYS B 1 93 ? -16.078 3.688 1.464 1 94.75 93 CYS B CA 1
ATOM 3048 C C . CYS B 1 93 ? -16.609 5.051 1.905 1 94.75 93 CYS B C 1
ATOM 3050 O O . CYS B 1 93 ? -16.391 5.465 3.047 1 94.75 93 CYS B O 1
ATOM 3052 N N . LEU B 1 94 ? -17.281 5.746 0.976 1 95.94 94 LEU B N 1
ATOM 3053 C CA . LEU B 1 94 ? -17.906 7.008 1.359 1 95.94 94 LEU B CA 1
ATOM 3054 C C . LEU B 1 94 ? -19.016 6.773 2.363 1 95.94 94 LEU B C 1
ATOM 3056 O O . LEU B 1 94 ? -19.141 7.496 3.355 1 95.94 94 LEU B O 1
ATOM 3060 N N . LEU B 1 95 ? -19.812 5.816 2.123 1 93.62 95 LEU B N 1
ATOM 3061 C CA . LEU B 1 95 ? -20.938 5.484 2.982 1 93.62 95 LEU B CA 1
ATOM 3062 C C . LEU B 1 95 ? -20.469 5.16 4.398 1 93.62 95 LEU B C 1
ATOM 3064 O O . LEU B 1 95 ? -21.125 5.547 5.371 1 93.62 95 LEU B O 1
ATOM 3068 N N . PHE B 1 96 ? -19.359 4.527 4.496 1 88.5 96 PHE B N 1
ATOM 3069 C CA . PHE B 1 96 ? -18.875 4.113 5.812 1 88.5 96 PHE B CA 1
ATOM 3070 C C . PHE B 1 96 ? -17.875 5.125 6.367 1 88.5 96 PHE B C 1
ATOM 3072 O O . PHE B 1 96 ? -17.844 5.367 7.574 1 88.5 96 PHE B O 1
ATOM 3079 N N . GLY B 1 97 ? -17.047 5.684 5.488 1 90.69 97 GLY B N 1
ATOM 3080 C CA . GLY B 1 97 ? -15.977 6.578 5.906 1 90.69 97 GLY B CA 1
ATOM 3081 C C . GLY B 1 97 ? -16.469 7.918 6.402 1 90.69 97 GLY B C 1
ATOM 3082 O O . GLY B 1 97 ? -15.914 8.492 7.34 1 90.69 97 GLY B O 1
ATOM 3083 N N . TYR B 1 98 ? -17.547 8.453 5.797 1 91.81 98 TYR B N 1
ATOM 3084 C CA . TYR B 1 98 ? -18.062 9.758 6.195 1 91.81 98 TYR B CA 1
ATOM 3085 C C . TYR B 1 98 ? -18.609 9.727 7.613 1 91.81 98 TYR B C 1
ATOM 3087 O O . TYR B 1 98 ? -18.266 10.57 8.445 1 91.81 98 TYR B O 1
ATOM 3095 N N . PRO B 1 99 ? -19.5 8.734 7.926 1 88.06 99 PRO B N 1
ATOM 3096 C CA . PRO B 1 99 ? -19.984 8.672 9.305 1 88.06 99 PRO B CA 1
ATOM 3097 C C . PRO B 1 99 ? -18.859 8.508 10.32 1 88.06 99 PRO B C 1
ATOM 3099 O O . PRO B 1 99 ? -18.938 9.062 11.422 1 88.06 99 PRO B O 1
ATOM 3102 N N . ILE B 1 100 ? -17.844 7.816 9.961 1 85.06 100 ILE B N 1
ATOM 3103 C CA . ILE B 1 100 ? -16.719 7.621 10.859 1 85.06 100 ILE B CA 1
ATOM 3104 C C . ILE B 1 100 ? -16.016 8.961 11.109 1 85.06 100 ILE B C 1
ATOM 3106 O O . ILE B 1 100 ? -15.766 9.336 12.258 1 85.06 100 ILE B O 1
ATOM 3110 N N . ALA B 1 101 ? -15.703 9.617 10.008 1 87.94 101 ALA B N 1
ATOM 3111 C CA . ALA B 1 101 ? -15.047 10.914 10.117 1 87.94 101 ALA B CA 1
ATOM 3112 C C . ALA B 1 101 ? -15.914 11.906 10.898 1 87.94 101 ALA B C 1
ATOM 3114 O O . ALA B 1 101 ? -15.406 12.656 11.734 1 87.94 101 ALA B O 1
ATOM 3115 N N . TYR B 1 102 ? -17.172 11.914 10.57 1 88.12 102 TYR B N 1
ATOM 3116 C CA . TYR B 1 102 ? -18.125 12.789 11.234 1 88.12 102 TYR B CA 1
ATOM 3117 C C . TYR B 1 102 ? -18.156 12.531 12.734 1 88.12 102 TYR B C 1
ATOM 3119 O O . TYR B 1 102 ? -18.094 1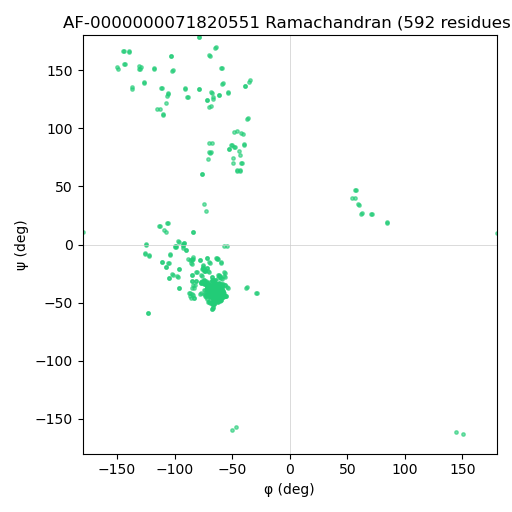3.469 13.531 1 88.12 102 TYR B O 1
ATOM 3127 N N . TYR B 1 103 ? -18.188 11.352 13.062 1 83.81 103 TYR B N 1
ATOM 3128 C CA . TYR B 1 103 ? -18.25 10.977 14.469 1 83.81 103 TYR B CA 1
ATOM 3129 C C . TYR B 1 103 ? -16.953 11.367 15.188 1 83.81 103 TYR B C 1
ATOM 3131 O O . TYR B 1 103 ? -17 11.906 16.297 1 83.81 103 TYR B O 1
ATOM 3139 N N . LEU B 1 104 ? -15.883 11.055 14.617 1 82.69 104 LEU B N 1
ATOM 3140 C CA . LEU B 1 104 ? -14.594 11.352 15.234 1 82.69 104 LEU B CA 1
ATOM 3141 C C . LEU B 1 104 ? -14.438 12.852 15.469 1 82.69 104 LEU B C 1
ATOM 3143 O O . LEU B 1 104 ? -13.883 13.273 16.484 1 82.69 104 LEU B O 1
ATOM 3147 N N . ARG B 1 105 ? -14.961 13.594 14.539 1 85.06 105 ARG B N 1
ATOM 3148 C CA . ARG B 1 105 ? -14.805 15.039 14.633 1 85.06 105 ARG B CA 1
ATOM 3149 C C . ARG B 1 105 ? -15.766 15.625 15.664 1 85.06 105 ARG B C 1
ATOM 3151 O O . ARG B 1 105 ? -15.383 16.5 16.453 1 85.06 105 ARG B O 1
ATOM 3158 N N . PHE B 1 106 ? -16.922 15.234 15.734 1 84.12 106 PHE B N 1
ATOM 3159 C CA . PHE B 1 106 ? -17.938 15.969 16.469 1 84.12 106 PHE B CA 1
ATOM 3160 C C . PHE B 1 106 ? -18.266 15.266 17.781 1 84.12 106 PHE B C 1
ATOM 3162 O O . PHE B 1 106 ? -18.844 15.867 18.688 1 84.12 106 PHE B O 1
ATOM 3169 N N . TYR B 1 107 ? -17.859 14.055 17.844 1 80.12 107 TYR B N 1
ATOM 3170 C CA . TYR B 1 107 ? -18.328 13.344 19.031 1 80.12 107 TYR B CA 1
ATOM 3171 C C . TYR B 1 107 ? -17.141 12.812 19.844 1 80.12 107 TYR B C 1
ATOM 3173 O O . TYR B 1 107 ? -17.328 12.117 20.844 1 80.12 107 TYR B O 1
ATOM 3181 N N . THR B 1 108 ? -16.094 12.93 19.234 1 75.75 108 THR B N 1
ATOM 3182 C CA . THR B 1 108 ? -14.898 12.562 19.984 1 75.75 108 THR B CA 1
ATOM 3183 C C . THR B 1 108 ? -14.102 13.812 20.391 1 75.75 108 THR B C 1
ATOM 3185 O O . THR B 1 108 ? -14.141 14.82 19.688 1 75.75 108 THR B O 1
ATOM 3188 N N . SER B 1 109 ? -13.844 13.844 21.656 1 67.81 109 SER B N 1
ATOM 3189 C CA . SER B 1 109 ? -13.078 14.984 22.141 1 67.81 109 SER B CA 1
ATOM 3190 C C . SER B 1 109 ? -11.812 15.203 21.312 1 67.81 109 SER B C 1
ATOM 3192 O O . SER B 1 109 ? -11.75 14.805 20.156 1 67.81 109 SER B O 1
ATOM 3194 N N . GLU B 1 110 ? -10.898 15.891 21.875 1 64.5 110 GLU B N 1
ATOM 3195 C CA . GLU B 1 110 ? -9.609 16.219 21.266 1 64.5 110 GLU B CA 1
ATOM 3196 C C . GLU B 1 110 ? -8.875 14.969 20.797 1 64.5 110 GLU B C 1
ATOM 3198 O O . GLU B 1 110 ? -7.926 15.055 20.016 1 64.5 110 GLU B O 1
ATOM 3203 N N . SER B 1 111 ? -9.594 13.773 21.078 1 66.38 111 SER B N 1
ATOM 3204 C CA . SER B 1 111 ? -8.867 12.539 20.812 1 66.38 111 SER B CA 1
ATOM 3205 C C . SER B 1 111 ? -9.266 11.938 19.469 1 66.38 111 SER B C 1
ATOM 3207 O O . SER B 1 111 ? -8.727 10.906 19.062 1 66.38 111 SER B O 1
ATOM 3209 N N . GLY B 1 112 ? -10.211 12.617 18.797 1 65.25 112 GLY B N 1
ATOM 3210 C CA . GLY B 1 112 ? -10.68 12.094 17.516 1 65.25 112 GLY B CA 1
ATOM 3211 C C . GLY B 1 112 ? -9.586 11.953 16.484 1 65.25 112 GLY B C 1
ATOM 3212 O O . GLY B 1 112 ? -9.508 10.945 15.781 1 65.25 112 GLY B O 1
ATOM 3213 N N . GLY B 1 113 ? -8.781 12.953 16.484 1 66.81 113 GLY B N 1
ATOM 3214 C CA . GLY B 1 113 ? -7.656 12.93 15.57 1 66.81 113 GLY B CA 1
ATOM 3215 C C . GLY B 1 113 ? -6.676 11.812 15.859 1 66.81 113 GLY B C 1
ATOM 3216 O O . GLY B 1 113 ? -6.211 11.133 14.938 1 66.81 113 GLY B O 1
ATOM 3217 N N . THR B 1 114 ? -6.527 11.594 17.125 1 64.69 114 THR B N 1
ATOM 3218 C CA . THR B 1 114 ? -5.594 10.555 17.531 1 64.69 114 THR B CA 1
ATOM 3219 C C . THR B 1 114 ? -6.133 9.164 17.188 1 64.69 114 THR B C 1
ATOM 3221 O O . THR B 1 114 ? -5.391 8.305 16.719 1 64.69 114 THR B O 1
ATOM 3224 N N . LEU B 1 115 ? -7.348 8.977 17.391 1 66.62 115 LEU B N 1
ATOM 3225 C CA . LEU B 1 115 ? -7.965 7.691 17.094 1 66.62 115 LEU B CA 1
ATOM 3226 C C . LEU B 1 115 ? -7.914 7.398 15.602 1 66.62 115 LEU B C 1
ATOM 3228 O O . LEU B 1 115 ? -7.617 6.27 15.195 1 66.62 115 LEU B O 1
ATOM 3232 N N . LEU B 1 116 ? -8.219 8.398 14.859 1 67.31 116 LEU B N 1
ATOM 3233 C CA . LEU B 1 116 ? -8.164 8.234 13.414 1 67.31 116 LEU B CA 1
ATOM 3234 C C . LEU B 1 116 ? -6.754 7.883 12.953 1 67.31 116 LEU B C 1
ATOM 3236 O O . LEU B 1 116 ? -6.574 7.02 12.094 1 67.31 116 LEU B O 1
ATOM 3240 N N . LEU B 1 117 ? -5.875 8.531 13.531 1 64.62 117 LEU B N 1
ATOM 3241 C CA . LEU B 1 117 ? -4.48 8.266 13.195 1 64.62 117 LEU B CA 1
ATOM 3242 C C . LEU B 1 117 ? -4.113 6.82 13.523 1 64.62 117 LEU B C 1
ATOM 3244 O O . LEU B 1 117 ? -3.418 6.164 12.75 1 64.62 117 LEU B O 1
ATOM 3248 N N . LEU B 1 118 ? -4.555 6.383 14.641 1 64.38 118 LEU B N 1
ATOM 3249 C CA . LEU B 1 118 ? -4.273 5.008 15.039 1 64.38 118 LEU B CA 1
ATOM 3250 C C . LEU B 1 118 ? -4.855 4.02 14.039 1 64.38 118 LEU B C 1
ATOM 3252 O O . LEU B 1 118 ? -4.195 3.043 13.664 1 64.38 118 LEU B O 1
ATOM 3256 N N . PHE B 1 119 ? -6.016 4.395 13.609 1 66.31 119 PHE B N 1
ATOM 3257 C CA . PHE B 1 119 ? -6.676 3.52 12.648 1 66.31 119 PHE B CA 1
ATOM 3258 C C . PHE B 1 119 ? -5.941 3.531 11.312 1 66.31 119 PHE B C 1
ATOM 3260 O O . PHE B 1 119 ? -5.898 2.516 10.609 1 66.31 119 PHE B O 1
ATOM 3267 N N . LEU B 1 120 ? -5.402 4.652 11.062 1 66.88 120 LEU B N 1
ATOM 3268 C CA . LEU B 1 120 ? -4.672 4.805 9.805 1 66.88 120 LEU B CA 1
ATOM 3269 C C . LEU B 1 120 ? -3.334 4.074 9.867 1 66.88 120 LEU B C 1
ATOM 3271 O O . LEU B 1 120 ? -2.902 3.479 8.875 1 66.88 120 LEU B O 1
ATOM 3275 N N . VAL B 1 121 ? -2.834 4.066 11.047 1 64.56 121 VAL B N 1
ATOM 3276 C CA . VAL B 1 121 ? -1.471 3.57 11.203 1 64.56 121 VAL B CA 1
ATOM 3277 C C . VAL B 1 121 ? -1.484 2.051 11.344 1 64.56 121 VAL B C 1
ATOM 3279 O O . VAL B 1 121 ? -0.634 1.359 10.781 1 64.56 121 VAL B O 1
ATOM 3282 N N . ILE B 1 122 ? -2.482 1.437 11.898 1 65.75 122 ILE B N 1
ATOM 3283 C CA . ILE B 1 122 ? -2.541 0.014 12.219 1 65.75 122 ILE B CA 1
ATOM 3284 C C . ILE B 1 122 ? -2.508 -0.807 10.938 1 65.75 122 ILE B C 1
ATOM 3286 O O . ILE B 1 122 ? -1.72 -1.747 10.812 1 65.75 122 ILE B O 1
ATOM 3290 N N . PRO B 1 123 ? -3.266 -0.415 9.969 1 66.62 123 PRO B N 1
ATOM 3291 C CA . PRO B 1 123 ? -3.234 -1.202 8.734 1 66.62 123 PRO B CA 1
ATOM 3292 C C . PRO B 1 123 ? -1.877 -1.15 8.039 1 66.62 123 PRO B C 1
ATOM 3294 O O . PRO B 1 123 ? -1.473 -2.121 7.391 1 66.62 123 PRO B O 1
ATOM 3297 N N . PHE B 1 124 ? -1.246 -0.068 8.219 1 65.69 124 PHE B N 1
ATOM 3298 C CA . PHE B 1 124 ? 0.055 0.077 7.582 1 65.69 124 PHE B CA 1
ATOM 3299 C C . PHE B 1 124 ? 1.098 -0.798 8.266 1 65.69 124 PHE B C 1
ATOM 3301 O O . PHE B 1 124 ? 2.084 -1.2 7.648 1 65.69 124 PHE B O 1
ATOM 3308 N N . TRP B 1 125 ? 0.677 -1.135 9.539 1 71.56 125 TRP B N 1
ATOM 3309 C CA . TRP B 1 125 ? 1.636 -1.936 10.289 1 71.56 125 TRP B CA 1
ATOM 3310 C C . TRP B 1 125 ? 1.362 -3.426 10.109 1 71.56 125 TRP B C 1
ATOM 3312 O O . TRP B 1 125 ? 2.115 -4.266 10.609 1 71.56 125 TRP B O 1
ATOM 3322 N N . THR B 1 126 ? 0.338 -3.598 9.406 1 82.06 126 THR B N 1
ATOM 3323 C CA . THR B 1 126 ? 0.014 -4.98 9.078 1 82.06 126 THR B CA 1
ATOM 3324 C C . THR B 1 126 ? 0.227 -5.254 7.594 1 82.06 126 THR B C 1
ATOM 3326 O O . THR B 1 126 ? -0.009 -4.379 6.758 1 82.06 126 THR B O 1
ATOM 3329 N N . SER B 1 127 ? 0.823 -6.309 7.312 1 87.94 127 SER B N 1
ATOM 3330 C CA . SER B 1 127 ? 1.037 -6.715 5.93 1 87.94 127 SER B CA 1
ATOM 3331 C C . SER B 1 127 ? -0.275 -6.75 5.152 1 87.94 127 SER B C 1
ATOM 3333 O O . SER B 1 127 ? -1.281 -7.262 5.648 1 87.94 127 SER B O 1
ATOM 3335 N N . ALA B 1 128 ? -0.253 -6.133 4 1 88.56 128 ALA B N 1
ATOM 3336 C CA . ALA B 1 128 ? -1.435 -6.16 3.143 1 88.56 128 ALA B CA 1
ATOM 3337 C C . ALA B 1 128 ? -1.855 -7.594 2.832 1 88.56 128 ALA B C 1
ATOM 3339 O O . ALA B 1 128 ? -3.047 -7.883 2.697 1 88.56 128 ALA B O 1
ATOM 3340 N N . LEU B 1 129 ? -0.893 -8.438 2.711 1 90.69 129 LEU B N 1
ATOM 3341 C CA . LEU B 1 129 ? -1.181 -9.844 2.461 1 90.69 129 LEU B CA 1
ATOM 3342 C C . LEU B 1 129 ? -2 -10.445 3.6 1 90.69 129 LEU B C 1
ATOM 3344 O O . LEU B 1 129 ? -3.037 -11.07 3.363 1 90.69 129 LEU B O 1
ATOM 3348 N N . ILE B 1 130 ? -1.563 -10.156 4.805 1 88.81 130 ILE B N 1
ATOM 3349 C CA . ILE B 1 130 ? -2.223 -10.695 5.988 1 88.81 130 ILE B CA 1
ATOM 3350 C C . ILE B 1 130 ? -3.637 -10.133 6.094 1 88.81 130 ILE B C 1
ATOM 3352 O O . ILE B 1 130 ? -4.59 -10.867 6.348 1 88.81 130 ILE B O 1
ATOM 3356 N N . ARG B 1 131 ? -3.721 -8.844 5.789 1 88.38 131 ARG B N 1
ATOM 3357 C CA . ARG B 1 131 ? -5.02 -8.188 5.902 1 88.38 131 ARG B CA 1
ATOM 3358 C C . ARG B 1 131 ? -6 -8.727 4.863 1 88.38 131 ARG B C 1
ATOM 3360 O O . ARG B 1 131 ? -7.203 -8.797 5.121 1 88.38 131 ARG B O 1
ATOM 3367 N N . THR B 1 132 ? -5.5 -9.117 3.752 1 91.75 132 THR B N 1
ATOM 3368 C CA . THR B 1 132 ? -6.359 -9.594 2.676 1 91.75 132 THR B CA 1
ATOM 3369 C C . THR B 1 132 ? -6.715 -11.062 2.875 1 91.75 132 THR B C 1
ATOM 3371 O O . THR B 1 132 ? -7.891 -11.43 2.875 1 91.75 132 THR B O 1
ATOM 3374 N N . ILE B 1 133 ? -5.766 -11.891 3.186 1 90.75 133 ILE B N 1
ATOM 3375 C CA . ILE B 1 133 ? -6.008 -13.328 3.293 1 90.75 133 ILE B CA 1
ATOM 3376 C C . ILE B 1 133 ? -6.742 -13.633 4.594 1 90.75 133 ILE B C 1
ATOM 3378 O O . ILE B 1 133 ? -7.34 -14.703 4.742 1 90.75 133 ILE B O 1
ATOM 3382 N N . GLY B 1 134 ? -6.656 -12.688 5.547 1 91.38 134 GLY B N 1
ATOM 3383 C CA . GLY B 1 134 ? -7.348 -12.859 6.812 1 91.38 134 GLY B CA 1
ATOM 3384 C C . GLY B 1 134 ? -8.852 -13 6.656 1 91.38 134 GLY B C 1
ATOM 3385 O O . GLY B 1 134 ? -9.531 -13.484 7.562 1 91.38 134 GLY B O 1
ATOM 3386 N N . TRP B 1 135 ? -9.336 -12.648 5.52 1 93.19 135 TRP B N 1
ATOM 3387 C CA . TRP B 1 135 ? -10.766 -12.742 5.266 1 93.19 135 TRP B CA 1
ATOM 3388 C C . TRP B 1 135 ? -11.141 -14.148 4.801 1 93.19 135 TRP B C 1
ATOM 3390 O O . TRP B 1 135 ? -12.32 -14.516 4.812 1 93.19 135 TRP B O 1
ATOM 3400 N N . ASN B 1 136 ? -10.188 -14.93 4.379 1 92.62 136 ASN B N 1
ATOM 3401 C CA . ASN B 1 136 ? -10.477 -16.25 3.828 1 92.62 136 ASN B CA 1
ATOM 3402 C C . ASN B 1 136 ? -11.078 -17.172 4.879 1 92.62 136 ASN B C 1
ATOM 3404 O O . ASN B 1 136 ? -12.133 -17.766 4.66 1 92.62 136 ASN B O 1
ATOM 3408 N N . PRO B 1 137 ? -10.492 -17.234 6.07 1 91.5 137 PRO B N 1
ATOM 3409 C CA . PRO B 1 137 ? -11.086 -18.109 7.082 1 91.5 137 PRO B CA 1
ATOM 3410 C C . PRO B 1 137 ? -12.398 -17.578 7.641 1 91.5 137 PRO B C 1
ATOM 3412 O O . PRO B 1 137 ? -13.133 -18.312 8.305 1 91.5 137 PRO B O 1
ATOM 3415 N N . ILE B 1 138 ? -12.703 -16.391 7.359 1 92.06 138 ILE B N 1
ATOM 3416 C CA . ILE B 1 138 ? -13.953 -15.805 7.824 1 92.06 138 ILE B CA 1
ATOM 3417 C C . ILE B 1 138 ? -15.07 -16.109 6.824 1 92.06 138 ILE B C 1
ATOM 3419 O O . ILE B 1 138 ? -16.156 -16.562 7.211 1 92.06 138 ILE B O 1
ATOM 3423 N N . LEU B 1 139 ? -14.719 -15.984 5.559 1 93.62 139 LEU B N 1
ATOM 3424 C CA . LEU B 1 139 ? -15.75 -15.992 4.527 1 93.62 139 LEU B CA 1
ATOM 3425 C C . LEU B 1 139 ? -15.773 -17.328 3.797 1 93.62 139 LEU B C 1
ATOM 3427 O O . LEU B 1 139 ? -16.672 -17.594 3 1 93.62 139 LEU B O 1
ATOM 3431 N N . GLY B 1 140 ? -14.836 -18.172 4.031 1 90.75 140 GLY B N 1
ATOM 3432 C CA . GLY B 1 140 ? -14.742 -19.438 3.34 1 90.75 140 GLY B CA 1
ATOM 3433 C C . GLY B 1 140 ? -15.906 -20.375 3.625 1 90.75 140 GLY B C 1
ATOM 3434 O O . GLY B 1 140 ? -16.703 -20.109 4.527 1 90.75 140 GLY B O 1
ATOM 3435 N N . ARG B 1 141 ? -15.953 -21.438 2.855 1 89.19 141 ARG B N 1
ATOM 3436 C CA . ARG B 1 141 ? -17.031 -22.422 2.982 1 89.19 141 ARG B CA 1
ATOM 3437 C C . ARG B 1 141 ? -17.062 -23.016 4.383 1 89.19 141 ARG B C 1
ATOM 3439 O O . ARG B 1 141 ? -18.125 -23.297 4.926 1 89.19 141 ARG B O 1
ATOM 3446 N N . THR B 1 142 ? -15.977 -23.219 4.965 1 86.88 142 THR B N 1
ATOM 3447 C CA . THR B 1 142 ? -15.875 -23.75 6.324 1 86.88 142 THR B CA 1
ATOM 3448 C C . THR B 1 142 ? -15.469 -22.641 7.301 1 86.88 142 THR B C 1
ATOM 3450 O O . THR B 1 142 ? -14.938 -22.922 8.375 1 86.88 142 THR B O 1
ATOM 3453 N N . GLY B 1 143 ? -15.656 -21.422 6.887 1 90.06 143 GLY B N 1
ATOM 3454 C CA . GLY B 1 143 ? -15.227 -20.266 7.672 1 90.06 143 GLY B CA 1
ATOM 3455 C C . GLY B 1 143 ? -16.172 -19.938 8.812 1 90.06 143 GLY B C 1
ATOM 3456 O O . GLY B 1 143 ? -17.188 -20.609 8.992 1 90.06 143 GLY B O 1
ATOM 3457 N N . VAL B 1 144 ? -15.867 -18.984 9.555 1 90 144 VAL B N 1
ATOM 3458 C CA . VAL B 1 144 ? -16.547 -18.609 10.789 1 90 144 VAL B CA 1
ATOM 3459 C C . VAL B 1 144 ? -18 -18.234 10.492 1 90 144 VAL B C 1
ATOM 3461 O O . VAL B 1 144 ? -18.906 -18.656 11.203 1 90 144 VAL B O 1
ATOM 3464 N N . ILE B 1 145 ? -18.266 -17.531 9.422 1 92.25 145 ILE B N 1
ATOM 3465 C CA . ILE B 1 145 ? -19.609 -17.062 9.117 1 92.25 145 ILE B CA 1
ATOM 3466 C C . ILE B 1 145 ? -20.5 -18.25 8.742 1 92.25 145 ILE B C 1
ATOM 3468 O O . ILE B 1 145 ? -21.609 -18.391 9.266 1 92.25 145 ILE B O 1
ATOM 3472 N N . ASN B 1 146 ? -20 -19.062 7.828 1 93 146 ASN B N 1
ATOM 3473 C CA . ASN B 1 146 ? -20.781 -20.234 7.438 1 93 146 ASN B CA 1
ATOM 3474 C C . ASN B 1 146 ? -21.016 -21.172 8.617 1 93 146 ASN B C 1
ATOM 3476 O O . ASN B 1 146 ? -22.109 -21.719 8.773 1 93 146 ASN B O 1
ATOM 3480 N N . ARG B 1 147 ? -20.062 -21.344 9.414 1 90.94 147 ARG B N 1
ATOM 3481 C CA . ARG B 1 147 ? -20.219 -22.203 10.586 1 90.94 147 ARG B CA 1
ATOM 3482 C C . ARG B 1 147 ? -21.281 -21.656 11.531 1 90.94 147 ARG B C 1
ATOM 3484 O O . ARG B 1 147 ? -22.094 -22.422 12.07 1 90.94 147 ARG B O 1
ATOM 3491 N N . LEU B 1 148 ? -21.219 -20.391 11.773 1 91.88 148 LEU B N 1
ATOM 3492 C CA . LEU B 1 148 ? -22.203 -19.75 12.648 1 91.88 148 LEU B CA 1
ATOM 3493 C C . LEU B 1 148 ? -23.609 -19.875 12.062 1 91.88 148 LEU B C 1
ATOM 3495 O O . LEU B 1 148 ? -24.562 -20.156 12.781 1 91.88 148 LEU B O 1
ATOM 3499 N N . LEU B 1 149 ? -23.688 -19.656 10.758 1 93.88 149 LEU B N 1
ATOM 3500 C CA . LEU B 1 149 ? -24.984 -19.703 10.094 1 93.88 149 LEU B CA 1
ATOM 3501 C C . LEU B 1 149 ? -25.547 -21.125 10.133 1 93.88 149 LEU B C 1
ATOM 3503 O O . LEU B 1 149 ? -26.75 -21.312 10.312 1 93.88 149 LEU B O 1
ATOM 3507 N N . LEU B 1 150 ? -24.734 -22.094 9.93 1 92.88 150 LEU B N 1
ATOM 3508 C CA . LEU B 1 150 ? -25.141 -23.484 9.992 1 92.88 150 LEU B CA 1
ATOM 3509 C C . LEU B 1 150 ? -25.516 -23.875 11.414 1 92.88 150 LEU B C 1
ATOM 3511 O O . LEU B 1 150 ? -26.516 -24.578 11.633 1 92.88 150 LEU B O 1
ATOM 3515 N N . TRP B 1 151 ? -24.766 -23.375 12.406 1 93 151 TRP B N 1
ATOM 3516 C CA . TRP B 1 151 ? -24.984 -23.688 13.812 1 93 151 TRP B CA 1
ATOM 3517 C C . TRP B 1 151 ? -26.328 -23.141 14.273 1 93 151 TRP B C 1
ATOM 3519 O O . TRP B 1 151 ? -27.062 -23.812 15.008 1 93 151 TRP B O 1
ATOM 3529 N N . VAL B 1 152 ? -26.703 -21.969 13.805 1 94.38 152 VAL B N 1
ATOM 3530 C CA . VAL B 1 152 ? -27.938 -21.328 14.227 1 94.38 152 VAL B CA 1
ATOM 3531 C C . VAL B 1 152 ? -29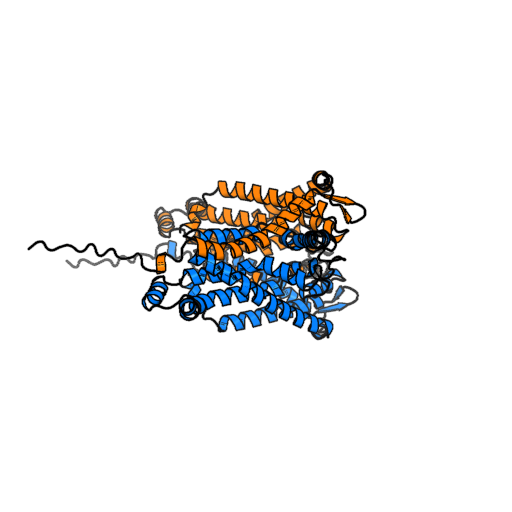.094 -21.859 13.391 1 94.38 152 VAL B C 1
ATOM 3533 O O . VAL B 1 152 ? -30.266 -21.656 13.742 1 94.38 152 VAL B O 1
ATOM 3536 N N . GLY B 1 153 ? -28.797 -22.531 12.367 1 92.69 153 GLY B N 1
ATOM 3537 C CA . GLY B 1 153 ? -29.812 -23.172 11.562 1 92.69 153 GLY B CA 1
ATOM 3538 C C . GLY B 1 153 ? -30.438 -22.25 10.539 1 92.69 153 GLY B C 1
ATOM 3539 O O . GLY B 1 153 ? -31.547 -22.5 10.055 1 92.69 153 GLY B O 1
ATOM 3540 N N . VAL B 1 154 ? -29.781 -21.188 10.242 1 92.44 154 VAL B N 1
ATOM 3541 C CA . VAL B 1 154 ? -30.297 -20.219 9.289 1 92.44 154 VAL B CA 1
ATOM 3542 C C . VAL B 1 154 ? -30.125 -20.75 7.867 1 92.44 154 VAL B C 1
ATOM 3544 O O . VAL B 1 154 ? -30.953 -20.453 6.992 1 92.44 154 VAL B O 1
ATOM 3547 N N . VAL B 1 155 ? -29.062 -21.547 7.668 1 92.62 155 VAL B N 1
ATOM 3548 C CA . VAL B 1 155 ? -28.812 -22.141 6.359 1 92.62 155 VAL B CA 1
ATOM 3549 C C . VAL B 1 155 ? -28.547 -23.641 6.516 1 92.62 155 VAL B C 1
ATOM 3551 O O . VAL B 1 155 ? -28.109 -24.094 7.57 1 92.62 155 VAL B O 1
ATOM 3554 N N . GLU B 1 156 ? -28.828 -24.359 5.488 1 93.31 156 GLU B N 1
ATOM 3555 C CA . GLU B 1 156 ? -28.656 -25.812 5.512 1 93.31 156 GLU B CA 1
ATOM 3556 C C . GLU B 1 156 ? -27.328 -26.219 4.867 1 93.31 156 GLU B C 1
ATOM 3558 O O . GLU B 1 156 ? -26.781 -27.281 5.16 1 93.31 156 GLU B O 1
ATOM 3563 N N . GLU B 1 157 ? -26.922 -25.328 3.957 1 94.31 157 GLU B N 1
ATOM 3564 C CA . GLU B 1 157 ? -25.641 -25.531 3.299 1 94.31 157 GLU B CA 1
ATOM 3565 C C . GLU B 1 157 ? -24.797 -24.266 3.332 1 94.31 157 GLU B C 1
ATOM 3567 O O . GLU B 1 157 ? -25.344 -23.156 3.414 1 94.31 157 GLU B O 1
ATOM 3572 N N . PRO B 1 158 ? -23.531 -24.438 3.334 1 92.81 158 PRO B N 1
ATOM 3573 C CA . PRO B 1 158 ? -22.688 -23.25 3.35 1 92.81 158 PRO B CA 1
ATOM 3574 C C . PRO B 1 158 ? -22.938 -22.328 2.162 1 92.81 158 PRO B C 1
ATOM 3576 O O . PRO B 1 158 ? -23.203 -22.797 1.052 1 92.81 158 PRO B O 1
ATOM 3579 N N . LEU B 1 159 ? -22.953 -21.062 2.475 1 92.94 159 LEU B N 1
ATOM 3580 C CA . LEU B 1 159 ? -23.062 -20.062 1.418 1 92.94 159 LEU B CA 1
ATOM 3581 C C . LEU B 1 159 ? -21.797 -20.031 0.57 1 92.94 159 LEU B C 1
ATOM 3583 O O . LEU B 1 159 ? -20.719 -19.703 1.073 1 92.94 159 LEU B O 1
ATOM 3587 N N . SER B 1 160 ? -21.891 -20.297 -0.69 1 90.31 160 SER B N 1
ATOM 3588 C CA . SER B 1 160 ? -20.719 -20.422 -1.563 1 90.31 160 SER B CA 1
ATOM 3589 C C . SER B 1 160 ? -20.328 -19.062 -2.141 1 90.31 160 SER B C 1
ATOM 3591 O O . SER B 1 160 ? -19.219 -18.906 -2.643 1 90.31 160 SER B O 1
ATOM 3593 N N . TRP B 1 161 ? -21.234 -18.094 -1.984 1 91.5 161 TRP B N 1
ATOM 3594 C CA . TRP B 1 161 ? -20.984 -16.828 -2.658 1 91.5 161 TRP B CA 1
ATOM 3595 C C . TRP B 1 161 ? -20.234 -15.859 -1.74 1 91.5 161 TRP B C 1
ATOM 3597 O O . TRP B 1 161 ? -19.906 -14.742 -2.143 1 91.5 161 TRP B O 1
ATOM 3607 N N . LEU B 1 162 ? -19.891 -16.266 -0.519 1 93.44 162 LEU B N 1
ATOM 3608 C CA . LEU B 1 162 ? -19.25 -15.375 0.453 1 93.44 162 LEU B CA 1
ATOM 3609 C C . LEU B 1 162 ? -17.797 -15.117 0.082 1 93.44 162 LEU B C 1
ATOM 3611 O O . LEU B 1 162 ? -17.297 -13.992 0.227 1 93.44 162 LEU B O 1
ATOM 3615 N N . LEU B 1 163 ? -17.156 -16.125 -0.385 1 92.19 163 LEU B N 1
ATOM 3616 C CA . LEU B 1 163 ? -15.742 -16 -0.727 1 92.19 163 LEU B CA 1
ATOM 3617 C C . LEU B 1 163 ? -15.523 -16.25 -2.217 1 92.19 163 LEU B C 1
ATOM 3619 O O . LEU B 1 163 ? -16.266 -17 -2.844 1 92.19 163 LEU B O 1
ATOM 3623 N N . PHE B 1 164 ? -14.414 -15.555 -2.68 1 92.62 164 PHE B N 1
ATOM 3624 C CA . PHE B 1 164 ? -14.07 -15.625 -4.094 1 92.62 164 PHE B CA 1
ATOM 3625 C C . PHE B 1 164 ? -15.234 -15.164 -4.961 1 92.62 164 PHE B C 1
ATOM 3627 O O . PHE B 1 164 ? -15.656 -15.867 -5.879 1 92.62 164 PHE B O 1
ATOM 3634 N N . SER B 1 165 ? -15.758 -14.055 -4.547 1 93.94 165 SER B N 1
ATOM 3635 C CA . SER B 1 165 ? -16.938 -13.438 -5.137 1 93.94 165 SER B CA 1
ATOM 3636 C C . SER B 1 165 ? -16.844 -11.922 -5.129 1 93.94 165 SER B C 1
ATOM 3638 O O . SER B 1 165 ? -15.938 -11.352 -4.504 1 93.94 165 SER B O 1
ATOM 3640 N N . PRO B 1 166 ? -17.75 -11.289 -5.902 1 93.06 166 PRO B N 1
ATOM 3641 C CA . PRO B 1 166 ? -17.781 -9.828 -5.832 1 93.06 166 PRO B CA 1
ATOM 3642 C C . PRO B 1 166 ? -18 -9.305 -4.41 1 93.06 166 PRO B C 1
ATOM 3644 O O . PRO B 1 166 ? -17.484 -8.242 -4.047 1 93.06 166 PRO B O 1
ATOM 3647 N N . PHE B 1 167 ? -18.656 -10.086 -3.617 1 94.5 167 PHE B N 1
ATOM 3648 C CA . PHE B 1 167 ? -18.922 -9.688 -2.24 1 94.5 167 PHE B CA 1
ATOM 3649 C C . PHE B 1 167 ? -17.625 -9.641 -1.432 1 94.5 167 PHE B C 1
ATOM 3651 O O . PHE B 1 167 ? -17.328 -8.625 -0.798 1 94.5 167 PHE B O 1
ATOM 3658 N N . SER B 1 168 ? -16.875 -10.773 -1.416 1 95.38 168 SER B N 1
ATOM 3659 C CA . SER B 1 168 ? -15.625 -10.812 -0.662 1 95.38 168 SER B CA 1
ATOM 3660 C C . SER B 1 168 ? -14.625 -9.789 -1.19 1 95.38 168 SER B C 1
ATOM 3662 O O . SER B 1 168 ? -13.844 -9.227 -0.423 1 95.38 168 SER B O 1
ATOM 3664 N N . GLN B 1 169 ? -14.68 -9.562 -2.506 1 95.31 169 GLN B N 1
ATOM 3665 C CA . GLN B 1 169 ? -13.836 -8.531 -3.104 1 95.31 169 GLN B CA 1
ATOM 3666 C C . GLN B 1 169 ? -14.164 -7.152 -2.533 1 95.31 169 GLN B C 1
ATOM 3668 O O . GLN B 1 169 ? -13.266 -6.414 -2.129 1 95.31 169 GLN B O 1
ATOM 3673 N N . MET B 1 170 ? -15.438 -6.836 -2.445 1 94.75 170 MET B N 1
ATOM 3674 C CA . MET B 1 170 ? -15.859 -5.539 -1.927 1 94.75 170 MET B CA 1
ATOM 3675 C C . MET B 1 170 ? -15.523 -5.406 -0.446 1 94.75 170 MET B C 1
ATOM 3677 O O . MET B 1 170 ? -15.07 -4.352 -0.002 1 94.75 170 MET B O 1
ATOM 3681 N N . VAL B 1 171 ? -15.711 -6.453 0.25 1 92.69 171 VAL B N 1
ATOM 3682 C CA . VAL B 1 171 ? -15.391 -6.457 1.674 1 92.69 171 VAL B CA 1
ATOM 3683 C C . VAL B 1 171 ? -13.906 -6.152 1.87 1 92.69 171 VAL B C 1
ATOM 3685 O O . VAL B 1 171 ? -13.539 -5.332 2.713 1 92.69 171 VAL B O 1
ATOM 3688 N N . GLY B 1 172 ? -13.078 -6.836 1.069 1 92.69 172 GLY B N 1
ATOM 3689 C CA . GLY B 1 172 ? -11.641 -6.617 1.145 1 92.69 172 GLY B CA 1
ATOM 3690 C C . GLY B 1 172 ? -11.242 -5.184 0.847 1 92.69 172 GLY B C 1
ATOM 3691 O O . GLY B 1 172 ? -10.43 -4.598 1.565 1 92.69 172 GLY B O 1
ATOM 3692 N N . TYR B 1 173 ? -11.844 -4.586 -0.182 1 94.38 173 TYR B N 1
ATOM 3693 C CA . TYR B 1 173 ? -11.531 -3.213 -0.566 1 94.38 173 TYR B CA 1
ATOM 3694 C C . TYR B 1 173 ? -11.953 -2.234 0.523 1 94.38 173 TYR B C 1
ATOM 3696 O O . TYR B 1 173 ? -11.188 -1.34 0.892 1 94.38 173 TYR B O 1
ATOM 3704 N N . VAL B 1 174 ? -13.141 -2.42 1.008 1 91.88 174 VAL B N 1
ATOM 3705 C CA . VAL B 1 174 ? -13.656 -1.488 2.006 1 91.88 174 VAL B CA 1
ATOM 3706 C C . VAL B 1 174 ? -12.789 -1.547 3.262 1 91.88 174 VAL B C 1
ATOM 3708 O O . VAL B 1 174 ? -12.438 -0.51 3.826 1 91.88 174 VAL B O 1
ATOM 3711 N N . ALA B 1 175 ? -12.469 -2.727 3.643 1 88.94 175 ALA B N 1
ATOM 3712 C CA . ALA B 1 175 ? -11.617 -2.895 4.812 1 88.94 175 ALA B CA 1
ATOM 3713 C C . ALA B 1 175 ? -10.258 -2.227 4.605 1 88.94 175 ALA B C 1
ATOM 3715 O O . ALA B 1 175 ? -9.695 -1.643 5.535 1 88.94 175 ALA B O 1
ATOM 3716 N N . ALA B 1 176 ? -9.797 -2.281 3.434 1 89.31 176 ALA B N 1
ATOM 3717 C CA . ALA B 1 176 ? -8.445 -1.804 3.141 1 89.31 176 ALA B CA 1
ATOM 3718 C C . ALA B 1 176 ? -8.422 -0.287 2.975 1 89.31 176 ALA B C 1
ATOM 3720 O O . ALA B 1 176 ? -7.445 0.371 3.34 1 89.31 176 ALA B O 1
ATOM 3721 N N . TYR B 1 177 ? -9.523 0.321 2.471 1 90.75 177 TYR B N 1
ATOM 3722 C CA . TYR B 1 177 ? -9.336 1.667 1.942 1 90.75 177 TYR B CA 1
ATOM 3723 C C . TYR B 1 177 ? -10.289 2.654 2.602 1 90.75 177 TYR B C 1
ATOM 3725 O O . TYR B 1 177 ? -10.219 3.859 2.352 1 90.75 177 TYR B O 1
ATOM 3733 N N . VAL B 1 178 ? -11.141 2.25 3.506 1 90.12 178 VAL B N 1
ATOM 3734 C CA . VAL B 1 178 ? -12.117 3.129 4.141 1 90.12 178 VAL B CA 1
ATOM 3735 C C . VAL B 1 178 ? -11.398 4.242 4.895 1 90.12 178 VAL B C 1
ATOM 3737 O O . VAL B 1 178 ? -11.883 5.375 4.957 1 90.12 178 VAL B O 1
ATOM 3740 N N . VAL B 1 179 ? -10.297 3.961 5.43 1 86 179 VAL B N 1
ATOM 3741 C CA . VAL B 1 179 ? -9.555 4.938 6.219 1 86 179 VAL B CA 1
ATOM 3742 C C . VAL B 1 179 ? -9.078 6.074 5.32 1 86 179 VAL B C 1
ATOM 3744 O O . VAL B 1 179 ? -9.016 7.23 5.746 1 86 179 VAL B O 1
ATOM 3747 N N . PHE B 1 180 ? -8.812 5.766 4.066 1 88 180 PHE B N 1
ATOM 3748 C CA . PHE B 1 180 ? -8.336 6.766 3.119 1 88 180 PHE B CA 1
ATOM 3749 C C . PHE B 1 180 ? -9.469 7.684 2.686 1 88 180 PHE B C 1
ATOM 3751 O O . PHE B 1 180 ? -9.227 8.758 2.125 1 88 180 PHE B O 1
ATOM 3758 N N . MET B 1 181 ? -10.625 7.215 2.922 1 91.56 181 MET B N 1
ATOM 3759 C CA . MET B 1 181 ? -11.789 8.07 2.74 1 91.56 181 MET B CA 1
ATOM 3760 C C . MET B 1 181 ? -12.055 8.906 3.984 1 91.56 181 MET B C 1
ATOM 3762 O O . MET B 1 181 ? -12.273 10.117 3.889 1 91.56 181 MET B O 1
ATOM 3766 N N . ALA B 1 182 ? -11.945 8.312 5.109 1 90 182 ALA B N 1
ATOM 3767 C CA . ALA B 1 182 ? -12.32 8.938 6.375 1 90 182 ALA B CA 1
ATOM 3768 C C . ALA B 1 182 ? -11.328 10.031 6.766 1 90 182 ALA B C 1
ATOM 3770 O O . ALA B 1 182 ? -11.719 11.078 7.285 1 90 182 ALA B O 1
ATOM 3771 N N . ALA B 1 183 ? -10.102 9.82 6.496 1 87.81 183 ALA B N 1
ATOM 3772 C CA . ALA B 1 183 ? -9.062 10.719 6.996 1 87.81 183 ALA B CA 1
ATOM 3773 C C . ALA B 1 183 ? -9.18 12.102 6.359 1 87.81 183 ALA B C 1
ATOM 3775 O O . ALA B 1 183 ? -9.266 13.109 7.066 1 87.81 183 ALA B O 1
ATOM 3776 N N . PRO B 1 184 ? -9.195 12.172 5.074 1 88 184 PRO B N 1
ATOM 3777 C CA . PRO B 1 184 ? -9.328 13.508 4.492 1 88 184 PRO B CA 1
ATOM 3778 C C . PRO B 1 184 ? -10.641 14.188 4.867 1 88 184 PRO B C 1
ATOM 3780 O O . PRO B 1 184 ? -10.688 15.414 5.004 1 88 184 PRO B O 1
ATOM 3783 N N . ILE B 1 185 ? -11.68 13.438 5 1 91.69 185 ILE B N 1
ATOM 3784 C CA . ILE B 1 185 ? -12.953 14 5.414 1 91.69 185 ILE B CA 1
ATOM 3785 C C . ILE B 1 185 ? -12.844 14.555 6.832 1 91.69 185 ILE B C 1
ATOM 3787 O O . ILE B 1 185 ? -13.328 15.656 7.117 1 91.69 185 ILE B O 1
ATOM 3791 N N . PHE B 1 186 ? -12.25 13.812 7.688 1 89.25 186 PHE B N 1
ATOM 3792 C CA . PHE B 1 186 ? -12.039 14.25 9.062 1 89.25 186 PHE B CA 1
ATOM 3793 C C . PHE B 1 186 ? -11.273 15.57 9.094 1 89.25 186 PHE B C 1
ATOM 3795 O O . PHE B 1 186 ? -11.625 16.484 9.852 1 89.25 186 PHE B O 1
ATOM 3802 N N . VAL B 1 187 ? -10.273 15.625 8.281 1 83.88 187 VAL B N 1
ATOM 3803 C CA . VAL B 1 187 ? -9.453 16.828 8.234 1 83.88 187 VAL B CA 1
ATOM 3804 C C . VAL B 1 187 ? -10.305 18.016 7.773 1 83.88 187 VAL B C 1
ATOM 3806 O O . VAL B 1 187 ? -10.242 19.094 8.359 1 83.88 187 VAL B O 1
ATOM 3809 N N . SER B 1 188 ? -11.039 17.844 6.77 1 88.56 188 SER B N 1
ATOM 3810 C CA . SER B 1 188 ? -11.906 18.906 6.273 1 88.56 188 SER B CA 1
ATOM 3811 C C . SER B 1 188 ? -12.945 19.312 7.316 1 88.56 188 SER B C 1
ATOM 3813 O O . SER B 1 188 ? -13.234 20.5 7.488 1 88.56 188 SER B O 1
ATOM 3815 N N . LEU B 1 189 ? -13.492 18.375 7.988 1 90.69 189 LEU B N 1
ATOM 3816 C CA . LEU B 1 189 ? -14.484 18.641 9.023 1 90.69 189 LEU B CA 1
ATOM 3817 C C . LEU B 1 189 ? -13.859 19.406 10.18 1 90.69 189 LEU B C 1
ATOM 3819 O O . LEU B 1 189 ? -14.516 20.266 10.797 1 90.69 189 LEU B O 1
ATOM 3823 N N . SER B 1 190 ? -12.648 19.078 10.469 1 87.75 190 SER B N 1
ATOM 3824 C CA . SER B 1 190 ? -11.953 19.703 11.586 1 87.75 190 SER B CA 1
ATOM 3825 C C . SER B 1 190 ? -11.633 21.172 11.289 1 87.75 190 SER B C 1
ATOM 3827 O O . SER B 1 190 ? -11.352 21.938 12.203 1 87.75 190 SER B O 1
ATOM 3829 N N . GLN B 1 191 ? -11.734 21.484 10.078 1 86.69 191 GLN B N 1
ATOM 3830 C CA . GLN B 1 191 ? -11.422 22.859 9.68 1 86.69 191 GLN B CA 1
ATOM 3831 C C . GLN B 1 191 ? -12.664 23.734 9.727 1 86.69 191 GLN B C 1
ATOM 3833 O O . GLN B 1 191 ? -12.57 24.953 9.578 1 86.69 191 GLN B O 1
ATOM 3838 N N . ILE B 1 192 ? -13.773 23.172 9.992 1 88.31 192 ILE B N 1
ATOM 3839 C CA . ILE B 1 192 ? -15.008 23.938 10.047 1 88.31 192 ILE B CA 1
ATOM 3840 C C . ILE B 1 192 ? -15.016 24.812 11.305 1 88.31 192 ILE B C 1
ATOM 3842 O O . ILE B 1 192 ? -14.797 24.312 12.406 1 88.31 192 ILE B O 1
ATOM 3846 N N . ASP B 1 193 ? -15.188 26.078 11.07 1 88.88 193 ASP B N 1
ATOM 3847 C CA . ASP B 1 193 ? -15.258 27.031 12.172 1 88.88 193 ASP B CA 1
ATOM 3848 C C . ASP B 1 193 ? -16.438 26.719 13.102 1 88.88 193 ASP B C 1
ATOM 3850 O O . ASP B 1 193 ? -17.578 26.594 12.656 1 88.88 193 ASP B O 1
ATOM 3854 N N . GLU B 1 194 ? -16.062 26.656 14.289 1 86.38 194 GLU B N 1
ATOM 3855 C CA . GLU B 1 194 ? -17.094 26.391 15.289 1 86.38 194 GLU B CA 1
ATOM 3856 C C . GLU B 1 194 ? -18.156 27.484 15.297 1 86.38 194 GLU B C 1
ATOM 3858 O O . GLU B 1 194 ? -19.312 27.219 15.617 1 86.38 194 GLU B O 1
ATOM 3863 N N . ASP B 1 195 ? -17.734 28.625 14.914 1 87.56 195 ASP B N 1
ATOM 3864 C CA . ASP B 1 195 ? -18.656 29.75 14.898 1 87.56 195 ASP B CA 1
ATOM 3865 C C . ASP B 1 195 ? -19.797 29.516 13.906 1 87.56 195 ASP B C 1
ATOM 3867 O O . ASP B 1 195 ? -20.922 29.953 14.141 1 87.56 195 ASP B O 1
ATOM 3871 N N . LEU B 1 196 ? -19.453 28.891 12.82 1 86.81 196 LEU B N 1
ATOM 3872 C CA . LEU B 1 196 ? -20.469 28.594 11.82 1 86.81 196 LEU B CA 1
ATOM 3873 C C . LEU B 1 196 ? -21.484 27.594 12.359 1 86.81 196 LEU B C 1
ATOM 3875 O O . LEU B 1 196 ? -22.688 27.703 12.094 1 86.81 196 LEU B O 1
ATOM 3879 N N . LEU B 1 197 ? -21.016 26.719 13.102 1 84.75 197 LEU B N 1
ATOM 3880 C CA . LEU B 1 197 ? -21.891 25.719 13.688 1 84.75 197 LEU B CA 1
ATOM 3881 C C . LEU B 1 197 ? -22.766 26.312 14.781 1 84.75 197 LEU B C 1
ATOM 3883 O O . LEU B 1 197 ? -23.953 26.016 14.867 1 84.75 197 LEU B O 1
ATOM 3887 N N . ASP B 1 198 ? -22.172 27.219 15.508 1 83.69 198 ASP B N 1
ATOM 3888 C CA . ASP B 1 198 ? -22.891 27.938 16.547 1 83.69 198 ASP B CA 1
ATOM 3889 C C . ASP B 1 198 ? -23.969 28.828 15.945 1 83.69 198 ASP B C 1
ATOM 3891 O O . ASP B 1 198 ? -25.078 28.938 16.484 1 83.69 198 ASP B O 1
ATOM 3895 N N . ALA B 1 199 ? -23.578 29.422 14.898 1 84.69 199 ALA B N 1
ATOM 3896 C CA . ALA B 1 199 ? -24.531 30.297 14.211 1 84.69 199 ALA B CA 1
ATOM 3897 C C . ALA B 1 199 ? -25.75 29.516 13.727 1 84.69 199 ALA B C 1
ATOM 3899 O O . ALA B 1 199 ? -26.875 30.016 13.789 1 84.69 199 ALA B O 1
ATOM 3900 N N . SER B 1 200 ? -25.453 28.344 13.227 1 83.19 200 SER B N 1
ATOM 3901 C CA . SER B 1 200 ? -26.578 27.516 12.781 1 83.19 200 SER B CA 1
ATOM 3902 C C . SER B 1 200 ? -27.5 27.188 13.938 1 83.19 200 SER B C 1
ATOM 3904 O O . SER B 1 200 ? -28.734 27.188 13.781 1 83.19 200 SER B O 1
ATOM 3906 N N . GLU B 1 201 ? -26.938 26.922 15 1 80.25 201 GLU B N 1
ATOM 3907 C CA . GLU B 1 201 ? -27.719 26.609 16.188 1 80.25 201 GLU B CA 1
ATOM 3908 C C . GLU B 1 201 ? -28.531 27.812 16.656 1 80.25 201 GLU B C 1
ATOM 3910 O O . GLU B 1 201 ? -29.672 27.672 17.062 1 80.25 201 GLU B O 1
ATOM 3915 N N . THR B 1 202 ? -27.891 28.938 16.547 1 83.88 202 THR B N 1
ATOM 3916 C CA . THR B 1 202 ? -28.547 30.172 16.969 1 83.88 202 THR B CA 1
ATOM 3917 C C . THR B 1 202 ? -29.734 30.484 16.062 1 83.88 202 THR B C 1
ATOM 3919 O O . THR B 1 202 ? -30.766 30.984 16.531 1 83.88 202 THR B O 1
ATOM 3922 N N . LEU B 1 203 ? -29.594 30.156 14.836 1 85.56 203 LEU B N 1
ATOM 3923 C CA . LEU B 1 203 ? -30.656 30.406 13.867 1 85.56 203 LEU B CA 1
ATOM 3924 C C . LEU B 1 203 ? -31.672 29.281 13.891 1 85.56 203 LEU B C 1
ATOM 3926 O O . LEU B 1 203 ? -32.562 29.234 13.039 1 85.56 203 LEU B O 1
ATOM 3930 N N . ARG B 1 204 ? -31.578 28.359 14.953 1 80.44 204 ARG B N 1
ATOM 3931 C CA . ARG B 1 204 ? -32.469 27.219 15.195 1 80.44 204 ARG B CA 1
ATOM 3932 C C . ARG B 1 204 ? -32.406 26.234 14.039 1 80.44 204 ARG B C 1
ATOM 3934 O O . ARG B 1 204 ? -33.438 25.656 13.664 1 80.44 204 ARG B O 1
ATOM 3941 N N . GLY B 1 205 ? -31.219 26.297 13.398 1 76.94 205 GLY B N 1
ATOM 3942 C CA . GLY B 1 205 ? -31.047 25.25 12.398 1 76.94 205 GLY B CA 1
ATOM 3943 C C . GLY B 1 205 ? -30.953 23.859 13 1 76.94 205 GLY B C 1
ATOM 3944 O O . GLY B 1 205 ? -30.281 23.672 14.023 1 76.94 205 GLY B O 1
ATOM 3945 N N . GLY B 1 206 ? -31.766 22.906 12.594 1 83.81 206 GLY B N 1
ATOM 3946 C CA . GLY B 1 206 ? -31.719 21.516 13.047 1 83.81 206 GLY B CA 1
ATOM 3947 C C . GLY B 1 206 ? -30.484 20.781 12.547 1 83.81 206 GLY B C 1
ATOM 3948 O O . GLY B 1 206 ? -29.719 21.312 11.734 1 83.81 206 GLY B O 1
ATOM 3949 N N . PRO B 1 207 ? -30.172 19.672 13.172 1 83.75 207 PRO B N 1
ATOM 3950 C CA . PRO B 1 207 ? -28.984 18.891 12.805 1 83.75 207 PRO B CA 1
ATOM 3951 C C . PRO B 1 207 ? -28.953 18.547 11.32 1 83.75 207 PRO B C 1
ATOM 3953 O O . PRO B 1 207 ? -27.891 18.531 10.711 1 83.75 207 PRO B O 1
ATOM 3956 N N . VAL B 1 208 ? -30.062 18.281 10.797 1 88.5 208 VAL B N 1
ATOM 3957 C CA . VAL B 1 208 ? -30.125 17.906 9.391 1 88.5 208 VAL B CA 1
ATOM 3958 C C . VAL B 1 208 ? -29.844 19.125 8.516 1 88.5 208 VAL B C 1
ATOM 3960 O O . VAL B 1 208 ? -29.125 19.031 7.516 1 88.5 208 VAL B O 1
ATOM 3963 N N . ALA B 1 209 ? -30.391 20.281 8.922 1 88.25 209 ALA B N 1
ATOM 3964 C CA . ALA B 1 209 ? -30.141 21.531 8.188 1 88.25 209 ALA B CA 1
ATOM 3965 C C . ALA B 1 209 ? -28.672 21.938 8.281 1 88.25 209 ALA B C 1
ATOM 3967 O O . ALA B 1 209 ? -28.078 22.359 7.285 1 88.25 209 ALA B O 1
ATOM 3968 N N . THR B 1 210 ? -28.156 21.844 9.492 1 90.12 210 THR B N 1
ATOM 3969 C CA . THR B 1 210 ? -26.75 22.188 9.703 1 90.12 210 THR B CA 1
ATOM 3970 C C . THR B 1 210 ? -25.844 21.281 8.883 1 90.12 210 THR B C 1
ATOM 3972 O O . THR B 1 210 ? -24.875 21.734 8.273 1 90.12 210 THR B O 1
ATOM 3975 N N . PHE B 1 211 ? -26.219 19.953 8.828 1 91.12 211 PHE B N 1
ATOM 3976 C CA . PHE B 1 211 ? -25.438 19 8.047 1 91.12 211 PHE B CA 1
ATOM 3977 C C . PHE B 1 211 ? -25.5 19.344 6.562 1 91.12 211 PHE B C 1
ATOM 3979 O O . PHE B 1 211 ? -24.469 19.422 5.895 1 91.12 211 PHE B O 1
ATOM 3986 N N . ARG B 1 212 ? -26.609 19.625 6.027 1 90.94 212 ARG B N 1
ATOM 3987 C CA . ARG B 1 212 ? -26.828 19.812 4.598 1 90.94 212 ARG B CA 1
ATOM 3988 C C . ARG B 1 212 ? -26.266 21.141 4.117 1 90.94 212 ARG B C 1
ATOM 3990 O O . ARG B 1 212 ? -25.766 21.234 2.996 1 90.94 212 ARG B O 1
ATOM 3997 N N . HIS B 1 213 ? -26.25 22.188 4.996 1 90.88 213 HIS B N 1
ATOM 3998 C CA . HIS B 1 213 ? -25.938 23.516 4.52 1 90.88 213 HIS B CA 1
ATOM 3999 C C . HIS B 1 213 ? -24.547 23.953 4.973 1 90.88 213 HIS B C 1
ATOM 4001 O O . HIS B 1 213 ? -23.969 24.891 4.402 1 90.88 213 HIS B O 1
ATOM 4007 N N . ILE B 1 214 ? -24.016 23.312 5.977 1 90.81 214 ILE B N 1
ATOM 4008 C CA . ILE B 1 214 ? -22.719 23.75 6.496 1 90.81 214 ILE B CA 1
ATOM 4009 C C . ILE B 1 214 ? -21.734 22.594 6.445 1 90.81 214 ILE B C 1
ATOM 4011 O O . ILE B 1 214 ? -20.781 22.609 5.664 1 90.81 214 ILE B O 1
ATOM 4015 N N . THR B 1 215 ? -22.062 21.516 7.109 1 91.94 215 THR B N 1
ATOM 4016 C CA . THR B 1 215 ? -21.109 20.422 7.32 1 91.94 215 THR B CA 1
ATOM 4017 C C . THR B 1 215 ? -20.766 19.734 5.996 1 91.94 215 THR B C 1
ATOM 4019 O O . THR B 1 215 ? -19.594 19.609 5.645 1 91.94 215 THR B O 1
ATOM 4022 N N . LEU B 1 216 ? -21.797 19.344 5.234 1 92.56 216 LEU B N 1
ATOM 4023 C CA . LEU B 1 216 ? -21.578 18.594 4.008 1 92.56 216 LEU B CA 1
ATOM 4024 C C . LEU B 1 216 ? -20.859 19.438 2.963 1 92.56 216 LEU B C 1
ATOM 4026 O O . LEU B 1 216 ? -19.828 19.031 2.424 1 92.56 216 LEU B O 1
ATOM 4030 N N . PRO B 1 217 ? -21.297 20.641 2.715 1 92.31 217 PRO B N 1
ATOM 4031 C CA . PRO B 1 217 ? -20.609 21.453 1.714 1 92.31 217 PRO B CA 1
ATOM 4032 C C . PRO B 1 217 ? -19.156 21.766 2.104 1 92.31 217 PRO B C 1
ATOM 4034 O O . PRO B 1 217 ? -18.266 21.766 1.25 1 92.31 217 PRO B O 1
ATOM 4037 N N . LEU B 1 218 ? -18.906 22.031 3.365 1 91.5 218 LEU B N 1
ATOM 4038 C CA . LEU B 1 218 ? -17.578 22.438 3.801 1 91.5 218 LEU B CA 1
ATOM 4039 C C . LEU B 1 218 ? -16.656 21.219 3.898 1 91.5 218 LEU B C 1
ATOM 4041 O O . LEU B 1 218 ? -15.43 21.375 3.977 1 91.5 218 LEU B O 1
ATOM 4045 N N . SER B 1 219 ? -17.234 20 3.855 1 93.75 219 SER B N 1
ATOM 4046 C CA . SER B 1 219 ? -16.406 18.797 3.926 1 93.75 219 SER B CA 1
ATOM 4047 C C . SER B 1 219 ? -16.156 18.219 2.539 1 93.75 219 SER B C 1
ATOM 4049 O O . SER B 1 219 ? -15.406 17.234 2.393 1 93.75 219 SER B O 1
ATOM 4051 N N . LEU B 1 220 ? -16.703 18.797 1.489 1 92.62 220 LEU B N 1
ATOM 4052 C CA . LEU B 1 220 ? -16.656 18.25 0.135 1 92.62 220 LEU B CA 1
ATOM 4053 C C . LEU B 1 220 ? -15.219 18.172 -0.368 1 92.62 220 LEU B C 1
ATOM 4055 O O . LEU B 1 220 ? -14.852 17.219 -1.067 1 92.62 220 LEU B O 1
ATOM 4059 N N . PRO B 1 221 ? -14.383 19.109 -0.026 1 89.56 221 PRO B N 1
ATOM 4060 C CA . PRO B 1 221 ? -12.992 18.938 -0.436 1 89.56 221 PRO B CA 1
ATOM 4061 C C . PRO B 1 221 ? -12.367 17.656 0.128 1 89.56 221 PRO B C 1
ATOM 4063 O O . PRO B 1 221 ? -11.641 16.953 -0.581 1 89.56 221 PRO B O 1
ATOM 4066 N N . GLY B 1 222 ? -12.695 17.391 1.408 1 92.44 222 GLY B N 1
ATOM 4067 C CA . GLY B 1 222 ? -12.227 16.141 1.994 1 92.44 222 GLY B CA 1
ATOM 4068 C C . GLY B 1 222 ? -12.82 14.906 1.327 1 92.44 222 GLY B C 1
ATOM 4069 O O . GLY B 1 222 ? -12.117 13.914 1.115 1 92.44 222 GLY B O 1
ATOM 4070 N N . VAL B 1 223 ? -14.102 14.992 0.941 1 94.19 223 VAL B N 1
ATOM 4071 C CA . VAL B 1 223 ? -14.781 13.891 0.264 1 94.19 223 VAL B CA 1
ATOM 4072 C C . VAL B 1 223 ? -14.133 13.641 -1.096 1 94.19 223 VAL B C 1
ATOM 4074 O O . VAL B 1 223 ? -13.891 12.492 -1.476 1 94.19 223 VAL B O 1
ATOM 4077 N N . THR B 1 224 ? -13.812 14.727 -1.787 1 91.88 224 THR B N 1
ATOM 4078 C CA . THR B 1 224 ? -13.219 14.617 -3.113 1 91.88 224 THR B CA 1
ATOM 4079 C C . THR B 1 224 ? -11.828 13.977 -3.033 1 91.88 224 THR B C 1
ATOM 4081 O O . THR B 1 224 ? -11.516 13.07 -3.801 1 91.88 224 THR B O 1
ATOM 4084 N N . ILE B 1 225 ? -11.062 14.375 -2.084 1 89.31 225 ILE B N 1
ATOM 4085 C CA . ILE B 1 225 ? -9.727 13.828 -1.897 1 89.31 225 ILE B CA 1
ATOM 4086 C C . ILE B 1 225 ? -9.812 12.352 -1.529 1 89.31 225 ILE B C 1
ATOM 4088 O O . ILE B 1 225 ? -9.102 11.516 -2.092 1 89.31 225 ILE B O 1
ATOM 4092 N N . GLY B 1 226 ? -10.68 12.086 -0.59 1 92.38 226 GLY B N 1
ATOM 4093 C CA . GLY B 1 226 ? -10.891 10.703 -0.211 1 92.38 226 GLY B CA 1
ATOM 4094 C C . GLY B 1 226 ? -11.352 9.828 -1.364 1 92.38 226 GLY B C 1
ATOM 4095 O O . GLY B 1 226 ? -10.859 8.711 -1.537 1 92.38 226 GLY B O 1
ATOM 4096 N N . ALA B 1 227 ? -12.227 10.375 -2.174 1 94.88 227 ALA B N 1
ATOM 4097 C CA . ALA B 1 227 ? -12.75 9.633 -3.318 1 94.88 227 ALA B CA 1
ATOM 4098 C C . ALA B 1 227 ? -11.648 9.352 -4.336 1 94.88 227 ALA B C 1
ATOM 4100 O O . ALA B 1 227 ? -11.594 8.258 -4.902 1 94.88 227 ALA B O 1
ATOM 4101 N N . ILE B 1 228 ? -10.828 10.297 -4.555 1 91.31 228 ILE B N 1
ATOM 4102 C CA . ILE B 1 228 ? -9.719 10.117 -5.48 1 91.31 228 ILE B CA 1
ATOM 4103 C C . ILE B 1 228 ? -8.789 9.016 -4.973 1 91.31 228 ILE B C 1
ATOM 4105 O O . ILE B 1 228 ? -8.445 8.094 -5.715 1 91.31 228 ILE B O 1
ATOM 4109 N N . PHE B 1 229 ? -8.469 9.086 -3.711 1 90.31 229 PHE B N 1
ATOM 4110 C CA . PHE B 1 229 ? -7.551 8.109 -3.133 1 90.31 229 PHE B CA 1
ATOM 4111 C C . PHE B 1 229 ? -8.133 6.703 -3.209 1 90.31 229 PHE B C 1
ATOM 4113 O O . PHE B 1 229 ? -7.473 5.773 -3.672 1 90.31 229 PHE B O 1
ATOM 4120 N N . VAL B 1 230 ? -9.344 6.59 -2.801 1 94.12 230 VAL B N 1
ATOM 4121 C CA . VAL B 1 230 ? -9.961 5.266 -2.738 1 94.12 230 VAL B CA 1
ATOM 4122 C C . VAL B 1 230 ? -10.125 4.707 -4.148 1 94.12 230 VAL B C 1
ATOM 4124 O O . VAL B 1 230 ? -9.828 3.535 -4.398 1 94.12 230 VAL B O 1
ATOM 4127 N N . PHE B 1 231 ? -10.539 5.516 -5.059 1 94.94 231 PHE B N 1
ATOM 4128 C CA . PHE B 1 231 ? -10.742 5.059 -6.43 1 94.94 231 PHE B CA 1
ATOM 4129 C C . PHE B 1 231 ? -9.43 4.594 -7.043 1 94.94 231 PHE B C 1
ATOM 4131 O O . PHE B 1 231 ? -9.344 3.49 -7.582 1 94.94 231 PHE B O 1
ATOM 4138 N N . VAL B 1 232 ? -8.461 5.395 -6.926 1 92.62 232 VAL B N 1
ATOM 4139 C CA . VAL B 1 232 ? -7.164 5.121 -7.539 1 92.62 232 VAL B CA 1
ATOM 4140 C C . VAL B 1 232 ? -6.535 3.891 -6.895 1 92.62 232 VAL B C 1
ATOM 4142 O O . VAL B 1 232 ? -6.039 3.002 -7.59 1 92.62 232 VAL B O 1
ATOM 4145 N N . LEU B 1 233 ? -6.602 3.771 -5.637 1 92.62 233 LEU B N 1
ATOM 4146 C CA . LEU B 1 233 ? -5.988 2.658 -4.918 1 92.62 233 LEU B CA 1
ATOM 4147 C C . LEU B 1 233 ? -6.719 1.354 -5.219 1 92.62 233 LEU B C 1
ATOM 4149 O O . LEU B 1 233 ? -6.09 0.3 -5.344 1 92.62 233 LEU B O 1
ATOM 4153 N N . SER B 1 234 ? -7.98 1.442 -5.363 1 95.31 234 SER B N 1
ATOM 4154 C CA . SER B 1 234 ? -8.758 0.224 -5.57 1 95.31 234 SER B CA 1
ATOM 4155 C C . SER B 1 234 ? -8.562 -0.321 -6.984 1 95.31 234 SER B C 1
ATOM 4157 O O . SER B 1 234 ? -8.383 -1.526 -7.168 1 95.31 234 SER B O 1
ATOM 4159 N N . ILE B 1 235 ? -8.555 0.519 -7.973 1 95 235 ILE B N 1
ATOM 4160 C CA . ILE B 1 235 ? -8.453 0.018 -9.344 1 95 235 ILE B CA 1
ATOM 4161 C C . ILE B 1 235 ? -7.027 -0.45 -9.609 1 95 235 ILE B C 1
ATOM 4163 O O . ILE B 1 235 ? -6.789 -1.24 -10.531 1 95 235 ILE B O 1
ATOM 4167 N N . GLY B 1 236 ? -6.082 0.056 -8.852 1 94.25 236 GLY B N 1
ATOM 4168 C CA . GLY B 1 236 ? -4.699 -0.367 -9.008 1 94.25 236 GLY B CA 1
ATOM 4169 C C . GLY B 1 236 ? -4.316 -1.507 -8.086 1 94.25 236 GLY B C 1
ATOM 4170 O O . GLY B 1 236 ? -3.176 -1.977 -8.109 1 94.25 236 GLY B O 1
ATOM 4171 N N . ASP B 1 237 ? -5.227 -1.96 -7.293 1 94 237 ASP B N 1
ATOM 4172 C CA . ASP B 1 237 ? -4.953 -2.988 -6.293 1 94 237 ASP B CA 1
ATOM 4173 C C . ASP B 1 237 ? -4.898 -4.375 -6.934 1 94 237 ASP B C 1
ATOM 4175 O O . ASP B 1 237 ? -5.75 -4.719 -7.754 1 94 237 ASP B O 1
ATOM 4179 N N . PHE B 1 238 ? -3.93 -5.125 -6.609 1 93.06 238 PHE B N 1
ATOM 4180 C CA . PHE B 1 238 ? -3.764 -6.484 -7.113 1 93.06 238 PHE B CA 1
ATOM 4181 C C . PHE B 1 238 ? -4.133 -7.508 -6.047 1 93.06 238 PHE B C 1
ATOM 4183 O O . PHE B 1 238 ? -4.609 -8.602 -6.367 1 93.06 238 PHE B O 1
ATOM 4190 N N . MET B 1 239 ? -3.984 -7.184 -4.805 1 92.25 239 MET B N 1
ATOM 4191 C CA . MET B 1 239 ? -4.07 -8.164 -3.721 1 92.25 239 MET B CA 1
ATOM 4192 C C . MET B 1 239 ? -5.516 -8.609 -3.504 1 92.25 239 MET B C 1
ATOM 4194 O O . MET B 1 239 ? -5.793 -9.805 -3.424 1 92.25 239 MET B O 1
ATOM 4198 N N . VAL B 1 240 ? -6.395 -7.695 -3.521 1 94.62 240 VAL B N 1
ATOM 4199 C CA . VAL B 1 240 ? -7.781 -8.016 -3.197 1 94.62 240 VAL B CA 1
ATOM 4200 C C . VAL B 1 240 ? -8.375 -8.914 -4.285 1 94.62 240 VAL B C 1
ATOM 4202 O O . VAL B 1 240 ? -8.891 -9.992 -3.992 1 94.62 240 VAL B O 1
ATOM 4205 N N . PRO B 1 241 ? -8.234 -8.516 -5.551 1 94.75 241 PRO B N 1
ATOM 4206 C CA . PRO B 1 241 ? -8.812 -9.406 -6.559 1 94.75 241 PRO B CA 1
ATOM 4207 C C . PRO B 1 241 ? -8.109 -10.758 -6.625 1 94.75 241 PRO B C 1
ATOM 4209 O O . PRO B 1 241 ? -8.742 -11.773 -6.918 1 94.75 241 PRO B O 1
ATOM 4212 N N . GLN B 1 242 ? -6.898 -10.789 -6.371 1 90.81 242 GLN B N 1
ATOM 4213 C CA . GLN B 1 242 ? -6.145 -12.039 -6.445 1 90.81 242 GLN B CA 1
ATOM 4214 C C . GLN B 1 242 ? -6.594 -13.016 -5.359 1 90.81 242 GLN B C 1
ATOM 4216 O O . GLN B 1 242 ? -6.676 -14.219 -5.602 1 90.81 242 GLN B O 1
ATOM 4221 N N . PHE B 1 243 ? -6.93 -12.5 -4.184 1 91.88 243 PHE B N 1
ATOM 4222 C CA . PHE B 1 243 ? -7.09 -13.414 -3.061 1 91.88 243 PHE B CA 1
ATOM 4223 C C . PHE B 1 243 ? -8.555 -13.5 -2.641 1 91.88 243 PHE B C 1
ATOM 4225 O O . PHE B 1 243 ? -8.945 -14.422 -1.917 1 91.88 243 PHE B O 1
ATOM 4232 N N . LEU B 1 244 ? -9.289 -12.594 -3.094 1 93.81 244 LEU B N 1
ATOM 4233 C CA . LEU B 1 244 ? -10.648 -12.57 -2.547 1 93.81 244 LEU B CA 1
ATOM 4234 C C . LEU B 1 244 ? -11.68 -12.617 -3.662 1 93.81 244 LEU B C 1
ATOM 4236 O O . LEU B 1 244 ? -12.875 -12.805 -3.4 1 93.81 244 LEU B O 1
ATOM 4240 N N . SER B 1 245 ? -11.109 -12.516 -4.887 1 89.19 245 SER B N 1
ATOM 4241 C CA . SER B 1 245 ? -12.086 -12.539 -5.977 1 89.19 245 SER B CA 1
ATOM 4242 C C . SER B 1 245 ? -12.125 -13.906 -6.652 1 89.19 245 SER B C 1
ATOM 4244 O O . SER B 1 245 ? -11.258 -14.75 -6.414 1 89.19 245 SER B O 1
ATOM 4246 N N . GLY B 1 246 ? -13.266 -14.508 -7.262 1 73.12 246 GLY B N 1
ATOM 4247 C CA . GLY B 1 246 ? -13.406 -15.773 -7.957 1 73.12 246 GLY B CA 1
ATOM 4248 C C . GLY B 1 246 ? -12.773 -15.781 -9.336 1 73.12 246 GLY B C 1
ATOM 4249 O O . GLY B 1 246 ? -13.219 -16.5 -10.227 1 73.12 246 GLY B O 1
ATOM 4250 N N . GLY B 1 247 ? -11.672 -14.945 -9.594 1 67.25 247 GLY B N 1
ATOM 4251 C CA . GLY B 1 247 ? -11.125 -14.992 -10.938 1 67.25 247 GLY B CA 1
ATOM 4252 C C . GLY B 1 247 ? -10.5 -13.68 -11.375 1 67.25 247 GLY B C 1
ATOM 4253 O O . GLY B 1 247 ? -10.094 -12.867 -10.539 1 67.25 247 GLY B O 1
ATOM 4254 N N . GLU B 1 248 ? -10.352 -13.68 -12.766 1 62.72 248 GLU B N 1
ATOM 4255 C CA . GLU B 1 248 ? -9.789 -12.5 -13.406 1 62.72 248 GLU B CA 1
ATOM 4256 C C . GLU B 1 248 ? -10.742 -11.305 -13.297 1 62.72 248 GLU B C 1
ATOM 4258 O O . GLU B 1 248 ? -11.453 -10.984 -14.258 1 62.72 248 GLU B O 1
ATOM 4263 N N . SER B 1 249 ? -10.625 -10.555 -12.164 1 79.75 249 SER B N 1
ATOM 4264 C CA . SER B 1 249 ? -11.688 -9.617 -11.82 1 79.75 249 SER B CA 1
ATOM 4265 C C . SER B 1 249 ? -11.305 -8.188 -12.18 1 79.75 249 SER B C 1
ATOM 4267 O O . SER B 1 249 ? -12.172 -7.371 -12.508 1 79.75 249 SER B O 1
ATOM 4269 N N . THR B 1 250 ? -10.078 -7.949 -12.203 1 94.44 250 THR B N 1
ATOM 4270 C CA . THR B 1 250 ? -9.68 -6.582 -12.523 1 94.44 250 THR B CA 1
ATOM 4271 C C . THR B 1 250 ? -8.461 -6.574 -13.438 1 94.44 250 THR B C 1
ATOM 4273 O O . THR B 1 250 ? -7.848 -7.617 -13.672 1 94.44 250 THR B O 1
ATOM 4276 N N . ILE B 1 251 ? -8.156 -5.496 -14.008 1 95.25 251 ILE B N 1
ATOM 4277 C CA . ILE B 1 251 ? -7.094 -5.359 -15 1 95.25 251 ILE B CA 1
ATOM 4278 C C . ILE B 1 251 ? -5.758 -5.762 -14.375 1 95.25 251 ILE B C 1
ATOM 4280 O O . ILE B 1 251 ? -4.891 -6.309 -15.062 1 95.25 251 ILE B O 1
ATOM 4284 N N . THR B 1 252 ? -5.574 -5.602 -13.117 1 94.88 252 THR B N 1
ATOM 4285 C CA . THR B 1 252 ? -4.324 -5.957 -12.453 1 94.88 252 THR B CA 1
ATOM 4286 C C . THR B 1 252 ? -4.094 -7.465 -12.5 1 94.88 252 THR B C 1
ATOM 4288 O O . THR B 1 252 ? -2.953 -7.918 -12.609 1 94.88 252 THR B O 1
ATOM 4291 N N . THR B 1 253 ? -5.148 -8.258 -12.484 1 93.56 253 THR B N 1
ATOM 4292 C CA . THR B 1 253 ? -5.012 -9.703 -12.578 1 93.56 253 THR B CA 1
ATOM 4293 C C . THR B 1 253 ? -4.562 -10.109 -13.984 1 93.56 253 THR B C 1
ATOM 4295 O O . THR B 1 253 ? -3.785 -11.055 -14.141 1 93.56 253 THR B O 1
ATOM 4298 N N . LEU B 1 254 ? -5.039 -9.367 -15.008 1 94 254 LEU B N 1
ATOM 4299 C CA . LEU B 1 254 ? -4.609 -9.648 -16.375 1 94 254 LEU B CA 1
ATOM 4300 C C . LEU B 1 254 ? -3.139 -9.289 -16.562 1 94 254 LEU B C 1
ATOM 4302 O O . LEU B 1 254 ? -2.41 -9.992 -17.266 1 94 254 LEU B O 1
ATOM 4306 N N . ILE B 1 255 ? -2.76 -8.164 -15.945 1 94.38 255 ILE B N 1
ATOM 4307 C CA . ILE B 1 255 ? -1.355 -7.77 -15.992 1 94.38 255 ILE B CA 1
ATOM 4308 C C . ILE B 1 255 ? -0.493 -8.852 -15.352 1 94.38 255 ILE B C 1
ATOM 4310 O O . ILE B 1 255 ? 0.523 -9.266 -15.914 1 94.38 255 ILE B O 1
ATOM 4314 N N . TYR B 1 256 ? -0.946 -9.328 -14.25 1 92.44 256 TYR B N 1
ATOM 4315 C CA . TYR B 1 256 ? -0.248 -10.391 -13.539 1 92.44 256 TYR B CA 1
ATOM 4316 C C . TYR B 1 256 ? -0.145 -11.641 -14.406 1 92.44 256 TYR B C 1
ATOM 4318 O O . TYR B 1 256 ? 0.927 -12.242 -14.516 1 92.44 256 TYR B O 1
ATOM 4326 N N . LEU B 1 257 ? -1.16 -12.055 -15.039 1 91.88 257 LEU B N 1
ATOM 4327 C CA . LEU B 1 257 ? -1.187 -13.273 -15.852 1 91.88 257 LEU B CA 1
ATOM 4328 C C . LEU B 1 257 ? -0.277 -13.133 -17.062 1 91.88 257 LEU B C 1
ATOM 4330 O O . LEU B 1 257 ? 0.372 -14.094 -17.469 1 91.88 257 LEU B O 1
ATOM 4334 N N . ALA B 1 258 ? -0.268 -11.922 -17.625 1 92.5 258 ALA B N 1
ATOM 4335 C CA . ALA B 1 258 ? 0.587 -11.68 -18.781 1 92.5 258 ALA B CA 1
ATOM 4336 C C . ALA B 1 258 ? 2.055 -11.914 -18.438 1 92.5 258 ALA B C 1
ATOM 4338 O O . ALA B 1 258 ? 2.812 -12.445 -19.25 1 92.5 258 ALA B O 1
ATOM 4339 N N . VAL B 1 259 ? 2.455 -11.609 -17.266 1 88.81 259 VAL B N 1
ATOM 4340 C CA . VAL B 1 259 ? 3.848 -11.758 -16.844 1 88.81 259 VAL B CA 1
ATOM 4341 C C . VAL B 1 259 ? 4.09 -13.18 -16.359 1 88.81 259 VAL B C 1
ATOM 4343 O O . VAL B 1 259 ? 5.066 -13.828 -16.75 1 88.81 259 VAL B O 1
ATOM 4346 N N . ASN B 1 260 ? 3.166 -13.703 -15.523 1 86.31 260 ASN B N 1
ATOM 4347 C CA . ASN B 1 260 ? 3.363 -14.977 -14.828 1 86.31 260 ASN B CA 1
ATOM 4348 C C . ASN B 1 260 ? 3.262 -16.156 -15.781 1 86.31 260 ASN B C 1
ATOM 4350 O O . ASN B 1 260 ? 3.891 -17.203 -15.562 1 86.31 260 ASN B O 1
ATOM 4354 N N . ASN B 1 261 ? 2.436 -16.078 -16.828 1 86.25 261 ASN B N 1
ATOM 4355 C CA . ASN B 1 261 ? 2.221 -17.203 -17.734 1 86.25 261 ASN B CA 1
ATOM 4356 C C . ASN B 1 261 ? 3.285 -17.25 -18.828 1 86.25 261 ASN B C 1
ATOM 4358 O O . ASN B 1 261 ? 3.506 -18.312 -19.438 1 86.25 261 ASN B O 1
ATOM 4362 N N . GLY B 1 262 ? 4.082 -16.25 -19.047 1 85.19 262 GLY B N 1
ATOM 4363 C CA . GLY B 1 262 ? 5.031 -16.344 -20.141 1 85.19 262 GLY B CA 1
ATOM 4364 C C . GLY B 1 262 ? 5.902 -15.109 -20.281 1 85.19 262 GLY B C 1
ATOM 4365 O O . GLY B 1 262 ? 6.508 -14.891 -21.328 1 85.19 262 GLY B O 1
ATOM 4366 N N . LEU B 1 263 ? 5.816 -14.32 -19.328 1 87.75 263 LEU B N 1
ATOM 4367 C CA . LEU B 1 263 ? 6.641 -13.117 -19.312 1 87.75 263 LEU B CA 1
ATOM 4368 C C . LEU B 1 263 ? 6.348 -12.25 -20.531 1 87.75 263 LEU B C 1
ATOM 4370 O O . LEU B 1 263 ? 7.273 -11.766 -21.188 1 87.75 263 LEU B O 1
ATOM 4374 N N . ASN B 1 264 ? 5.094 -12.234 -20.953 1 94 264 ASN B N 1
ATOM 4375 C CA . ASN B 1 264 ? 4.672 -11.344 -22.016 1 94 264 ASN B CA 1
ATOM 4376 C C . ASN B 1 264 ? 4.672 -9.883 -21.562 1 94 264 ASN B C 1
ATOM 4378 O O . ASN B 1 264 ? 3.611 -9.297 -21.359 1 94 264 ASN B O 1
ATOM 4382 N N . TYR B 1 265 ? 5.848 -9.336 -21.562 1 93.75 265 TYR B N 1
ATOM 4383 C CA . TYR B 1 265 ? 6.051 -7.996 -21.031 1 93.75 265 TYR B CA 1
ATOM 4384 C C . TYR B 1 265 ? 5.359 -6.953 -21.906 1 93.75 265 TYR B C 1
ATOM 4386 O O . TYR B 1 265 ? 4.75 -6.012 -21.391 1 93.75 265 TYR B O 1
ATOM 4394 N N . PRO B 1 266 ? 5.34 -7.141 -23.156 1 95.88 266 PRO B N 1
ATOM 4395 C CA . PRO B 1 266 ? 4.656 -6.141 -23.969 1 95.88 266 PRO B CA 1
ATOM 4396 C C . PRO B 1 266 ? 3.16 -6.051 -23.672 1 95.88 266 PRO B C 1
ATOM 4398 O O . PRO B 1 266 ? 2.625 -4.953 -23.516 1 95.88 266 PRO B O 1
ATOM 4401 N N . ASN B 1 267 ? 2.52 -7.184 -23.562 1 95.62 267 ASN B N 1
ATOM 4402 C CA . ASN B 1 267 ? 1.102 -7.172 -23.219 1 95.62 267 ASN B CA 1
ATOM 4403 C C . ASN B 1 267 ? 0.861 -6.57 -21.844 1 95.62 267 ASN B C 1
ATOM 4405 O O . ASN B 1 267 ? -0.029 -5.734 -21.672 1 95.62 267 ASN B O 1
ATOM 4409 N N . ALA B 1 268 ? 1.657 -7.016 -20.891 1 95.44 268 ALA B N 1
ATOM 4410 C CA . ALA B 1 268 ? 1.547 -6.473 -19.531 1 95.44 268 ALA B CA 1
ATOM 4411 C C . ALA B 1 268 ? 1.764 -4.961 -19.531 1 95.44 268 ALA B C 1
ATOM 4413 O O . ALA B 1 268 ? 1.066 -4.227 -18.828 1 95.44 268 ALA B O 1
ATOM 4414 N N . ALA B 1 269 ? 2.689 -4.555 -20.312 1 96.38 269 ALA B N 1
ATOM 4415 C CA . ALA B 1 269 ? 3.029 -3.137 -20.406 1 96.38 269 ALA B CA 1
ATOM 4416 C C . ALA B 1 269 ? 1.877 -2.332 -21 1 96.38 269 ALA B C 1
ATOM 4418 O O . ALA B 1 269 ? 1.497 -1.288 -20.469 1 96.38 269 ALA B O 1
ATOM 4419 N N . ALA B 1 270 ? 1.35 -2.809 -22.062 1 97 270 ALA B N 1
ATOM 4420 C CA . ALA B 1 270 ? 0.233 -2.111 -22.688 1 97 270 ALA B CA 1
ATOM 4421 C C . ALA B 1 270 ? -0.948 -1.981 -21.734 1 97 270 ALA B C 1
ATOM 4423 O O . ALA B 1 270 ? -1.518 -0.898 -21.578 1 97 270 ALA B O 1
ATOM 4424 N N . LEU B 1 271 ? -1.291 -3.061 -21.109 1 96.44 271 LEU B N 1
ATOM 4425 C CA . LEU B 1 271 ? -2.379 -3.043 -20.125 1 96.44 271 LEU B CA 1
ATOM 4426 C C . LEU B 1 271 ? -2.084 -2.061 -19 1 96.44 271 LEU B C 1
ATOM 4428 O O . LEU B 1 271 ? -2.98 -1.352 -18.547 1 96.44 271 LEU B O 1
ATOM 4432 N N . SER B 1 272 ? -0.842 -2.033 -18.562 1 95.5 272 SER B N 1
ATOM 4433 C CA . SER B 1 272 ? -0.421 -1.14 -17.484 1 95.5 272 SER B CA 1
ATOM 4434 C C . SER B 1 272 ? -0.568 0.322 -17.891 1 95.5 272 SER B C 1
ATOM 4436 O O . SER B 1 272 ? -1.027 1.149 -17.109 1 95.5 272 SER B O 1
ATOM 4438 N N . ILE B 1 273 ? -0.179 0.632 -19.062 1 94.44 273 ILE B N 1
ATOM 4439 C CA . ILE B 1 273 ? -0.257 2.008 -19.547 1 94.44 273 ILE B CA 1
ATOM 4440 C C . ILE B 1 273 ? -1.718 2.445 -19.625 1 94.44 273 ILE B C 1
ATOM 4442 O O . ILE B 1 273 ? -2.057 3.568 -19.234 1 94.44 273 ILE B O 1
ATOM 4446 N N . VAL B 1 274 ? -2.553 1.608 -20.094 1 95.06 274 VAL B N 1
ATOM 4447 C CA . VAL B 1 274 ? -3.971 1.938 -20.188 1 95.06 274 VAL B CA 1
ATOM 4448 C C . VAL B 1 274 ? -4.52 2.215 -18.781 1 95.06 274 VAL B C 1
ATOM 4450 O O . VAL B 1 274 ? -5.25 3.186 -18.578 1 95.06 274 VAL B O 1
ATOM 4453 N N . LEU B 1 275 ? -4.184 1.321 -17.859 1 94.06 275 LEU B N 1
ATOM 4454 C CA . LEU B 1 275 ? -4.621 1.522 -16.484 1 94.06 275 LEU B CA 1
ATOM 4455 C C . LEU B 1 275 ? -4.121 2.857 -15.953 1 94.06 275 LEU B C 1
ATOM 4457 O O . LEU B 1 275 ? -4.883 3.607 -15.336 1 94.06 275 LEU B O 1
ATOM 4461 N N . LEU B 1 276 ? -2.871 3.17 -16.203 1 91.19 276 LEU B N 1
ATOM 4462 C CA . LEU B 1 276 ? -2.277 4.418 -15.734 1 91.19 276 LEU B CA 1
ATOM 4463 C C . LEU B 1 276 ? -2.977 5.621 -16.359 1 91.19 276 LEU B C 1
ATOM 4465 O O . LEU B 1 276 ? -3.238 6.613 -15.68 1 91.19 276 LEU B O 1
ATOM 4469 N N . LEU B 1 277 ? -3.252 5.527 -17.609 1 91.62 277 LEU B N 1
ATOM 4470 C CA . LEU B 1 277 ? -3.947 6.605 -18.297 1 91.62 277 LEU B CA 1
ATOM 4471 C C . LEU B 1 277 ? -5.336 6.828 -17.719 1 91.62 277 LEU B C 1
ATOM 4473 O O . LEU B 1 277 ? -5.754 7.973 -17.516 1 91.62 277 LEU B O 1
ATOM 4477 N N . VAL B 1 278 ? -6.012 5.785 -17.438 1 90.88 278 VAL B N 1
ATOM 4478 C CA . VAL B 1 278 ? -7.34 5.887 -16.844 1 90.88 278 VAL B CA 1
ATOM 4479 C C . VAL B 1 278 ? -7.234 6.551 -15.469 1 90.88 278 VAL B C 1
ATOM 4481 O O . VAL B 1 278 ? -8.023 7.441 -15.141 1 90.88 278 VAL B O 1
ATOM 4484 N N . ILE B 1 279 ? -6.285 6.102 -14.672 1 89.38 279 ILE B N 1
ATOM 4485 C CA . ILE B 1 279 ? -6.07 6.68 -13.352 1 89.38 279 ILE B CA 1
ATOM 4486 C C . ILE B 1 279 ? -5.801 8.18 -13.484 1 89.38 279 ILE B C 1
ATOM 4488 O O . ILE B 1 279 ? -6.398 8.984 -12.773 1 89.38 279 ILE B O 1
ATOM 4492 N N . PHE B 1 280 ? -4.996 8.547 -14.43 1 87 280 PHE B N 1
ATOM 4493 C CA . PHE B 1 280 ? -4.641 9.945 -14.633 1 87 280 PHE B CA 1
ATOM 4494 C C . PHE B 1 280 ? -5.859 10.758 -15.047 1 87 280 PHE B C 1
ATOM 4496 O O . PHE B 1 280 ? -6.07 11.875 -14.555 1 87 280 PHE B O 1
ATOM 4503 N N . VAL B 1 281 ? -6.625 10.266 -15.93 1 88.88 281 VAL B N 1
ATOM 4504 C CA . VAL B 1 281 ? -7.809 10.961 -16.438 1 88.88 281 VAL B CA 1
ATOM 4505 C C . VAL B 1 281 ? -8.805 11.164 -15.297 1 88.88 281 VAL B C 1
ATOM 4507 O O . VAL B 1 281 ? -9.375 12.25 -15.148 1 88.88 281 VAL B O 1
ATOM 4510 N N . VAL B 1 282 ? -8.977 10.172 -14.5 1 83.56 282 VAL B N 1
ATOM 4511 C CA . VAL B 1 282 ? -9.938 10.258 -13.406 1 83.56 282 VAL B CA 1
ATOM 4512 C C . VAL B 1 282 ? -9.445 11.242 -12.359 1 83.56 282 VAL B C 1
ATOM 4514 O O . VAL B 1 282 ? -10.211 12.078 -11.867 1 83.56 282 VAL B O 1
ATOM 4517 N N . VAL B 1 283 ? -8.18 11.148 -12.016 1 83 283 VAL B N 1
ATOM 4518 C CA . VAL B 1 283 ? -7.598 12.07 -11.039 1 83 283 VAL B CA 1
ATOM 4519 C C . VAL B 1 283 ? -7.703 13.5 -11.562 1 83 283 VAL B C 1
ATOM 4521 O O . VAL B 1 283 ? -8.094 14.406 -10.82 1 83 283 VAL B O 1
ATOM 4524 N N . TYR B 1 284 ? -7.414 13.695 -12.805 1 84.06 284 TYR B N 1
ATOM 4525 C CA . TYR B 1 284 ? -7.48 15.008 -13.422 1 84.06 284 TYR B CA 1
ATOM 4526 C C . TYR B 1 284 ? -8.906 15.547 -13.406 1 84.06 284 TYR B C 1
ATOM 4528 O O . TYR B 1 284 ? -9.141 16.703 -13.062 1 84.06 284 TYR B O 1
ATOM 4536 N N . ALA B 1 285 ? -9.812 14.75 -13.734 1 85.94 285 ALA B N 1
ATOM 4537 C CA . ALA B 1 285 ? -11.219 15.148 -13.781 1 85.94 285 ALA B CA 1
ATOM 4538 C C . ALA B 1 285 ? -11.734 15.492 -12.391 1 85.94 285 ALA B C 1
ATOM 4540 O O . ALA B 1 285 ? -12.438 16.5 -12.211 1 85.94 285 ALA B O 1
ATOM 4541 N N . MET B 1 286 ? -11.383 14.75 -11.398 1 81.94 286 MET B N 1
ATOM 4542 C CA . MET B 1 286 ? -11.883 14.938 -10.039 1 81.94 286 MET B CA 1
ATOM 4543 C C . MET B 1 286 ? -11.227 16.156 -9.383 1 81.94 286 MET B C 1
ATOM 4545 O O . MET B 1 286 ? -11.852 16.828 -8.555 1 81.94 286 MET B O 1
ATOM 4549 N N . THR B 1 287 ? -9.953 16.422 -9.711 1 78.19 287 THR B N 1
ATOM 4550 C CA . THR B 1 287 ? -9.25 17.547 -9.102 1 78.19 287 THR B CA 1
ATOM 4551 C C . THR B 1 287 ? -9.75 18.875 -9.68 1 78.19 287 THR B C 1
ATOM 4553 O O . THR B 1 287 ? -9.547 19.922 -9.078 1 78.19 287 THR B O 1
ATOM 4556 N N . ARG B 1 288 ? -10.312 18.875 -10.797 1 79 288 ARG B N 1
ATOM 4557 C CA . ARG B 1 288 ? -10.875 20.078 -11.391 1 79 288 ARG B CA 1
ATOM 4558 C C . ARG B 1 288 ? -12.211 20.453 -10.75 1 79 288 ARG B C 1
ATOM 4560 O O . ARG B 1 288 ? -12.648 21.594 -10.836 1 79 288 ARG B O 1
ATOM 4567 N N . ILE B 1 289 ? -12.852 19.531 -10.273 1 69.56 289 ILE B N 1
ATOM 4568 C CA . ILE B 1 289 ? -14.18 19.781 -9.711 1 69.56 289 ILE B CA 1
ATOM 4569 C C . ILE B 1 289 ? -14.047 20.547 -8.398 1 69.56 289 ILE B C 1
ATOM 4571 O O . ILE B 1 289 ? -14.836 21.453 -8.125 1 69.56 289 ILE B O 1
ATOM 4575 N N . VAL B 1 290 ? -13.156 20.125 -7.504 1 64.56 290 VAL B N 1
ATOM 4576 C CA . VAL B 1 290 ? -13.117 20.766 -6.199 1 64.56 290 VAL B CA 1
ATOM 4577 C C . VAL B 1 290 ? -11.812 21.547 -6.035 1 64.56 290 VAL B C 1
ATOM 4579 O O . VAL B 1 290 ? -10.75 21.078 -6.449 1 64.56 290 VAL B O 1
ATOM 4582 N N . ASP B 1 291 ? -11.898 22.875 -5.883 1 60.72 291 ASP B N 1
ATOM 4583 C CA . ASP B 1 291 ? -10.734 23.688 -5.566 1 60.72 291 ASP B CA 1
ATOM 4584 C C . ASP B 1 291 ? -10 23.156 -4.34 1 60.72 291 ASP B C 1
ATOM 4586 O O . ASP B 1 291 ? -10.43 23.391 -3.205 1 60.72 291 ASP B O 1
ATOM 4590 N N . ILE B 1 292 ? -9.234 22.234 -4.516 1 56.03 292 ILE B N 1
ATOM 4591 C CA . ILE B 1 292 ? -8.477 21.594 -3.445 1 56.03 292 ILE B CA 1
ATOM 4592 C C . ILE B 1 292 ? -7.52 22.594 -2.814 1 56.03 292 ILE B C 1
ATOM 4594 O O . ILE B 1 292 ? -6.879 22.312 -1.803 1 56.03 292 ILE B O 1
ATOM 4598 N N . SER B 1 293 ? -7.285 23.734 -3.379 1 53.44 293 SER B N 1
ATOM 4599 C CA . SER B 1 293 ? -6.383 24.75 -2.832 1 53.44 293 SER B CA 1
ATOM 4600 C C . SER B 1 293 ? -6.793 25.141 -1.419 1 53.44 293 SER B C 1
ATOM 4602 O O . SER B 1 293 ? -5.957 25.578 -0.627 1 53.44 293 SER B O 1
ATOM 4604 N N . GLU B 1 294 ? -7.984 24.953 -1.165 1 50.72 294 GLU B N 1
ATOM 4605 C CA . GLU B 1 294 ? -8.438 25.422 0.14 1 50.72 294 GLU B CA 1
ATOM 4606 C C . GLU B 1 294 ? -7.926 24.531 1.261 1 50.72 294 GLU B C 1
ATOM 4608 O O . GLU B 1 294 ? -7.719 24.984 2.387 1 50.72 294 GLU B O 1
ATOM 4613 N N . ILE B 1 295 ? -7.734 23.297 1.081 1 48.44 295 ILE B N 1
ATOM 4614 C CA . ILE B 1 295 ? -7.297 22.391 2.146 1 48.44 295 ILE B CA 1
ATOM 4615 C C . ILE B 1 295 ? -5.801 22.578 2.393 1 48.44 295 ILE B C 1
ATOM 4617 O O . ILE B 1 295 ? -5.328 22.422 3.521 1 48.44 295 ILE B O 1
ATOM 4621 N N . THR B 1 296 ? -4.984 22.891 1.369 1 45.12 296 THR B N 1
ATOM 4622 C CA . THR B 1 296 ? -3.543 23.062 1.526 1 45.12 296 THR B CA 1
ATOM 4623 C C . THR B 1 296 ? -3.227 24.406 2.197 1 45.12 296 THR B C 1
ATOM 4625 O O . THR B 1 296 ? -2.115 24.609 2.691 1 45.12 296 THR B O 1
ATOM 4628 N N . GLN B 1 297 ? -4.035 25.344 2.189 1 41.38 297 GLN B N 1
ATOM 4629 C CA . GLN B 1 297 ? -3.752 26.656 2.754 1 41.38 297 GLN B CA 1
ATOM 4630 C C . GLN B 1 297 ? -4.047 26.688 4.25 1 41.38 297 GLN B C 1
ATOM 4632 O O . GLN B 1 297 ? -3.598 27.594 4.961 1 41.38 297 GLN B O 1
ATOM 4637 N N . GLY B 1 298 ? -4.98 25.828 4.77 1 37.88 298 GLY B N 1
ATOM 4638 C CA . GLY B 1 298 ? -5.223 26.031 6.191 1 37.88 298 GLY B CA 1
ATOM 4639 C C . GLY B 1 298 ? -4.328 25.156 7.066 1 37.88 298 GLY B C 1
ATOM 4640 O O . GLY B 1 298 ? -3.75 24.188 6.598 1 37.88 298 GLY B O 1
#

Radius of gyration: 27.81 Å; Cα contacts (8 Å, |Δi|>4): 809; chains: 2; bounding box: 68×103×80 Å